Protein AF-A0A9P6CKP9-F1 (afdb_monomer)

Radius of gyration: 32.4 Å; Cα contacts (8 Å, |Δi|>4): 993; chains: 1; bounding box: 111×73×79 Å

Organism: NCBI:txid64659

Mean predicted aligned error: 17.57 Å

Structure (mmCIF, N/CA/C/O backbone):
data_AF-A0A9P6CKP9-F1
#
_entry.id   AF-A0A9P6CKP9-F1
#
loop_
_atom_site.group_PDB
_atom_site.id
_atom_site.type_symbol
_atom_site.label_atom_id
_atom_site.label_alt_id
_atom_site.label_comp_id
_atom_site.label_asym_id
_atom_site.label_entity_id
_atom_site.label_seq_id
_atom_site.pdbx_PDB_ins_code
_atom_site.Cartn_x
_atom_site.Cartn_y
_atom_site.Cartn_z
_atom_site.occupancy
_atom_site.B_iso_or_equiv
_atom_site.auth_seq_id
_atom_site.auth_comp_id
_atom_site.auth_asym_id
_atom_site.auth_atom_id
_atom_site.pdbx_PDB_model_num
ATOM 1 N N . MET A 1 1 ? 84.468 -30.746 27.978 1.00 28.19 1 MET A N 1
ATOM 2 C CA . MET A 1 1 ? 83.543 -31.446 28.897 1.00 28.19 1 MET A CA 1
ATOM 3 C C . MET A 1 1 ? 82.130 -30.961 28.604 1.00 28.19 1 MET A C 1
ATOM 5 O O . MET A 1 1 ? 81.971 -29.755 28.509 1.00 28.19 1 MET A O 1
ATOM 9 N N . GLY A 1 2 ? 81.166 -31.881 28.456 1.00 29.72 2 GLY A N 1
ATOM 10 C CA . GLY A 1 2 ? 79.711 -31.628 28.361 1.00 29.72 2 GLY A CA 1
ATOM 11 C C . GLY A 1 2 ? 79.210 -31.236 26.956 1.00 29.72 2 GLY A C 1
ATOM 12 O O . GLY A 1 2 ? 79.375 -30.084 26.591 1.00 29.72 2 GLY A O 1
ATOM 13 N N . VAL A 1 3 ? 78.803 -32.138 26.040 1.00 26.45 3 VAL A N 1
ATOM 14 C CA . VAL A 1 3 ? 77.552 -32.957 25.976 1.00 26.45 3 VAL A CA 1
ATOM 15 C C . VAL A 1 3 ? 76.310 -32.058 25.817 1.00 26.45 3 VAL A C 1
ATOM 17 O O . VAL A 1 3 ? 76.042 -31.306 26.738 1.00 26.45 3 VAL A O 1
ATOM 20 N N . PHE A 1 4 ? 75.476 -32.055 24.765 1.00 24.80 4 PHE A N 1
ATOM 21 C CA . PHE A 1 4 ? 75.351 -32.733 23.456 1.00 24.80 4 PHE A CA 1
ATOM 22 C C . PHE A 1 4 ? 74.544 -31.788 22.509 1.00 24.80 4 PHE A C 1
ATOM 24 O O . PHE A 1 4 ? 73.941 -30.829 22.994 1.00 24.80 4 PHE A O 1
ATOM 31 N N . PRO A 1 5 ? 74.531 -32.025 21.180 1.00 30.98 5 PRO A N 1
ATOM 32 C CA . PRO A 1 5 ? 74.282 -31.018 20.153 1.00 30.98 5 PRO A CA 1
ATOM 33 C C . PRO A 1 5 ? 72.920 -31.105 19.437 1.00 30.98 5 PRO A C 1
ATOM 35 O O . PRO A 1 5 ? 72.203 -32.102 19.471 1.00 30.98 5 PRO A O 1
ATOM 38 N N . VAL A 1 6 ? 72.648 -30.008 18.730 1.00 29.38 6 VAL A N 1
ATOM 39 C CA . VAL A 1 6 ? 71.575 -29.719 17.772 1.00 29.38 6 VAL A CA 1
ATOM 40 C C . VAL A 1 6 ? 71.514 -30.753 16.636 1.00 29.38 6 VAL A C 1
ATOM 42 O O . VAL A 1 6 ? 72.529 -31.054 16.008 1.00 29.38 6 VAL A O 1
ATOM 45 N N . LEU A 1 7 ? 70.312 -31.261 16.340 1.00 28.84 7 LEU A N 1
ATOM 46 C CA . LEU A 1 7 ? 70.044 -32.154 15.206 1.00 28.84 7 LEU A CA 1
ATOM 47 C C . LEU A 1 7 ? 69.907 -31.369 13.879 1.00 28.84 7 LEU A C 1
ATOM 49 O O . LEU A 1 7 ? 69.234 -30.336 13.854 1.00 28.84 7 LEU A O 1
ATOM 53 N N . PRO A 1 8 ? 70.515 -31.845 12.771 1.00 29.17 8 PRO A N 1
ATOM 54 C CA . PRO A 1 8 ? 70.553 -31.143 11.490 1.00 29.17 8 PRO A CA 1
ATOM 55 C C . PRO A 1 8 ? 69.425 -31.532 10.519 1.00 29.17 8 PRO A C 1
ATOM 57 O O . PRO A 1 8 ? 68.877 -32.632 10.547 1.00 29.17 8 PRO A O 1
ATOM 60 N N . LYS A 1 9 ? 69.151 -30.600 9.597 1.00 34.19 9 LYS A N 1
ATOM 61 C CA . LYS A 1 9 ? 68.292 -30.727 8.411 1.00 34.19 9 LYS A CA 1
ATOM 62 C C . LYS A 1 9 ? 68.654 -31.968 7.580 1.00 34.19 9 LYS A C 1
ATOM 64 O O . LYS A 1 9 ? 69.753 -32.035 7.034 1.00 34.19 9 LYS A O 1
ATOM 69 N N . THR A 1 10 ? 67.715 -32.894 7.402 1.00 30.00 10 THR A N 1
ATOM 70 C CA . THR A 1 10 ? 67.842 -34.002 6.444 1.00 30.00 10 THR A CA 1
ATOM 71 C C . THR A 1 10 ? 67.141 -33.679 5.130 1.00 30.00 10 THR A C 1
ATOM 73 O O . THR A 1 10 ? 65.917 -33.637 5.038 1.00 30.00 10 THR A O 1
ATOM 76 N N . TYR A 1 11 ? 67.972 -33.472 4.114 1.00 27.17 11 TYR A N 1
ATOM 77 C CA . TYR A 1 11 ? 67.684 -33.609 2.692 1.00 27.17 11 TYR A CA 1
ATOM 78 C C . TYR A 1 11 ? 67.579 -35.116 2.381 1.00 27.17 11 TYR A C 1
ATOM 80 O O . TYR A 1 11 ? 68.477 -35.862 2.774 1.00 27.17 11 TYR A O 1
ATOM 88 N N . ILE A 1 12 ? 66.520 -35.583 1.709 1.00 29.08 12 ILE A N 1
ATOM 89 C CA . ILE A 1 12 ? 66.413 -36.975 1.223 1.00 29.08 12 ILE A CA 1
ATOM 90 C C . ILE A 1 12 ? 66.201 -36.963 -0.303 1.00 29.08 12 ILE A C 1
ATOM 92 O O . ILE A 1 12 ? 65.427 -36.135 -0.785 1.00 29.08 12 ILE A O 1
ATOM 96 N N . PRO A 1 13 ? 66.888 -37.832 -1.077 1.00 28.28 13 PRO A N 1
ATOM 97 C CA . PRO A 1 13 ? 66.946 -37.774 -2.536 1.00 28.28 13 PRO A CA 1
ATOM 98 C C . PRO A 1 13 ? 65.739 -38.430 -3.223 1.00 28.28 13 PRO A C 1
ATOM 100 O O . PRO A 1 13 ? 65.012 -39.232 -2.644 1.00 28.28 13 PRO A O 1
ATOM 103 N N . ALA A 1 14 ? 65.595 -38.109 -4.509 1.00 29.22 14 ALA A N 1
ATOM 104 C CA . ALA A 1 14 ? 64.582 -38.599 -5.436 1.00 29.22 14 ALA A CA 1
ATOM 105 C C . ALA A 1 14 ? 64.462 -40.136 -5.507 1.00 29.22 14 ALA A C 1
ATOM 107 O O . ALA A 1 14 ? 65.441 -40.836 -5.770 1.00 29.22 14 ALA A O 1
ATOM 108 N N . ILE A 1 15 ? 63.226 -40.640 -5.407 1.00 29.64 15 ILE A N 1
ATOM 109 C CA . ILE A 1 15 ? 62.843 -41.994 -5.825 1.00 29.64 15 ILE A CA 1
ATOM 110 C C . ILE A 1 15 ? 62.087 -41.884 -7.152 1.00 29.64 15 ILE A C 1
ATOM 112 O O . ILE A 1 15 ? 61.099 -41.160 -7.275 1.00 29.64 15 ILE A O 1
ATOM 116 N N . LYS A 1 16 ? 62.611 -42.585 -8.161 1.00 29.00 16 LYS A N 1
ATOM 117 C CA . LYS A 1 16 ? 62.082 -42.668 -9.524 1.00 29.00 16 LYS A CA 1
ATOM 118 C C . LYS A 1 16 ? 60.715 -43.350 -9.556 1.00 29.00 16 LYS A C 1
ATOM 120 O O . LYS A 1 16 ? 60.458 -44.308 -8.836 1.00 29.00 16 LYS A O 1
ATOM 125 N N . SER A 1 17 ? 59.885 -42.859 -10.470 1.00 34.12 17 SER A N 1
ATOM 126 C CA . SER A 1 17 ? 58.547 -43.337 -10.794 1.00 34.12 17 SER A CA 1
ATOM 127 C C . SER A 1 17 ? 58.512 -44.830 -11.141 1.00 34.12 17 SER A C 1
ATOM 129 O O . SER A 1 17 ? 59.284 -45.291 -11.986 1.00 34.12 17 SER A O 1
ATOM 131 N N . THR A 1 18 ? 57.530 -45.564 -10.627 1.00 29.48 18 THR A N 1
ATOM 132 C CA . THR A 1 18 ? 56.943 -46.693 -11.357 1.00 29.48 18 THR A CA 1
ATOM 133 C C . THR A 1 18 ? 55.445 -46.724 -11.075 1.00 29.48 18 THR A C 1
ATOM 135 O O . THR A 1 18 ? 54.994 -46.588 -9.944 1.00 29.48 18 THR A O 1
ATOM 138 N N . VAL A 1 19 ? 54.712 -46.788 -12.177 1.00 39.72 19 VAL A N 1
ATOM 139 C CA . VAL A 1 19 ? 53.277 -46.616 -12.375 1.00 39.72 19 VAL A CA 1
ATOM 140 C C . VAL A 1 19 ? 52.440 -47.466 -11.416 1.00 39.72 19 VAL A C 1
ATOM 142 O O . VAL A 1 19 ? 52.493 -48.690 -11.462 1.00 39.72 19 VAL A O 1
ATOM 145 N N . CYS A 1 20 ? 51.590 -46.812 -10.625 1.00 30.00 20 CYS A N 1
ATOM 146 C CA . CYS A 1 20 ? 50.332 -47.395 -10.175 1.00 30.00 20 CYS A CA 1
ATOM 147 C C . CYS A 1 20 ? 49.231 -46.546 -10.806 1.00 30.00 20 CYS A C 1
ATOM 149 O O . CYS A 1 20 ? 49.156 -45.340 -10.567 1.00 30.00 20 CYS A O 1
ATOM 151 N N . SER A 1 21 ? 48.466 -47.156 -11.706 1.00 38.16 21 SER A N 1
ATOM 152 C CA . SER A 1 21 ? 47.362 -46.544 -12.434 1.00 38.16 21 SER A CA 1
ATOM 153 C C . SER A 1 21 ? 46.365 -45.934 -11.452 1.00 38.16 21 SER A C 1
ATOM 155 O O . SER A 1 21 ? 45.508 -46.633 -10.913 1.00 38.16 21 SER A O 1
ATOM 157 N N . GLN A 1 22 ? 46.474 -44.625 -11.224 1.00 36.31 22 GLN A N 1
ATOM 158 C CA . GLN A 1 22 ? 45.385 -43.850 -10.658 1.00 36.31 22 GLN A CA 1
ATOM 159 C C . GLN A 1 22 ? 44.251 -43.906 -11.677 1.00 36.31 22 GLN A C 1
ATOM 161 O O . GLN A 1 22 ? 44.283 -43.246 -12.714 1.00 36.31 22 GLN A O 1
ATOM 166 N N . THR A 1 23 ? 43.261 -44.748 -11.400 1.00 37.28 23 THR A N 1
ATOM 167 C CA . THR A 1 23 ? 41.918 -44.591 -11.941 1.00 37.28 23 THR A CA 1
ATOM 168 C C . THR A 1 23 ? 41.504 -43.147 -11.707 1.00 37.28 23 THR A C 1
ATOM 170 O O . THR A 1 23 ? 41.253 -42.741 -10.573 1.00 37.28 23 THR A O 1
ATOM 173 N N . VAL A 1 24 ? 41.478 -42.369 -12.786 1.00 39.97 24 VAL A N 1
ATOM 174 C CA . VAL A 1 24 ? 40.809 -41.075 -12.832 1.00 39.97 24 VAL A CA 1
ATOM 175 C C . VA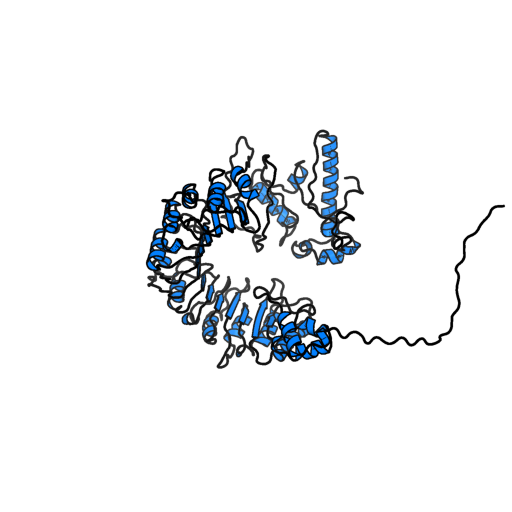L A 1 24 ? 39.347 -41.365 -12.514 1.00 39.97 24 VAL A C 1
ATOM 177 O O . VAL A 1 24 ? 38.612 -41.865 -13.363 1.00 39.97 24 VAL A O 1
ATOM 180 N N . ILE A 1 25 ? 38.935 -41.124 -11.271 1.00 42.44 25 ILE A N 1
ATOM 181 C CA . ILE A 1 25 ? 37.517 -41.051 -10.934 1.00 42.44 25 ILE A CA 1
ATOM 182 C C . ILE A 1 25 ? 36.997 -39.868 -11.761 1.00 42.44 25 ILE A C 1
ATOM 184 O O . ILE A 1 25 ? 37.503 -38.756 -11.577 1.00 42.44 25 ILE A O 1
ATOM 188 N N . PRO A 1 26 ? 36.073 -40.066 -12.721 1.00 44.75 26 PRO A N 1
ATOM 189 C CA . PRO A 1 26 ? 35.491 -38.937 -13.425 1.00 44.75 26 PRO A CA 1
ATOM 190 C C . PRO A 1 26 ? 34.852 -38.029 -12.371 1.00 44.75 26 PRO A C 1
ATOM 192 O O . PRO A 1 26 ? 34.251 -38.554 -11.428 1.00 44.75 26 PRO A O 1
ATOM 195 N N . PRO A 1 27 ? 34.984 -36.693 -12.479 1.00 48.78 27 PRO A N 1
ATOM 196 C CA . PRO A 1 27 ? 34.317 -35.798 -11.547 1.00 48.78 27 PRO A CA 1
ATOM 197 C C . PRO A 1 27 ? 32.851 -36.214 -11.512 1.00 48.78 27 PRO A C 1
ATOM 199 O O . PRO A 1 27 ? 32.232 -36.356 -12.571 1.00 48.78 27 PRO A O 1
ATOM 202 N N . ILE A 1 28 ? 32.333 -36.497 -10.314 1.00 51.25 28 ILE A N 1
ATOM 203 C CA . ILE A 1 28 ? 30.913 -36.766 -10.116 1.00 51.25 28 ILE A CA 1
ATOM 204 C C . ILE A 1 28 ? 30.214 -35.539 -10.692 1.00 51.25 28 ILE A C 1
ATOM 206 O O . ILE A 1 28 ? 30.235 -34.473 -10.079 1.00 51.25 28 ILE A O 1
ATOM 210 N N . ARG A 1 29 ? 29.675 -35.650 -11.914 1.00 55.75 29 ARG A N 1
ATOM 211 C CA . ARG A 1 29 ? 28.779 -34.633 -12.457 1.00 55.75 29 ARG A CA 1
ATOM 212 C C . ARG A 1 29 ? 27.690 -34.506 -11.410 1.00 55.75 29 ARG A C 1
ATOM 214 O O . ARG A 1 29 ? 27.054 -35.510 -11.085 1.00 55.75 29 ARG A O 1
ATOM 221 N N . GLY A 1 30 ? 27.560 -33.322 -10.816 1.00 64.69 30 GLY A N 1
ATOM 222 C CA . GLY A 1 30 ? 26.568 -33.105 -9.775 1.00 64.69 30 GLY A CA 1
ATOM 223 C C . GLY A 1 30 ? 25.208 -33.545 -10.306 1.00 64.69 30 GLY A C 1
ATOM 224 O O . GLY A 1 30 ? 24.929 -33.372 -11.491 1.00 64.69 30 GLY A O 1
ATOM 225 N N . ILE A 1 31 ? 24.361 -34.122 -9.452 1.00 73.38 31 ILE A N 1
ATOM 226 C CA . ILE A 1 31 ? 23.007 -34.582 -9.819 1.00 73.38 31 ILE A CA 1
ATOM 227 C C . ILE A 1 31 ? 22.261 -33.507 -10.636 1.00 73.38 31 ILE A C 1
ATOM 229 O O . ILE A 1 31 ? 21.557 -33.821 -11.593 1.00 73.38 31 ILE A O 1
ATOM 233 N N . ILE A 1 32 ? 22.512 -32.229 -10.338 1.00 76.81 32 ILE A N 1
ATOM 234 C CA . ILE A 1 32 ? 21.931 -31.076 -11.031 1.00 76.81 32 ILE A CA 1
ATOM 235 C C . ILE A 1 32 ? 22.311 -31.010 -12.526 1.00 76.81 32 ILE A C 1
ATOM 237 O O . ILE A 1 32 ? 21.469 -30.672 -13.355 1.00 76.81 32 ILE A O 1
ATOM 241 N N . ASP A 1 33 ? 23.526 -31.409 -12.916 1.00 74.12 33 ASP A N 1
ATOM 242 C CA . ASP A 1 33 ? 23.964 -31.431 -14.323 1.00 74.12 33 ASP A CA 1
ATOM 243 C C . ASP A 1 33 ? 23.310 -32.555 -15.142 1.00 74.12 33 ASP A C 1
ATOM 245 O O . ASP A 1 33 ? 23.400 -32.562 -16.376 1.00 74.12 33 ASP A O 1
ATOM 249 N N . THR A 1 34 ? 22.653 -33.508 -14.474 1.00 82.19 34 THR A N 1
ATOM 250 C CA . THR A 1 34 ? 21.909 -34.606 -15.111 1.00 82.19 34 THR A CA 1
ATOM 251 C C . THR A 1 34 ? 20.417 -34.321 -15.258 1.00 82.19 34 THR A C 1
ATOM 253 O O . THR A 1 34 ? 19.737 -35.051 -15.976 1.00 82.19 34 THR A O 1
ATOM 256 N N . LEU A 1 35 ? 19.910 -33.246 -14.641 1.00 86.81 35 LEU A N 1
ATOM 257 C CA . LEU A 1 35 ? 18.497 -32.888 -14.728 1.00 86.81 35 LEU A CA 1
ATOM 258 C C . LEU A 1 35 ? 18.100 -32.518 -16.171 1.00 86.81 35 LEU A C 1
ATOM 260 O O . LEU A 1 35 ? 18.894 -31.893 -16.888 1.00 86.81 35 LEU A O 1
ATOM 264 N N . PRO A 1 36 ? 16.873 -32.863 -16.604 1.00 90.06 36 PRO A N 1
ATOM 265 C CA . PRO A 1 36 ? 16.288 -32.337 -17.834 1.00 90.06 36 PRO A CA 1
ATOM 266 C C . PRO A 1 36 ? 16.243 -30.803 -17.830 1.00 90.06 36 PRO A C 1
ATOM 268 O O . PRO A 1 36 ? 16.188 -30.173 -16.770 1.00 90.06 36 PRO A O 1
ATOM 271 N N . ILE A 1 37 ? 16.283 -30.194 -19.018 1.00 90.62 37 ILE A N 1
ATOM 272 C CA . ILE A 1 37 ? 16.306 -28.729 -19.162 1.00 90.62 37 ILE A CA 1
ATOM 273 C C . ILE A 1 37 ? 15.032 -28.086 -18.607 1.00 90.62 37 ILE A C 1
ATOM 275 O O . ILE A 1 37 ? 15.098 -26.989 -18.065 1.00 90.62 37 ILE A O 1
ATOM 279 N N . GLU A 1 38 ? 13.907 -28.791 -18.679 1.00 89.44 38 GLU A N 1
ATOM 280 C CA . GLU A 1 38 ? 12.604 -28.363 -18.178 1.00 89.44 38 GLU A CA 1
ATOM 281 C C . GLU A 1 38 ? 12.635 -28.236 -16.653 1.00 89.44 38 GLU A C 1
ATOM 283 O O . GLU A 1 38 ? 12.303 -27.189 -16.111 1.00 89.44 38 GLU A O 1
ATOM 288 N N . VAL A 1 39 ? 13.132 -29.267 -15.959 1.00 90.75 39 VAL A N 1
ATOM 289 C CA . VAL A 1 39 ? 13.243 -29.271 -14.490 1.00 90.75 39 VAL A CA 1
ATOM 290 C C . VAL A 1 39 ? 14.235 -28.213 -14.020 1.00 90.75 39 VAL A C 1
ATOM 292 O O . VAL A 1 39 ? 13.968 -27.483 -13.069 1.00 90.75 39 VAL A O 1
ATOM 295 N N . LEU A 1 40 ? 15.382 -28.104 -14.696 1.00 88.88 40 LEU A N 1
ATOM 296 C CA . LEU A 1 40 ? 16.370 -27.078 -14.374 1.00 88.88 40 LEU A CA 1
ATOM 297 C C . LEU A 1 40 ? 15.825 -25.665 -14.636 1.00 88.88 40 LEU A C 1
ATOM 299 O O . LEU A 1 40 ? 16.119 -24.745 -13.877 1.00 88.88 40 LEU A O 1
ATOM 303 N N . GLY A 1 41 ? 14.999 -25.504 -15.669 1.00 89.44 41 GLY A N 1
ATOM 304 C CA . GLY A 1 41 ? 14.304 -24.261 -15.964 1.00 89.44 41 GLY A CA 1
ATOM 305 C C . GLY A 1 41 ? 13.310 -23.859 -14.874 1.00 89.44 41 GLY A C 1
ATOM 306 O O . GLY A 1 41 ? 13.334 -22.712 -14.433 1.00 89.44 41 GLY A O 1
ATOM 307 N N . GLU A 1 42 ? 12.499 -24.794 -14.377 1.00 91.62 42 GLU A N 1
ATOM 308 C CA . GLU A 1 42 ? 11.602 -24.537 -13.239 1.00 91.62 42 GLU A CA 1
ATOM 309 C C . GLU A 1 42 ? 12.388 -24.121 -11.987 1.00 91.62 42 GLU A C 1
ATOM 311 O O . GLU A 1 42 ? 12.035 -23.151 -11.312 1.00 91.62 42 GLU A O 1
ATOM 316 N N . ILE A 1 43 ? 13.521 -24.782 -11.716 1.00 91.00 43 ILE A N 1
ATOM 317 C CA . ILE A 1 43 ? 14.428 -24.380 -10.631 1.00 91.00 43 ILE A CA 1
ATOM 318 C C . ILE A 1 43 ? 14.902 -22.934 -10.836 1.00 91.00 43 ILE A C 1
ATOM 320 O O . ILE A 1 43 ? 14.849 -22.143 -9.896 1.00 91.00 43 ILE A O 1
ATOM 324 N N . PHE A 1 44 ? 15.318 -22.558 -12.051 1.00 93.12 44 PHE A N 1
ATOM 325 C CA . PHE A 1 44 ? 15.782 -21.198 -12.349 1.00 93.12 44 PHE A CA 1
ATOM 326 C C . PHE A 1 44 ? 14.704 -20.141 -12.114 1.00 93.12 44 PHE A C 1
ATOM 328 O O . PHE A 1 44 ? 15.004 -19.093 -11.544 1.00 93.12 44 PHE A O 1
ATOM 335 N N . VAL A 1 45 ? 13.456 -20.417 -12.501 1.00 89.69 45 VAL A N 1
ATOM 336 C CA . VAL A 1 45 ? 12.323 -19.516 -12.236 1.00 89.69 45 VAL A CA 1
ATOM 337 C C . VAL A 1 45 ? 12.119 -19.343 -10.730 1.00 89.69 45 VAL A C 1
ATOM 339 O O . VAL A 1 45 ? 11.932 -18.223 -10.257 1.00 89.69 45 VAL A O 1
ATOM 342 N N . HIS A 1 46 ? 12.233 -20.418 -9.947 1.00 89.06 46 HIS A N 1
ATOM 343 C CA . HIS A 1 46 ? 12.122 -20.347 -8.489 1.00 89.06 46 HIS A CA 1
ATOM 344 C C . HIS A 1 46 ? 13.289 -19.637 -7.787 1.00 89.06 46 HIS A C 1
ATOM 346 O O . HIS A 1 46 ? 13.114 -19.247 -6.627 1.00 89.06 46 HIS A O 1
ATOM 352 N N . CYS A 1 47 ? 14.432 -19.472 -8.463 1.00 88.12 47 CYS A N 1
ATOM 353 C CA . CYS A 1 47 ? 15.580 -18.693 -7.994 1.00 88.12 47 CYS A CA 1
ATOM 354 C C . CYS A 1 47 ? 15.431 -17.183 -8.226 1.00 88.12 47 CYS A C 1
ATOM 356 O O . CYS A 1 47 ? 16.239 -16.424 -7.691 1.00 88.12 47 CYS A O 1
ATOM 358 N N . LEU A 1 48 ? 14.448 -16.735 -9.018 1.00 85.94 48 LEU A N 1
ATOM 359 C CA . LEU A 1 48 ? 14.214 -15.307 -9.218 1.00 85.94 48 LEU A CA 1
ATOM 360 C C . LEU A 1 48 ? 13.803 -14.633 -7.896 1.00 85.94 48 LEU A C 1
ATOM 362 O O . LEU A 1 48 ? 13.117 -15.254 -7.072 1.00 85.94 48 LEU A O 1
ATOM 366 N N . PRO A 1 49 ? 14.191 -13.364 -7.682 1.00 77.88 49 PRO A N 1
ATOM 367 C CA . PRO A 1 49 ? 13.742 -12.606 -6.524 1.00 77.88 49 PRO A CA 1
ATOM 368 C C . PRO A 1 49 ? 12.212 -12.576 -6.429 1.00 77.88 49 PRO A C 1
ATOM 370 O O . PRO A 1 49 ? 11.527 -12.300 -7.408 1.00 77.88 49 PRO A O 1
ATOM 373 N N . ARG A 1 50 ? 11.669 -12.858 -5.238 1.00 68.19 50 ARG A N 1
ATOM 374 C CA . ARG A 1 50 ? 10.212 -12.912 -4.993 1.00 68.19 50 ARG A CA 1
ATOM 375 C C . ARG A 1 50 ? 9.636 -11.631 -4.382 1.00 68.19 50 ARG A C 1
ATOM 377 O O . ARG A 1 50 ? 8.447 -11.588 -4.082 1.00 68.19 50 ARG A O 1
ATOM 384 N N . SER A 1 51 ? 10.469 -10.620 -4.132 1.00 64.75 51 SER A N 1
ATOM 385 C CA . SER A 1 51 ? 10.021 -9.360 -3.534 1.00 64.75 51 SER A CA 1
ATOM 386 C C . SER A 1 51 ? 9.251 -8.541 -4.567 1.00 64.75 51 SER A C 1
ATOM 388 O O . SER A 1 51 ? 9.827 -8.096 -5.555 1.00 64.75 51 SER A O 1
ATOM 390 N N . ASN A 1 52 ? 7.957 -8.333 -4.318 1.00 57.22 52 ASN A N 1
ATOM 391 C CA . ASN A 1 52 ? 7.104 -7.461 -5.132 1.00 57.22 52 ASN A CA 1
ATOM 392 C C . ASN A 1 52 ? 7.148 -5.988 -4.685 1.00 57.22 52 ASN A C 1
ATOM 394 O O . ASN A 1 52 ? 6.601 -5.143 -5.384 1.00 57.22 52 ASN A O 1
ATOM 398 N N . ILE A 1 53 ? 7.726 -5.701 -3.511 1.00 53.84 53 ILE A N 1
ATOM 399 C CA . ILE A 1 53 ? 7.688 -4.375 -2.863 1.00 53.84 53 ILE A CA 1
ATOM 400 C C . ILE A 1 53 ? 8.969 -3.584 -3.154 1.00 53.84 53 ILE A C 1
ATOM 402 O O . ILE A 1 53 ? 8.916 -2.377 -3.330 1.00 53.84 53 ILE A O 1
ATOM 406 N N . ALA A 1 54 ? 10.105 -4.276 -3.233 1.00 65.56 54 ALA A N 1
ATOM 407 C CA . ALA A 1 54 ? 11.391 -3.713 -3.625 1.00 65.56 54 ALA A CA 1
ATOM 408 C C . ALA A 1 54 ? 12.232 -4.856 -4.206 1.00 65.56 54 ALA A C 1
ATOM 410 O O . ALA A 1 54 ? 12.805 -5.652 -3.446 1.00 65.56 54 ALA A O 1
ATOM 411 N N . PRO A 1 55 ? 12.206 -5.061 -5.527 1.00 70.94 55 PRO A N 1
ATOM 412 C CA . PRO A 1 55 ? 13.009 -6.103 -6.131 1.00 70.94 55 PRO A CA 1
ATOM 413 C C . PRO A 1 55 ? 14.492 -5.715 -6.106 1.00 70.94 55 PRO A C 1
ATOM 415 O O . PRO A 1 55 ? 14.827 -4.547 -6.284 1.00 70.94 55 PRO A O 1
ATOM 418 N N . PRO A 1 56 ? 15.402 -6.673 -5.871 1.00 75.62 56 PRO A N 1
ATOM 419 C CA . PRO A 1 56 ? 16.821 -6.370 -5.808 1.00 75.62 56 PRO A CA 1
ATOM 420 C C . PRO A 1 56 ? 17.340 -5.968 -7.189 1.00 75.62 56 PRO A C 1
ATOM 422 O O . PRO A 1 56 ? 16.990 -6.589 -8.196 1.00 75.62 56 PRO A O 1
ATOM 425 N N . ILE A 1 57 ? 18.222 -4.971 -7.216 1.00 79.31 57 ILE A N 1
ATOM 426 C CA . ILE A 1 57 ? 18.870 -4.508 -8.443 1.00 79.31 57 ILE A CA 1
ATOM 427 C C . ILE A 1 57 ? 19.648 -5.673 -9.089 1.00 79.31 57 ILE A C 1
ATOM 429 O O . ILE A 1 57 ? 20.340 -6.412 -8.374 1.00 79.31 57 ILE A O 1
ATOM 433 N N . PRO A 1 58 ? 19.574 -5.861 -10.423 1.00 82.06 58 PRO A N 1
ATOM 434 C CA . PRO A 1 58 ? 20.293 -6.929 -11.101 1.00 82.06 58 PRO A CA 1
ATOM 435 C C . PRO A 1 58 ? 21.812 -6.768 -10.962 1.00 82.06 58 PRO A C 1
ATOM 437 O O . PRO A 1 58 ? 22.428 -5.837 -11.474 1.00 82.06 58 PRO A O 1
ATOM 440 N N . THR A 1 59 ? 22.438 -7.731 -10.298 1.00 83.06 59 THR A N 1
ATOM 441 C CA . THR A 1 59 ? 23.889 -7.870 -10.147 1.00 83.06 59 THR A CA 1
ATOM 442 C C . THR A 1 59 ? 24.332 -9.281 -10.527 1.00 83.06 59 THR A C 1
ATOM 444 O O . THR A 1 59 ? 23.521 -10.193 -10.705 1.00 83.06 59 THR A O 1
ATOM 447 N N . LEU A 1 60 ? 25.646 -9.507 -10.602 1.00 84.75 60 LEU A N 1
ATOM 448 C CA . LEU A 1 60 ? 26.204 -10.846 -10.826 1.00 84.75 60 LEU A CA 1
ATOM 449 C C . LEU A 1 60 ? 25.868 -11.832 -9.691 1.00 84.75 60 LEU A C 1
ATOM 451 O O . LEU A 1 60 ? 25.967 -13.043 -9.886 1.00 84.75 60 LEU A O 1
ATOM 455 N N . GLN A 1 61 ? 25.468 -11.327 -8.521 1.00 85.06 61 GLN A N 1
ATOM 456 C CA . GLN A 1 61 ? 25.056 -12.119 -7.364 1.00 85.06 61 GLN A CA 1
ATOM 457 C C . GLN A 1 61 ? 23.546 -12.392 -7.312 1.00 85.06 61 GLN A C 1
ATOM 459 O O . GLN A 1 61 ? 23.106 -13.124 -6.431 1.00 85.06 61 GLN A O 1
ATOM 464 N N . THR A 1 62 ? 22.755 -11.850 -8.240 1.00 87.12 62 THR A N 1
ATOM 465 C CA . THR A 1 62 ? 21.299 -12.053 -8.288 1.00 87.12 62 THR A CA 1
ATOM 466 C C . THR A 1 62 ? 20.885 -12.812 -9.545 1.00 87.12 62 THR A C 1
ATOM 468 O O . THR A 1 62 ? 21.414 -12.576 -10.635 1.00 87.12 62 THR A O 1
ATOM 471 N N . ALA A 1 63 ? 19.917 -13.720 -9.429 1.00 87.06 63 ALA A N 1
ATOM 472 C CA . ALA A 1 63 ? 19.281 -14.326 -10.596 1.00 87.06 63 ALA A CA 1
ATOM 473 C C . ALA A 1 63 ? 18.520 -13.256 -11.420 1.00 87.06 63 ALA A C 1
ATOM 475 O O . ALA A 1 63 ? 17.966 -12.333 -10.827 1.00 87.06 63 ALA A O 1
ATOM 476 N N . PRO A 1 64 ? 18.478 -13.364 -12.763 1.00 91.44 64 PRO A N 1
ATOM 477 C CA . PRO A 1 64 ? 18.963 -14.488 -13.573 1.00 91.44 64 PRO A CA 1
ATOM 478 C C . PRO A 1 64 ? 20.463 -14.439 -13.909 1.00 91.44 64 PRO A C 1
ATOM 480 O O . PRO A 1 64 ? 21.017 -15.447 -14.356 1.00 91.44 64 PRO A O 1
ATOM 483 N N . LEU A 1 65 ? 21.144 -13.310 -13.681 1.00 91.38 65 LEU A N 1
ATOM 484 C CA . LEU A 1 65 ? 22.554 -13.130 -14.044 1.00 91.38 65 LEU A CA 1
ATOM 485 C C . LEU A 1 65 ? 23.457 -14.135 -13.327 1.00 91.38 65 LEU A C 1
ATOM 487 O O . LEU A 1 65 ? 24.242 -14.814 -13.985 1.00 91.38 65 LEU A O 1
ATOM 491 N N . GLN A 1 66 ? 23.280 -14.328 -12.020 1.00 92.06 66 GLN A N 1
ATOM 492 C CA . GLN A 1 66 ? 24.038 -15.305 -11.230 1.00 92.06 66 GLN A CA 1
ATOM 493 C C . GLN A 1 66 ? 24.022 -16.714 -11.847 1.00 92.06 66 GLN A C 1
ATOM 495 O O . GLN A 1 66 ? 25.053 -17.387 -11.897 1.00 92.06 66 GLN A O 1
ATOM 500 N N . LEU A 1 67 ? 22.878 -17.146 -12.392 1.00 91.62 67 LEU A N 1
ATOM 501 C CA . LEU A 1 67 ? 22.723 -18.460 -13.029 1.00 91.62 67 LEU A CA 1
ATOM 502 C C . LEU A 1 67 ? 23.620 -18.599 -14.268 1.00 91.62 67 LEU A C 1
ATOM 504 O O . LEU A 1 67 ? 24.144 -19.680 -14.550 1.00 91.62 67 LEU A O 1
ATOM 508 N N . CYS A 1 68 ? 23.858 -17.496 -14.980 1.00 92.38 68 CYS A N 1
ATOM 509 C CA . CYS A 1 68 ? 24.740 -17.454 -16.141 1.00 92.38 68 CYS A CA 1
ATOM 510 C C . CYS A 1 68 ? 26.230 -17.586 -15.785 1.00 92.38 68 CYS A C 1
ATOM 512 O O . CYS A 1 68 ? 27.037 -17.863 -16.676 1.00 92.38 68 CYS A O 1
ATOM 514 N N . HIS A 1 69 ? 26.596 -17.422 -14.511 1.00 90.19 69 HIS A N 1
ATOM 515 C CA . HIS A 1 69 ? 27.975 -17.517 -14.027 1.00 90.19 69 HIS A CA 1
ATOM 516 C C . HIS A 1 69 ? 28.317 -18.865 -13.373 1.00 90.19 69 HIS A C 1
ATOM 518 O O . HIS A 1 69 ? 29.479 -19.099 -13.058 1.00 90.19 69 HIS A O 1
ATOM 524 N N . VAL A 1 70 ? 27.349 -19.779 -13.227 1.00 90.38 70 VAL A N 1
ATOM 525 C CA . VAL A 1 70 ? 27.579 -21.103 -12.617 1.00 90.38 70 VAL A CA 1
ATOM 526 C C . VAL A 1 70 ? 28.319 -22.052 -13.565 1.00 90.38 70 VAL A C 1
ATOM 528 O O . VAL A 1 70 ? 29.336 -22.639 -13.206 1.00 90.38 70 VAL A O 1
ATOM 531 N N . SER A 1 71 ? 27.810 -22.236 -14.787 1.00 89.19 71 SER A N 1
ATOM 532 C CA . SER A 1 71 ? 28.433 -23.091 -15.807 1.00 89.19 71 SER A CA 1
ATOM 533 C C . SER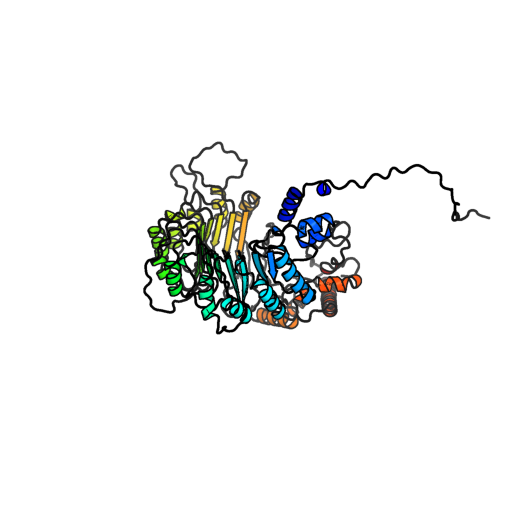 A 1 71 ? 28.015 -22.679 -17.219 1.00 89.19 71 SER A C 1
ATOM 535 O O . SER A 1 71 ? 26.964 -22.068 -17.423 1.00 89.19 71 SER A O 1
ATOM 537 N N . SER A 1 72 ? 28.783 -23.082 -18.238 1.00 90.50 72 SER A N 1
ATOM 538 C CA . SER A 1 72 ? 28.425 -22.822 -19.642 1.00 90.50 72 SER A CA 1
ATOM 539 C C . SER A 1 72 ? 27.090 -23.460 -20.048 1.00 90.50 72 SER A C 1
ATOM 541 O O . SER A 1 72 ? 26.403 -22.940 -20.928 1.00 90.50 72 SER A O 1
ATOM 543 N N . ARG A 1 73 ? 26.709 -24.583 -19.416 1.00 91.12 73 ARG A N 1
ATOM 544 C CA . ARG A 1 73 ? 25.400 -25.218 -19.624 1.00 91.12 73 ARG A CA 1
ATOM 545 C C . ARG A 1 73 ? 24.287 -24.328 -19.078 1.00 91.12 73 ARG A C 1
ATOM 547 O O . ARG A 1 73 ? 23.341 -24.053 -19.807 1.00 91.12 73 ARG A O 1
ATOM 554 N N . TRP A 1 74 ? 24.417 -23.862 -17.838 1.00 93.06 74 TRP A N 1
ATOM 555 C CA . TRP A 1 74 ? 23.406 -23.026 -17.188 1.00 93.06 74 TRP A CA 1
ATOM 556 C C . TRP A 1 74 ? 23.236 -21.695 -17.905 1.00 93.06 74 TRP A C 1
ATOM 558 O O . TRP A 1 74 ? 22.108 -21.314 -18.192 1.00 93.06 74 TRP A O 1
ATOM 568 N N . LYS A 1 75 ? 24.342 -21.059 -18.310 1.00 94.38 75 LYS A N 1
ATOM 569 C CA . LYS A 1 75 ? 24.317 -19.850 -19.139 1.00 94.38 75 LYS A CA 1
ATOM 570 C C . LYS A 1 75 ? 23.489 -20.033 -20.407 1.00 94.38 75 LYS A C 1
ATOM 572 O O . LYS A 1 75 ? 22.617 -19.221 -20.688 1.00 94.38 75 LYS A O 1
ATOM 577 N N . ARG A 1 76 ? 23.731 -21.114 -21.158 1.00 93.88 76 ARG A N 1
ATOM 578 C CA . ARG A 1 76 ? 22.991 -21.400 -22.396 1.00 93.88 76 ARG A CA 1
ATOM 579 C C . ARG A 1 76 ? 21.500 -21.593 -22.133 1.00 93.88 76 ARG A C 1
ATOM 581 O O . ARG A 1 76 ? 20.687 -21.074 -22.887 1.00 93.88 76 ARG A O 1
ATOM 588 N N . ILE A 1 77 ? 21.162 -22.326 -21.073 1.00 93.38 77 ILE A N 1
ATOM 589 C CA . ILE A 1 77 ? 19.773 -22.591 -20.689 1.00 93.38 77 ILE A CA 1
ATOM 590 C C . ILE A 1 77 ? 19.093 -21.286 -20.272 1.00 93.38 77 ILE A C 1
ATOM 592 O O . ILE A 1 77 ? 18.087 -20.921 -20.871 1.00 93.38 77 ILE A O 1
ATOM 596 N N . ALA A 1 78 ? 19.682 -20.537 -19.338 1.00 94.31 78 ALA A N 1
ATOM 597 C CA . ALA A 1 78 ? 19.130 -19.281 -18.845 1.00 94.31 78 ALA A CA 1
ATOM 598 C C . ALA A 1 78 ? 18.925 -18.259 -19.976 1.00 94.31 78 ALA A C 1
ATOM 600 O O . ALA A 1 78 ? 17.841 -17.696 -20.105 1.00 94.31 78 ALA A O 1
ATOM 601 N N . MET A 1 79 ? 19.911 -18.085 -20.864 1.00 94.56 79 MET A N 1
ATOM 602 C CA . MET A 1 79 ? 19.790 -17.206 -22.040 1.00 94.56 79 MET A CA 1
ATOM 603 C C . MET A 1 79 ? 18.733 -17.680 -23.051 1.00 94.56 79 MET A C 1
ATOM 605 O O . MET A 1 79 ? 18.203 -16.873 -23.805 1.00 94.56 79 MET A O 1
ATOM 609 N N . SER A 1 80 ? 18.401 -18.974 -23.082 1.00 94.31 80 SER A N 1
ATOM 610 C CA . SER A 1 80 ? 17.350 -19.517 -23.955 1.00 94.31 80 SER A CA 1
ATOM 611 C C . SER A 1 80 ? 15.941 -19.441 -23.362 1.00 94.31 80 SER A C 1
ATOM 613 O O . SER A 1 80 ? 14.985 -19.817 -24.036 1.00 94.31 80 SER A O 1
ATOM 615 N N . MET A 1 81 ? 15.800 -18.979 -22.116 1.00 95.25 81 MET A N 1
ATOM 616 C CA . MET A 1 81 ? 14.540 -18.957 -21.377 1.00 95.25 81 MET A CA 1
ATOM 617 C C . MET A 1 81 ? 14.025 -17.525 -21.209 1.00 95.25 81 MET A C 1
ATOM 619 O O . MET A 1 81 ? 14.408 -16.855 -20.251 1.00 95.25 81 MET A O 1
ATOM 623 N N . PRO A 1 82 ? 13.093 -17.051 -22.059 1.00 95.75 82 PRO A N 1
ATOM 624 C CA . PRO A 1 82 ? 12.676 -15.654 -22.013 1.00 95.75 82 PRO A CA 1
ATOM 625 C C . PRO A 1 82 ? 11.970 -15.266 -20.709 1.00 95.75 82 PRO A C 1
ATOM 627 O O . PRO A 1 82 ? 11.993 -14.107 -20.320 1.00 95.75 82 PRO A O 1
ATOM 630 N N . SER A 1 83 ? 11.368 -16.230 -19.999 1.00 93.38 83 SER A N 1
ATOM 631 C CA . SER A 1 83 ? 10.680 -16.003 -18.718 1.00 93.38 83 SER A CA 1
ATOM 632 C C . SER A 1 83 ? 11.600 -15.535 -17.594 1.00 93.38 83 SER A C 1
ATOM 634 O O . SER A 1 83 ? 11.106 -14.999 -16.612 1.00 93.38 83 SER A O 1
ATOM 636 N N . LEU A 1 84 ? 12.913 -15.738 -17.717 1.00 94.06 84 LEU A N 1
ATOM 637 C CA . LEU A 1 84 ? 13.880 -15.282 -16.720 1.00 94.06 84 LEU A CA 1
ATOM 638 C C . LEU A 1 84 ? 14.219 -13.793 -16.854 1.00 94.06 84 LEU A C 1
ATOM 640 O O . LEU A 1 84 ? 14.757 -13.216 -15.918 1.00 94.06 84 LEU A O 1
ATOM 644 N N . TRP A 1 85 ? 13.899 -13.179 -17.996 1.00 95.31 85 TRP A N 1
ATOM 645 C CA . TRP A 1 85 ? 14.344 -11.831 -18.371 1.00 95.31 85 TRP A CA 1
ATOM 646 C C . TRP A 1 85 ? 13.184 -10.833 -18.474 1.00 95.31 85 TRP A C 1
ATOM 648 O O . TRP A 1 85 ? 13.337 -9.761 -19.041 1.00 95.31 85 TRP A O 1
ATOM 658 N N . THR A 1 86 ? 12.001 -11.179 -17.957 1.00 94.31 86 THR A N 1
ATOM 659 C CA . THR A 1 86 ? 10.787 -10.345 -18.058 1.00 94.31 86 THR A CA 1
ATOM 660 C C . THR A 1 86 ? 10.717 -9.219 -17.032 1.00 94.31 86 THR A C 1
ATOM 662 O O . THR A 1 86 ? 9.807 -8.397 -17.098 1.00 94.31 86 THR A O 1
ATOM 665 N N . MET A 1 87 ? 11.620 -9.213 -16.053 1.00 93.19 87 MET A N 1
ATOM 666 C CA . MET A 1 87 ? 11.689 -8.196 -15.014 1.00 93.19 87 MET A CA 1
ATOM 667 C C . MET A 1 87 ? 12.794 -7.202 -15.348 1.00 93.19 87 MET A C 1
ATOM 669 O O . MET A 1 87 ? 13.972 -7.553 -15.295 1.00 93.19 87 MET A O 1
ATOM 673 N N . ILE A 1 88 ? 12.401 -5.980 -15.692 1.00 93.69 88 ILE A N 1
ATOM 674 C CA . ILE A 1 88 ? 13.320 -4.893 -16.012 1.00 93.69 88 ILE A CA 1
ATOM 675 C C . ILE A 1 88 ? 13.280 -3.906 -14.855 1.00 93.69 88 ILE A C 1
ATOM 677 O O . ILE A 1 88 ? 12.223 -3.366 -14.535 1.00 93.69 88 ILE A O 1
ATOM 681 N N . ILE A 1 89 ? 14.436 -3.711 -14.228 1.00 91.00 89 ILE A N 1
ATOM 682 C CA . ILE A 1 89 ? 14.616 -2.774 -13.124 1.00 91.00 89 ILE A CA 1
ATOM 683 C C . ILE A 1 89 ? 15.490 -1.641 -13.644 1.00 91.00 89 ILE A C 1
ATOM 685 O O . ILE A 1 89 ? 16.620 -1.893 -14.069 1.00 91.00 89 ILE A O 1
ATOM 689 N N . LEU A 1 90 ? 14.954 -0.425 -13.633 1.00 90.69 90 LEU A N 1
ATOM 690 C CA . LEU A 1 90 ? 15.710 0.787 -13.897 1.00 90.69 90 LEU A CA 1
ATOM 691 C C . LEU A 1 90 ? 16.087 1.415 -12.558 1.00 90.69 90 LEU A C 1
ATOM 693 O O . LEU A 1 90 ? 15.240 2.003 -11.899 1.00 90.69 90 LEU A O 1
ATOM 697 N N . ALA A 1 91 ? 17.340 1.247 -12.159 1.00 87.00 91 ALA A N 1
ATOM 698 C CA . ALA A 1 91 ? 17.918 1.852 -10.970 1.00 87.00 91 ALA A CA 1
ATOM 699 C C . ALA A 1 91 ? 19.335 2.316 -11.328 1.00 87.00 91 ALA A C 1
ATOM 701 O O . ALA A 1 91 ? 20.148 1.468 -11.724 1.00 87.00 91 ALA A O 1
ATOM 702 N N . PRO A 1 92 ? 19.633 3.625 -11.279 1.00 80.19 92 PRO A N 1
ATOM 703 C CA . PRO A 1 92 ? 20.978 4.124 -11.522 1.00 80.19 92 PRO A CA 1
ATOM 704 C C . PRO A 1 92 ? 21.992 3.450 -10.589 1.00 80.19 92 PRO A C 1
ATOM 706 O O . PRO A 1 92 ? 21.733 3.162 -9.427 1.00 80.19 92 PRO A O 1
ATOM 709 N N . MET A 1 93 ? 23.153 3.101 -11.145 1.00 80.56 93 MET A N 1
ATOM 710 C CA . MET A 1 93 ? 24.183 2.337 -10.443 1.00 80.56 93 MET A CA 1
ATOM 711 C C . MET A 1 93 ? 25.498 3.112 -10.515 1.00 80.56 93 MET A C 1
ATOM 713 O O . MET A 1 93 ? 26.206 2.986 -11.516 1.00 80.56 93 MET A O 1
ATOM 717 N N . PRO A 1 94 ? 25.877 3.877 -9.473 1.00 72.94 94 PRO A N 1
ATOM 718 C CA . PRO A 1 94 ? 26.977 4.847 -9.557 1.00 72.94 94 PRO A CA 1
ATOM 719 C C . PRO A 1 94 ? 28.340 4.206 -9.863 1.00 72.94 94 PRO A C 1
ATOM 721 O O . PRO A 1 94 ? 29.228 4.839 -10.426 1.00 72.94 94 PRO A O 1
ATOM 724 N N . ASN A 1 95 ? 28.507 2.921 -9.535 1.00 83.12 95 ASN A N 1
ATOM 725 C CA . ASN A 1 95 ? 29.741 2.168 -9.774 1.00 83.12 95 ASN A CA 1
ATOM 726 C C . ASN A 1 95 ? 29.749 1.388 -11.102 1.00 83.12 95 ASN A C 1
ATOM 728 O O . ASN A 1 95 ? 30.695 0.641 -11.369 1.00 83.12 95 ASN A O 1
ATOM 732 N N . VAL A 1 96 ? 28.702 1.505 -11.923 1.00 83.94 96 VAL A N 1
ATOM 733 C CA . VAL A 1 96 ? 28.581 0.803 -13.205 1.00 83.94 96 VAL A CA 1
ATOM 734 C C . VAL A 1 96 ? 28.643 1.831 -14.334 1.00 83.94 96 VAL A C 1
ATOM 736 O O . VAL A 1 96 ? 27.859 2.773 -14.334 1.00 83.94 96 VAL A O 1
ATOM 739 N N . PRO A 1 97 ? 29.532 1.663 -15.331 1.00 90.12 97 PRO A N 1
ATOM 740 C CA . PRO A 1 97 ? 29.560 2.558 -16.482 1.00 90.12 97 PRO A CA 1
ATOM 741 C C . PRO A 1 97 ? 28.201 2.604 -17.191 1.00 90.12 97 PRO A C 1
ATOM 743 O O . PRO A 1 97 ? 27.639 1.549 -17.497 1.00 90.12 97 PRO A O 1
ATOM 746 N N . GLU A 1 98 ? 27.724 3.804 -17.529 1.00 89.94 98 GLU A N 1
ATOM 747 C CA . GLU A 1 98 ? 26.427 4.037 -18.190 1.00 89.94 98 GLU A CA 1
ATOM 748 C C . GLU A 1 98 ? 26.204 3.096 -19.384 1.00 89.94 98 GLU A C 1
ATOM 750 O O . GLU A 1 98 ? 25.194 2.400 -19.466 1.00 89.94 98 GLU A O 1
ATOM 755 N N . ALA A 1 99 ? 27.191 2.988 -20.280 1.00 91.94 99 ALA A N 1
ATOM 756 C CA . ALA A 1 99 ? 27.097 2.130 -21.460 1.00 91.94 99 ALA A CA 1
ATOM 757 C C . ALA A 1 99 ? 26.870 0.647 -21.110 1.00 91.94 99 ALA A C 1
ATOM 759 O O . ALA A 1 99 ? 26.142 -0.052 -21.817 1.00 91.94 99 ALA A O 1
ATOM 760 N N . ALA A 1 100 ? 27.474 0.154 -20.023 1.00 90.25 100 ALA A N 1
ATOM 761 C CA . ALA A 1 100 ? 27.297 -1.223 -19.570 1.00 90.25 100 ALA A CA 1
ATOM 762 C C . ALA A 1 100 ? 25.904 -1.438 -18.961 1.00 90.25 100 ALA A C 1
ATOM 764 O O . ALA A 1 100 ? 25.279 -2.468 -19.216 1.00 90.25 100 ALA A O 1
ATOM 765 N N . TYR A 1 101 ? 25.409 -0.454 -18.209 1.00 89.50 101 TYR A N 1
ATOM 766 C CA . TYR A 1 101 ? 24.065 -0.458 -17.638 1.00 89.50 101 TYR A CA 1
ATOM 767 C C . TYR A 1 101 ? 22.978 -0.454 -18.727 1.00 89.50 101 TYR A C 1
ATOM 769 O O . TYR A 1 101 ? 22.146 -1.362 -18.772 1.00 89.50 101 TYR A O 1
ATOM 777 N N . LEU A 1 102 ? 23.047 0.475 -19.685 1.00 92.62 102 LEU A N 1
ATOM 778 C CA . LEU A 1 102 ? 22.104 0.535 -20.810 1.00 92.62 102 LEU A CA 1
ATOM 779 C C . LEU A 1 102 ? 22.164 -0.731 -21.683 1.00 92.62 102 LEU A C 1
ATOM 781 O O . LEU A 1 102 ? 21.131 -1.245 -22.113 1.00 92.62 102 LEU A O 1
ATOM 785 N N . SER A 1 103 ? 23.362 -1.295 -21.883 1.00 93.88 103 SER A N 1
ATOM 786 C CA . SER A 1 103 ? 23.526 -2.575 -22.590 1.00 93.88 103 SER A CA 1
ATOM 787 C C . SER A 1 103 ? 22.866 -3.742 -21.852 1.00 93.88 103 SER A C 1
ATOM 789 O O . SER A 1 103 ? 22.350 -4.660 -22.490 1.00 93.88 103 SER A O 1
ATOM 791 N N . MET A 1 104 ? 22.874 -3.730 -20.516 1.00 92.12 104 MET A N 1
ATOM 792 C CA . MET A 1 104 ? 22.188 -4.740 -19.712 1.00 92.12 104 MET A CA 1
ATOM 793 C C . MET A 1 104 ? 20.671 -4.649 -19.899 1.00 92.12 104 MET A C 1
ATOM 795 O O . MET A 1 104 ? 20.037 -5.675 -20.141 1.00 92.12 104 MET A O 1
ATOM 799 N N . ILE A 1 105 ? 20.099 -3.443 -19.856 1.00 94.31 105 ILE A N 1
ATOM 800 C CA . ILE A 1 105 ? 18.660 -3.225 -20.082 1.00 94.31 105 ILE A CA 1
ATOM 801 C C . ILE A 1 105 ? 18.255 -3.729 -21.470 1.00 94.31 105 ILE A C 1
ATOM 803 O O . ILE A 1 105 ? 17.334 -4.539 -21.586 1.00 94.31 105 ILE A O 1
ATOM 807 N N . ALA A 1 106 ? 18.990 -3.325 -22.511 1.00 96.25 106 ALA A N 1
ATOM 808 C CA . ALA A 1 106 ? 18.744 -3.778 -23.879 1.00 96.25 106 ALA A CA 1
ATOM 809 C C . ALA A 1 106 ? 18.815 -5.312 -23.999 1.00 96.25 106 ALA A C 1
ATOM 811 O O . ALA A 1 106 ? 17.942 -5.935 -24.601 1.00 96.25 106 ALA A O 1
ATOM 812 N N . MET A 1 107 ? 19.802 -5.943 -23.351 1.00 95.75 107 MET A N 1
ATOM 813 C CA . MET A 1 107 ? 19.914 -7.403 -23.308 1.00 95.75 107 MET A CA 1
ATOM 814 C C . MET A 1 107 ? 18.687 -8.058 -22.659 1.00 95.75 107 MET A C 1
ATOM 816 O O . MET A 1 107 ? 18.204 -9.072 -23.163 1.00 95.75 107 MET A O 1
ATOM 820 N N . PHE A 1 108 ? 18.176 -7.514 -21.552 1.00 96.25 108 PHE A N 1
ATOM 821 C CA . PHE A 1 108 ? 16.994 -8.063 -20.878 1.00 96.25 108 PHE A CA 1
ATOM 822 C C . PHE A 1 108 ? 15.757 -7.968 -21.776 1.00 96.25 108 PHE A C 1
ATOM 824 O O . PHE A 1 108 ? 15.052 -8.967 -21.939 1.00 96.25 108 PHE A O 1
ATOM 831 N N . ILE A 1 109 ? 15.550 -6.820 -22.432 1.00 97.00 109 ILE A N 1
ATOM 832 C CA . ILE A 1 109 ? 14.480 -6.630 -23.423 1.00 97.00 109 ILE A CA 1
ATOM 833 C C . ILE A 1 109 ? 14.593 -7.693 -24.526 1.00 97.00 109 ILE A C 1
ATOM 835 O O . ILE A 1 109 ? 13.646 -8.453 -24.757 1.00 97.00 109 ILE A O 1
ATOM 839 N N . ASP A 1 110 ? 15.770 -7.835 -25.135 1.00 97.50 110 ASP A N 1
ATOM 840 C CA . ASP A 1 110 ? 16.006 -8.781 -26.229 1.00 97.50 110 ASP A CA 1
ATOM 841 C C . ASP A 1 110 ? 15.788 -10.242 -25.824 1.00 97.50 110 ASP A C 1
ATOM 843 O O . ASP A 1 110 ? 15.275 -11.052 -26.612 1.00 97.50 110 ASP A O 1
ATOM 847 N N . LEU A 1 111 ? 16.201 -10.610 -24.610 1.00 97.00 111 LEU A N 1
ATOM 848 C CA . LEU A 1 111 ? 16.071 -11.969 -24.091 1.00 97.00 111 LEU A CA 1
ATOM 849 C C . LEU A 1 111 ? 14.643 -12.285 -23.646 1.00 97.00 111 LEU A C 1
ATOM 851 O O . LEU A 1 111 ? 14.232 -13.438 -23.773 1.00 97.00 111 LEU A O 1
ATOM 855 N N . SER A 1 112 ? 13.869 -11.290 -23.206 1.00 97.25 112 SER A N 1
ATOM 856 C CA . SER A 1 112 ? 12.468 -11.454 -22.794 1.00 97.25 112 SER A CA 1
ATOM 857 C C . SER A 1 112 ? 11.532 -11.839 -23.950 1.00 97.25 112 SER A C 1
ATOM 859 O O . SER A 1 112 ? 10.491 -12.473 -23.730 1.00 97.25 112 SER A O 1
ATOM 861 N N . LYS A 1 113 ? 11.929 -11.537 -25.198 1.00 95.88 113 LYS A N 1
ATOM 862 C CA . LYS A 1 113 ? 11.116 -11.755 -26.408 1.00 95.88 113 LYS A CA 1
ATOM 863 C C . LYS A 1 113 ? 9.717 -11.158 -26.214 1.00 95.88 113 LYS A C 1
ATOM 865 O O . LYS A 1 113 ? 9.543 -10.169 -25.522 1.00 95.88 113 LYS A O 1
ATOM 870 N N . SER A 1 114 ? 8.686 -11.765 -26.791 1.00 95.38 114 SER A N 1
ATOM 871 C CA . SER A 1 114 ? 7.305 -11.282 -26.720 1.00 95.38 114 SER A CA 1
ATOM 872 C C . SER A 1 114 ? 6.605 -11.514 -25.373 1.00 95.38 114 SER A C 1
ATOM 874 O O . SER A 1 114 ? 5.372 -11.521 -25.333 1.00 95.38 114 SER A O 1
ATOM 876 N N . ARG A 1 115 ? 7.333 -11.810 -24.289 1.00 96.62 115 ARG A N 1
ATOM 877 C CA . ARG A 1 115 ? 6.702 -12.086 -22.993 1.00 96.62 115 ARG A CA 1
ATOM 878 C C . ARG A 1 115 ? 6.235 -10.793 -22.321 1.00 96.62 115 ARG A C 1
ATOM 880 O O . ARG A 1 115 ? 6.862 -9.758 -22.523 1.00 96.62 115 ARG A O 1
ATOM 887 N N . PRO A 1 116 ? 5.166 -10.846 -21.506 1.00 97.12 116 PRO A N 1
ATOM 888 C CA . PRO A 1 116 ? 4.740 -9.685 -20.743 1.00 97.12 116 PRO A CA 1
ATOM 889 C C . PRO A 1 116 ? 5.840 -9.210 -19.790 1.00 97.12 116 PRO A C 1
ATOM 891 O O . PRO A 1 116 ? 6.465 -10.035 -19.120 1.00 97.12 116 PRO A O 1
ATOM 894 N N . LEU A 1 117 ? 6.055 -7.900 -19.736 1.00 96.88 117 LEU A N 1
ATOM 895 C CA . LEU A 1 117 ? 7.112 -7.272 -18.949 1.00 96.88 117 LEU A CA 1
ATOM 896 C C . LEU A 1 117 ? 6.587 -6.746 -17.614 1.00 96.88 117 LEU A C 1
ATOM 898 O O . LEU A 1 117 ? 5.467 -6.235 -17.521 1.00 96.88 117 LEU A O 1
ATOM 902 N N . ARG A 1 118 ? 7.436 -6.847 -16.592 1.00 95.19 118 ARG A N 1
ATOM 903 C CA . ARG A 1 118 ? 7.325 -6.097 -15.342 1.00 95.19 118 ARG A CA 1
ATOM 904 C C . ARG A 1 118 ? 8.406 -5.026 -15.353 1.00 95.19 118 ARG A C 1
ATOM 906 O O . ARG A 1 118 ? 9.586 -5.370 -15.414 1.00 95.19 118 ARG A O 1
ATOM 913 N N . ILE A 1 119 ? 7.988 -3.772 -15.270 1.00 95.38 119 ILE A N 1
ATOM 914 C CA . ILE A 1 119 ? 8.871 -2.614 -15.182 1.00 95.38 119 ILE A CA 1
ATOM 915 C C . ILE A 1 119 ? 8.860 -2.103 -13.744 1.00 95.38 119 ILE A C 1
ATOM 917 O O . ILE A 1 119 ? 7.789 -1.902 -13.169 1.00 95.38 119 ILE A O 1
ATOM 921 N N . ASP A 1 120 ? 10.040 -1.915 -13.172 1.00 92.69 120 ASP A N 1
ATOM 922 C CA . ASP A 1 120 ? 10.224 -1.286 -11.866 1.00 92.69 120 ASP A CA 1
ATOM 923 C C . ASP A 1 120 ? 11.290 -0.201 -12.003 1.00 92.69 120 ASP A C 1
ATOM 925 O O . ASP A 1 120 ? 12.384 -0.471 -12.497 1.00 92.69 120 ASP A O 1
ATOM 929 N N . ILE A 1 121 ? 10.958 1.026 -11.632 1.00 90.06 121 ILE A N 1
ATOM 930 C CA . ILE A 1 121 ? 11.851 2.177 -11.713 1.00 90.06 121 ILE A CA 1
ATOM 931 C C . ILE A 1 121 ? 12.086 2.648 -10.287 1.00 90.06 121 ILE A C 1
ATOM 933 O O . ILE A 1 121 ? 11.137 2.940 -9.564 1.00 90.06 121 ILE A O 1
ATOM 937 N N . SER A 1 122 ? 13.349 2.673 -9.884 1.00 82.94 122 SER A N 1
ATOM 938 C CA . SER A 1 122 ? 13.792 3.063 -8.554 1.00 82.94 122 SER A CA 1
ATOM 939 C C . SER A 1 122 ? 14.864 4.137 -8.687 1.00 82.94 122 SER A C 1
ATOM 941 O O . SER A 1 122 ? 15.671 4.101 -9.614 1.00 82.94 122 SER A O 1
ATOM 943 N N . MET A 1 123 ? 14.829 5.106 -7.782 1.00 80.69 123 MET A N 1
ATOM 944 C CA . MET A 1 123 ? 15.737 6.239 -7.759 1.00 80.69 123 MET A CA 1
ATOM 945 C C . MET A 1 123 ? 15.990 6.620 -6.300 1.00 80.69 123 MET A C 1
ATOM 947 O O . MET A 1 123 ? 15.047 6.735 -5.513 1.00 80.69 123 MET A O 1
ATOM 951 N N . GLU A 1 124 ? 17.256 6.778 -5.943 1.00 77.25 124 GLU A N 1
ATOM 952 C CA . GLU A 1 124 ? 17.726 7.349 -4.681 1.00 77.25 124 GLU A CA 1
ATOM 953 C C . GLU A 1 124 ? 17.991 8.864 -4.835 1.00 77.25 124 GLU A C 1
ATOM 955 O O . GLU A 1 124 ? 18.077 9.380 -5.946 1.00 77.25 124 GLU A O 1
ATOM 960 N N . GLU A 1 125 ? 18.111 9.608 -3.725 1.00 68.38 125 GLU A N 1
ATOM 961 C CA . GLU A 1 125 ? 18.259 11.083 -3.747 1.00 68.38 125 GLU A CA 1
ATOM 962 C C . GLU A 1 125 ? 19.478 11.569 -4.571 1.00 68.38 125 GLU A C 1
ATOM 964 O O . GLU A 1 125 ? 19.427 12.656 -5.141 1.00 68.38 125 GLU A O 1
ATOM 969 N N . ASP A 1 126 ? 20.547 10.767 -4.655 1.00 71.06 126 ASP A N 1
ATOM 970 C CA . ASP A 1 126 ? 21.806 11.103 -5.343 1.00 71.06 126 ASP A CA 1
ATOM 971 C C . ASP A 1 126 ? 21.923 10.492 -6.759 1.00 71.06 126 ASP A C 1
ATOM 973 O O . ASP A 1 126 ? 22.984 10.572 -7.388 1.00 71.06 126 ASP A O 1
ATOM 977 N N . ASP A 1 127 ? 20.866 9.848 -7.259 1.00 79.38 127 ASP A N 1
ATOM 978 C CA . ASP A 1 127 ? 20.898 9.144 -8.539 1.00 79.38 127 ASP A CA 1
ATOM 979 C C . ASP A 1 127 ? 20.862 10.084 -9.756 1.00 79.38 127 ASP A C 1
ATOM 981 O O . ASP A 1 127 ? 20.250 11.153 -9.756 1.00 79.38 127 ASP A O 1
ATOM 985 N N . ASP A 1 128 ? 21.499 9.650 -10.847 1.00 83.19 128 ASP A N 1
ATOM 986 C CA . ASP A 1 128 ? 21.551 10.396 -12.105 1.00 83.19 128 ASP A CA 1
ATOM 987 C C . ASP A 1 128 ? 20.259 10.209 -12.924 1.00 83.19 128 ASP A C 1
ATOM 989 O O . ASP A 1 128 ? 20.033 9.167 -13.557 1.00 83.19 128 ASP A O 1
ATOM 993 N N . LEU A 1 129 ? 19.418 11.248 -12.929 1.00 85.88 129 LEU A N 1
ATOM 994 C CA . LEU A 1 129 ? 18.160 11.296 -13.678 1.00 85.88 129 LEU A CA 1
ATOM 995 C C . LEU A 1 129 ? 18.366 11.121 -15.194 1.00 85.88 129 LEU A C 1
ATOM 997 O O . LEU A 1 129 ? 17.525 10.515 -15.860 1.00 85.88 129 LEU A O 1
ATOM 1001 N N . GLU A 1 130 ? 19.493 11.568 -15.759 1.00 89.38 130 GLU A N 1
ATOM 1002 C CA . GLU A 1 130 ? 19.755 11.439 -17.198 1.00 89.38 130 GLU A CA 1
ATOM 1003 C C . GLU A 1 130 ? 19.887 9.960 -17.600 1.00 89.38 130 GLU A C 1
ATOM 1005 O O . GLU A 1 130 ? 19.358 9.523 -18.630 1.00 89.38 130 GLU A O 1
ATOM 1010 N N . ILE A 1 131 ? 20.546 9.156 -16.759 1.00 88.56 131 ILE A N 1
ATOM 1011 C CA . ILE A 1 131 ? 20.667 7.705 -16.960 1.00 88.56 131 ILE A CA 1
ATOM 1012 C C . ILE A 1 131 ? 19.292 7.036 -16.871 1.00 88.56 131 ILE A C 1
ATOM 1014 O O . ILE A 1 131 ? 18.993 6.132 -17.663 1.00 88.56 131 ILE A O 1
ATOM 1018 N N . LEU A 1 132 ? 18.444 7.489 -15.944 1.00 89.31 132 LEU A N 1
ATOM 1019 C CA . LEU A 1 132 ? 17.078 6.994 -15.790 1.00 89.31 132 LEU A CA 1
ATOM 1020 C C . LEU A 1 132 ? 16.243 7.259 -17.048 1.00 89.31 132 LEU A C 1
ATOM 1022 O O . LEU A 1 132 ? 15.643 6.326 -17.582 1.00 89.31 132 LEU A O 1
ATOM 1026 N N . ILE A 1 133 ? 16.271 8.490 -17.569 1.00 92.38 133 ILE A N 1
ATOM 1027 C CA . ILE A 1 133 ? 15.545 8.904 -18.782 1.00 92.38 133 ILE A CA 1
ATOM 1028 C C . ILE A 1 133 ? 16.013 8.101 -20.004 1.00 92.38 133 ILE A C 1
ATOM 1030 O O . ILE A 1 133 ? 15.192 7.614 -20.793 1.00 92.38 133 ILE A O 1
ATOM 1034 N N . LYS A 1 134 ? 17.328 7.894 -20.159 1.00 93.75 134 LYS A N 1
ATOM 1035 C CA . LYS A 1 134 ? 17.885 7.048 -21.231 1.00 93.75 134 LYS A CA 1
ATOM 1036 C C . LYS A 1 134 ? 17.417 5.599 -21.105 1.00 93.75 134 LYS A C 1
ATOM 1038 O O . LYS A 1 134 ? 17.009 5.000 -22.100 1.00 93.75 134 LYS A O 1
ATOM 1043 N N . GLY A 1 135 ? 17.437 5.042 -19.894 1.00 93.75 135 GLY A N 1
ATOM 1044 C CA . GLY A 1 135 ? 16.916 3.703 -19.613 1.00 93.75 135 GLY A CA 1
ATOM 1045 C C . GLY A 1 135 ? 15.420 3.585 -19.916 1.00 93.75 135 GLY A C 1
ATOM 1046 O O . GLY A 1 135 ? 14.999 2.632 -20.572 1.00 93.75 135 GLY A O 1
ATOM 1047 N N . PHE A 1 136 ? 14.631 4.585 -19.515 1.00 95.12 136 PHE A N 1
ATOM 1048 C CA . PHE A 1 136 ? 13.197 4.664 -19.790 1.00 95.12 136 PHE A CA 1
ATOM 1049 C C . PHE A 1 136 ? 12.913 4.690 -21.297 1.00 95.12 136 PHE A C 1
ATOM 1051 O O . PHE A 1 136 ? 12.075 3.939 -21.798 1.00 95.12 136 PHE A O 1
ATOM 1058 N N . SER A 1 137 ? 13.694 5.469 -22.046 1.00 95.44 137 SER A N 1
ATOM 1059 C CA . SER A 1 137 ? 13.600 5.561 -23.507 1.00 95.44 137 SER A CA 1
ATOM 1060 C C . SER A 1 137 ? 13.869 4.227 -24.220 1.00 95.44 137 SER A C 1
ATOM 1062 O O . SER A 1 137 ? 13.354 4.009 -25.315 1.00 95.44 137 SER A O 1
ATOM 1064 N N . LEU A 1 138 ? 14.639 3.312 -23.613 1.00 96.00 138 LEU A N 1
ATOM 1065 C CA . LEU A 1 138 ? 14.865 1.966 -24.157 1.00 96.00 138 LEU A CA 1
ATOM 1066 C C . LEU A 1 138 ? 13.675 1.028 -23.934 1.00 96.00 138 LEU A C 1
ATOM 1068 O O . LEU A 1 138 ? 13.419 0.166 -24.773 1.00 96.00 138 LEU A O 1
ATOM 1072 N N . ILE A 1 139 ? 12.960 1.166 -22.815 1.00 96.00 139 ILE A N 1
ATOM 1073 C CA . ILE A 1 139 ? 11.854 0.264 -22.456 1.00 96.00 139 ILE A CA 1
ATOM 1074 C C . ILE A 1 139 ? 10.500 0.736 -22.990 1.00 96.00 139 ILE A C 1
ATOM 1076 O O . ILE A 1 139 ? 9.612 -0.091 -23.202 1.00 96.00 139 ILE A O 1
ATOM 1080 N N . LEU A 1 140 ? 10.325 2.042 -23.206 1.00 96.06 140 LEU A N 1
ATOM 1081 C CA . LEU A 1 140 ? 9.066 2.640 -23.649 1.00 96.06 140 LEU A CA 1
ATOM 1082 C C . LEU A 1 140 ? 8.546 2.084 -24.990 1.00 96.06 140 LEU A C 1
ATOM 1084 O O . LEU A 1 140 ? 7.341 1.862 -25.097 1.00 96.06 140 LEU A O 1
ATOM 1088 N N . PRO A 1 141 ? 9.387 1.765 -25.996 1.00 95.81 141 PRO A N 1
ATOM 1089 C CA . PRO A 1 141 ? 8.922 1.106 -27.220 1.00 95.81 141 PRO A CA 1
ATOM 1090 C C . PRO A 1 141 ? 8.226 -0.245 -26.984 1.00 95.81 141 PRO A C 1
ATOM 1092 O O . PRO A 1 141 ? 7.463 -0.707 -27.829 1.00 95.81 141 PRO A O 1
ATOM 1095 N N . GLU A 1 142 ? 8.454 -0.876 -25.830 1.00 96.06 142 GLU A N 1
ATOM 1096 C CA . GLU A 1 142 ? 7.859 -2.157 -25.447 1.00 96.06 142 GLU A CA 1
ATOM 1097 C C . GLU A 1 142 ? 6.559 -1.998 -24.631 1.00 96.06 142 GLU A C 1
ATOM 1099 O O . GLU A 1 142 ? 6.062 -2.983 -24.077 1.00 96.06 142 GLU A O 1
ATOM 1104 N N . ILE A 1 143 ? 5.983 -0.790 -24.552 1.00 96.00 143 ILE A N 1
ATOM 1105 C CA . ILE A 1 143 ? 4.823 -0.469 -23.698 1.00 96.00 143 ILE A CA 1
ATOM 1106 C C . ILE A 1 143 ? 3.616 -1.397 -23.907 1.00 96.00 143 ILE A C 1
ATOM 1108 O O . ILE A 1 143 ? 2.906 -1.731 -22.959 1.00 96.00 143 ILE A O 1
ATOM 1112 N N . ASP A 1 144 ? 3.422 -1.912 -25.123 1.00 96.12 144 ASP A N 1
ATOM 1113 C CA . ASP A 1 144 ? 2.330 -2.838 -25.446 1.00 96.12 144 ASP A CA 1
ATOM 1114 C C . ASP A 1 144 ? 2.401 -4.164 -24.689 1.00 96.12 144 ASP A C 1
ATOM 1116 O O . ASP A 1 144 ? 1.374 -4.796 -24.427 1.00 96.12 144 ASP A O 1
ATOM 1120 N N . ARG A 1 145 ? 3.605 -4.616 -24.334 1.00 96.50 145 ARG A N 1
ATOM 1121 C CA . ARG A 1 145 ? 3.787 -5.857 -23.574 1.00 96.50 145 ARG A CA 1
ATOM 1122 C C . ARG A 1 145 ? 3.975 -5.621 -22.084 1.00 96.50 145 ARG A C 1
ATOM 1124 O O . ARG A 1 145 ? 4.140 -6.600 -21.359 1.00 96.50 145 ARG A O 1
ATOM 1131 N N . TRP A 1 146 ? 3.950 -4.381 -21.604 1.00 97.31 146 TRP A N 1
ATOM 1132 C CA . TRP A 1 146 ? 3.992 -4.129 -20.167 1.00 97.31 146 TRP A CA 1
ATOM 1133 C C . TRP A 1 146 ? 2.742 -4.711 -19.523 1.00 97.31 146 TRP A C 1
ATOM 1135 O O . TRP A 1 146 ? 1.640 -4.529 -20.026 1.00 97.31 146 TRP A O 1
ATOM 1145 N N . LYS A 1 147 ? 2.921 -5.442 -18.427 1.00 97.00 147 LYS A N 1
ATOM 1146 C CA . LYS A 1 147 ? 1.835 -5.989 -17.609 1.00 97.00 147 LYS A CA 1
ATOM 1147 C C . LYS A 1 147 ? 1.744 -5.269 -16.268 1.00 97.00 147 LYS A C 1
ATOM 1149 O O . LYS A 1 147 ? 0.651 -5.012 -15.780 1.00 97.00 147 LYS A O 1
ATOM 1154 N N . TYR A 1 148 ? 2.895 -4.921 -15.707 1.00 96.62 148 TYR A N 1
ATOM 1155 C CA . TYR A 1 148 ? 3.038 -4.167 -14.469 1.00 96.62 148 TYR A CA 1
ATOM 1156 C C . TYR A 1 148 ? 4.069 -3.067 -14.695 1.00 96.62 148 TYR A C 1
ATOM 1158 O O . TYR A 1 148 ? 5.130 -3.355 -15.260 1.00 96.62 148 TYR A O 1
ATOM 1166 N N . ALA A 1 149 ? 3.791 -1.860 -14.213 1.00 95.94 149 ALA A N 1
ATOM 1167 C CA . ALA A 1 149 ? 4.759 -0.775 -14.185 1.00 95.94 149 ALA A CA 1
ATOM 1168 C C . ALA A 1 149 ? 4.705 -0.026 -12.848 1.00 95.94 149 ALA A C 1
ATOM 1170 O O . ALA A 1 149 ? 3.641 0.436 -12.440 1.00 95.94 149 ALA A O 1
ATOM 1171 N N . ASN A 1 150 ? 5.859 0.091 -12.194 1.00 94.00 150 ASN A N 1
ATOM 1172 C CA . ASN A 1 150 ? 6.102 1.018 -11.094 1.00 94.00 150 ASN A CA 1
ATOM 1173 C C . ASN A 1 150 ? 7.084 2.078 -11.581 1.00 94.00 150 ASN A C 1
ATOM 1175 O O . ASN A 1 150 ? 8.206 1.734 -11.947 1.00 94.00 150 ASN A O 1
ATOM 1179 N N . ILE A 1 151 ? 6.625 3.321 -11.675 1.00 92.19 151 ILE A N 1
ATOM 1180 C CA . ILE A 1 151 ? 7.325 4.406 -12.358 1.00 92.19 151 ILE A CA 1
ATOM 1181 C C . ILE A 1 151 ? 7.531 5.540 -11.366 1.00 92.19 151 ILE A C 1
ATOM 1183 O O . ILE A 1 151 ? 6.564 6.093 -10.843 1.00 92.19 151 ILE A O 1
ATOM 1187 N N . ILE A 1 152 ? 8.794 5.900 -11.167 1.00 88.56 152 ILE A N 1
ATOM 1188 C CA . ILE A 1 152 ? 9.159 7.197 -10.615 1.00 88.56 152 ILE A CA 1
ATOM 1189 C C . ILE A 1 152 ? 9.099 8.200 -11.762 1.00 88.56 152 ILE A C 1
ATOM 1191 O O . ILE A 1 152 ? 9.718 8.002 -12.809 1.00 88.56 152 ILE A O 1
ATOM 1195 N N . MET A 1 153 ? 8.293 9.230 -11.577 1.00 86.06 153 MET A N 1
ATOM 1196 C CA . MET A 1 153 ? 7.933 10.217 -12.575 1.00 86.06 153 MET A CA 1
ATOM 1197 C C . MET A 1 153 ? 8.779 11.479 -12.388 1.00 86.06 153 MET A C 1
ATOM 1199 O O . MET A 1 153 ? 8.861 12.019 -11.283 1.00 86.06 153 MET A O 1
ATOM 1203 N N . SER A 1 154 ? 9.344 11.944 -13.501 1.00 85.44 154 SER A N 1
ATOM 1204 C CA . SER A 1 154 ? 9.856 13.302 -13.708 1.00 85.44 154 SER A CA 1
ATOM 1205 C C . SER A 1 154 ? 9.072 13.991 -14.832 1.00 85.44 154 SER A C 1
ATOM 1207 O O . SER A 1 154 ? 8.245 13.340 -15.489 1.00 85.44 154 SER A O 1
ATOM 1209 N N . GLU A 1 155 ? 9.360 15.268 -15.098 1.00 81.81 155 GLU A N 1
ATOM 1210 C CA . GLU A 1 155 ? 8.869 15.989 -16.285 1.00 81.81 155 GLU A CA 1
ATOM 1211 C C . GLU A 1 155 ? 9.058 15.187 -17.575 1.00 81.81 155 GLU A C 1
ATOM 1213 O O . GLU A 1 155 ? 8.096 14.836 -18.261 1.00 81.81 155 GLU A O 1
ATOM 1218 N N . GLU A 1 156 ? 10.295 14.794 -17.853 1.00 87.06 156 GLU A N 1
ATOM 1219 C CA . GLU A 1 156 ? 10.682 14.163 -19.110 1.00 87.06 156 GLU A CA 1
ATOM 1220 C C . GLU A 1 156 ? 10.058 12.772 -19.261 1.00 87.06 156 GLU A C 1
ATOM 1222 O O . GLU A 1 156 ? 9.637 12.376 -20.349 1.00 87.06 156 GLU A O 1
ATOM 1227 N N . ILE A 1 157 ? 9.958 12.011 -18.166 1.00 89.62 157 ILE A N 1
ATOM 1228 C CA . ILE A 1 157 ? 9.298 10.698 -18.176 1.00 89.62 157 ILE A CA 1
ATOM 1229 C C . ILE A 1 157 ? 7.795 10.859 -18.447 1.00 89.62 157 ILE A C 1
ATOM 1231 O O . ILE A 1 157 ? 7.218 10.052 -19.187 1.00 89.62 157 ILE A O 1
ATOM 1235 N N . CYS A 1 158 ? 7.165 11.899 -17.891 1.00 88.62 158 CYS A N 1
ATOM 1236 C CA . CYS A 1 158 ? 5.764 12.222 -18.145 1.00 88.62 158 CYS A CA 1
ATOM 1237 C C . CYS A 1 158 ? 5.526 12.539 -19.626 1.00 88.62 158 CYS A C 1
ATOM 1239 O O . CYS A 1 158 ? 4.681 11.895 -20.256 1.00 88.62 158 CYS A O 1
ATOM 1241 N N . GLU A 1 159 ? 6.312 13.453 -20.198 1.00 88.75 159 GLU A N 1
ATOM 1242 C CA . GLU A 1 159 ? 6.232 13.837 -21.613 1.00 88.75 159 GLU A CA 1
ATOM 1243 C C . GLU A 1 159 ? 6.384 12.622 -22.540 1.00 88.75 159 GLU A C 1
ATOM 1245 O O . GLU A 1 159 ? 5.566 12.390 -23.441 1.00 88.75 159 GLU A O 1
ATOM 1250 N N . LEU A 1 160 ? 7.396 11.787 -22.276 1.00 92.00 160 LEU A N 1
ATOM 1251 C CA . LEU A 1 160 ? 7.649 10.563 -23.032 1.00 92.00 160 LEU A CA 1
ATOM 1252 C C . LEU A 1 160 ? 6.454 9.602 -22.970 1.00 92.00 160 LEU A C 1
ATOM 1254 O O . LEU A 1 160 ? 6.035 9.062 -23.999 1.00 92.00 160 LEU A O 1
ATOM 1258 N N . LEU A 1 161 ? 5.877 9.396 -21.784 1.00 91.50 161 LEU A N 1
ATOM 1259 C CA . LEU A 1 161 ? 4.738 8.498 -21.598 1.00 91.50 161 LEU A CA 1
ATOM 1260 C C . LEU A 1 161 ? 3.461 9.029 -22.271 1.00 91.50 161 LEU A C 1
ATOM 1262 O O . LEU A 1 161 ? 2.737 8.260 -22.917 1.00 91.50 161 LEU A O 1
ATOM 1266 N N . VAL A 1 162 ? 3.192 10.333 -22.168 1.00 91.19 162 VAL A N 1
ATOM 1267 C CA . VAL A 1 162 ? 2.050 10.993 -22.824 1.00 91.19 162 VAL A CA 1
ATOM 1268 C C . VAL A 1 162 ? 2.152 10.852 -24.345 1.00 91.19 162 VAL A C 1
ATOM 1270 O O . VAL A 1 162 ? 1.184 10.433 -25.002 1.00 91.19 162 VAL A O 1
ATOM 1273 N N . GLY A 1 163 ? 3.341 11.111 -24.896 1.00 90.31 163 GLY A N 1
ATOM 1274 C CA . GLY A 1 163 ? 3.645 11.007 -26.324 1.00 90.31 163 GLY A CA 1
ATOM 1275 C C . GLY A 1 163 ? 3.730 9.575 -26.865 1.00 90.31 163 GLY A C 1
ATOM 1276 O O . GLY A 1 163 ? 3.746 9.383 -28.084 1.00 90.31 163 GLY A O 1
ATOM 1277 N N . ALA A 1 164 ? 3.750 8.557 -25.999 1.00 90.44 164 ALA A N 1
ATOM 1278 C CA . ALA A 1 164 ? 3.969 7.179 -26.415 1.00 90.44 164 ALA A CA 1
ATOM 1279 C C . ALA A 1 164 ? 2.839 6.652 -27.331 1.00 90.44 164 ALA A C 1
ATOM 1281 O O . ALA A 1 164 ? 1.651 6.697 -26.955 1.00 90.44 164 ALA A O 1
ATOM 1282 N N . PRO A 1 165 ? 3.181 6.103 -28.517 1.00 86.94 165 PRO A N 1
ATOM 1283 C CA . PRO A 1 165 ? 2.233 5.378 -29.344 1.00 86.94 165 PRO A CA 1
ATOM 1284 C C . PRO A 1 165 ? 1.975 4.006 -28.716 1.00 86.94 165 PRO A C 1
ATOM 1286 O O . PRO A 1 165 ? 2.871 3.172 -28.620 1.00 86.94 165 PRO A O 1
ATOM 1289 N N . VAL A 1 166 ? 0.733 3.770 -28.298 1.00 85.69 166 VAL A N 1
ATOM 1290 C CA . VAL A 1 166 ? 0.295 2.477 -27.764 1.00 85.69 166 VAL A CA 1
ATOM 1291 C C . VAL A 1 166 ? -0.417 1.717 -28.878 1.00 85.69 166 VAL A C 1
ATOM 1293 O O . VAL A 1 166 ? -1.286 2.263 -29.566 1.00 85.69 166 VAL A O 1
ATOM 1296 N N . GLY A 1 167 ? -0.024 0.469 -29.090 1.00 83.31 167 GLY A N 1
ATOM 1297 C CA . GLY A 1 167 ? -0.627 -0.425 -30.061 1.00 83.31 167 GLY A CA 1
ATOM 1298 C C . GLY A 1 167 ? -2.034 -0.884 -29.661 1.00 83.31 167 GLY A C 1
ATOM 1299 O O . GLY A 1 167 ? -2.602 -0.481 -28.648 1.00 83.31 167 GLY A O 1
ATOM 1300 N N . PRO A 1 168 ? -2.658 -1.761 -30.465 1.00 81.69 168 PRO A N 1
ATOM 1301 C CA . PRO A 1 168 ? -4.082 -2.074 -30.335 1.00 81.69 168 PRO A CA 1
ATOM 1302 C C . PRO A 1 168 ? -4.426 -3.023 -29.175 1.00 81.69 168 PRO A C 1
ATOM 1304 O O . PRO A 1 168 ? -5.606 -3.256 -28.908 1.00 81.69 168 PRO A O 1
ATOM 1307 N N . LYS A 1 169 ? -3.431 -3.662 -28.544 1.00 86.56 169 LYS A N 1
ATOM 1308 C CA . LYS A 1 169 ? -3.638 -4.711 -27.528 1.00 86.56 169 LYS A CA 1
ATOM 1309 C C . LYS A 1 169 ? -2.627 -4.622 -26.376 1.00 86.56 169 LYS A C 1
ATOM 1311 O O . LYS A 1 169 ? -1.930 -5.610 -26.132 1.00 86.56 169 LYS A O 1
ATOM 1316 N N . PRO A 1 170 ? -2.545 -3.490 -25.665 1.00 93.94 170 PRO A N 1
ATOM 1317 C CA . PRO A 1 170 ? -1.615 -3.370 -24.561 1.00 93.94 170 PRO A CA 1
ATOM 1318 C C . PRO A 1 170 ? -2.035 -4.271 -23.393 1.00 93.94 170 PRO A C 1
ATOM 1320 O O . PRO A 1 170 ? -3.225 -4.547 -23.180 1.00 93.94 170 PRO A O 1
ATOM 1323 N N . LEU A 1 171 ? -1.043 -4.767 -22.656 1.00 97.56 171 LEU A N 1
ATOM 1324 C CA . LEU A 1 171 ? -1.226 -5.759 -21.595 1.00 97.56 171 LEU A CA 1
ATOM 1325 C C . LEU A 1 171 ? -1.254 -5.168 -20.179 1.00 97.56 171 LEU A C 1
ATOM 1327 O O . LEU A 1 171 ? -1.393 -5.943 -19.236 1.00 97.56 171 LEU A O 1
ATOM 1331 N N . LEU A 1 172 ? -1.129 -3.843 -20.029 1.00 97.88 172 LEU A N 1
ATOM 1332 C CA . LEU A 1 172 ? -0.918 -3.210 -18.727 1.00 97.88 172 LEU A CA 1
ATOM 1333 C C . LEU A 1 172 ? -2.127 -3.432 -17.817 1.00 97.88 172 LEU A C 1
ATOM 1335 O O . LEU A 1 172 ? -3.253 -3.066 -18.153 1.00 97.88 172 LEU A O 1
ATOM 1339 N N . GLU A 1 173 ? -1.870 -4.056 -16.675 1.00 97.81 173 GLU A N 1
ATOM 1340 C CA . GLU A 1 173 ? -2.853 -4.467 -15.675 1.00 97.81 173 GLU A CA 1
ATOM 1341 C C . GLU A 1 173 ? -2.717 -3.638 -14.389 1.00 97.81 173 GLU A C 1
ATOM 1343 O O . GLU A 1 173 ? -3.729 -3.287 -13.775 1.00 97.81 173 GLU A O 1
ATOM 1348 N N . GLU A 1 174 ? -1.482 -3.277 -14.031 1.00 97.75 174 GLU A N 1
ATOM 1349 C CA . GLU A 1 174 ? -1.129 -2.562 -12.804 1.00 97.75 174 GLU A CA 1
ATOM 1350 C C . GLU A 1 174 ? -0.180 -1.391 -13.106 1.00 97.75 174 GLU A C 1
ATOM 1352 O O . GLU A 1 174 ? 0.869 -1.595 -13.726 1.00 97.75 174 GLU A O 1
ATOM 1357 N N . LEU A 1 175 ? -0.540 -0.180 -12.665 1.00 96.38 175 LEU A N 1
ATOM 1358 C CA . LEU A 1 175 ? 0.262 1.036 -12.844 1.00 96.38 175 LEU A CA 1
ATOM 1359 C C . LEU A 1 175 ? 0.417 1.796 -11.529 1.00 96.38 175 LEU A C 1
ATOM 1361 O O . LEU A 1 175 ? -0.573 2.151 -10.885 1.00 96.38 175 LEU A O 1
ATOM 1365 N N . PHE A 1 176 ? 1.661 1.976 -11.104 1.00 94.38 176 PHE A N 1
ATOM 1366 C CA . PHE A 1 176 ? 2.033 2.627 -9.857 1.00 94.38 176 PHE A CA 1
ATOM 1367 C C . PHE A 1 176 ? 2.906 3.831 -10.225 1.00 94.38 176 PHE A C 1
ATOM 1369 O O . PHE A 1 176 ? 3.879 3.665 -10.960 1.00 94.38 176 PHE A O 1
ATOM 1376 N N . LEU A 1 177 ? 2.528 5.023 -9.767 1.00 91.62 177 LEU A N 1
ATOM 1377 C CA . LEU A 1 177 ? 3.182 6.287 -10.100 1.00 91.62 177 LEU A CA 1
ATOM 1378 C C . LEU A 1 177 ? 3.603 7.000 -8.821 1.00 91.62 177 LEU A C 1
ATOM 1380 O O . LEU A 1 177 ? 2.746 7.306 -7.987 1.00 91.62 177 LEU A O 1
ATOM 1384 N N . ASP A 1 178 ? 4.898 7.257 -8.701 1.00 86.56 178 ASP A N 1
ATOM 1385 C CA . ASP A 1 178 ? 5.517 8.040 -7.632 1.00 86.56 178 ASP A CA 1
ATOM 1386 C C . ASP A 1 178 ? 6.207 9.261 -8.235 1.00 86.56 178 ASP A C 1
ATOM 1388 O O . ASP A 1 178 ? 6.739 9.162 -9.337 1.00 86.56 178 ASP A O 1
ATOM 1392 N N . MET A 1 179 ? 6.171 10.410 -7.569 1.00 77.94 179 MET A N 1
ATOM 1393 C CA . MET A 1 179 ? 6.732 11.654 -8.107 1.00 77.94 179 MET A CA 1
ATOM 1394 C C . MET A 1 179 ? 8.028 12.006 -7.385 1.00 77.94 179 MET A C 1
ATOM 1396 O O . MET A 1 179 ? 8.136 11.846 -6.169 1.00 77.94 179 MET A O 1
ATOM 1400 N N . LEU A 1 180 ? 9.011 12.540 -8.112 1.00 73.00 180 LEU A N 1
ATOM 1401 C CA . LEU A 1 180 ? 10.196 13.090 -7.462 1.00 73.00 180 LEU A CA 1
ATOM 1402 C C . LEU A 1 180 ? 9.829 14.367 -6.676 1.00 73.00 180 LEU A C 1
ATOM 1404 O O . LEU A 1 180 ? 9.182 15.260 -7.225 1.00 73.00 180 LEU A O 1
ATOM 1408 N N . PRO A 1 181 ? 10.278 14.512 -5.413 1.00 59.69 181 PRO A N 1
ATOM 1409 C CA . PRO A 1 181 ? 9.838 15.576 -4.497 1.00 59.69 181 PRO A CA 1
ATOM 1410 C C . PRO A 1 181 ? 10.258 17.005 -4.898 1.00 59.69 181 PRO A C 1
ATOM 1412 O O . PRO A 1 181 ? 9.944 17.961 -4.187 1.00 59.69 181 PRO A O 1
ATOM 1415 N N . TYR A 1 182 ? 10.989 17.170 -6.005 1.00 57.22 182 TYR A N 1
ATOM 1416 C CA . TYR A 1 182 ? 11.538 18.448 -6.462 1.00 57.22 182 TYR A CA 1
ATOM 1417 C C . TYR A 1 182 ? 10.834 19.042 -7.692 1.00 57.22 182 TYR A C 1
ATOM 1419 O O . TYR A 1 182 ? 11.112 20.199 -8.019 1.00 57.22 182 TYR A O 1
ATOM 1427 N N . ASP A 1 183 ? 9.903 18.325 -8.327 1.00 55.81 183 ASP A N 1
ATOM 1428 C CA . ASP A 1 183 ? 9.253 18.808 -9.550 1.00 55.81 183 ASP A CA 1
ATOM 1429 C C . ASP A 1 183 ? 8.113 19.790 -9.237 1.00 55.81 183 ASP A C 1
ATOM 1431 O O . ASP A 1 183 ? 7.008 19.437 -8.819 1.00 55.81 183 ASP A O 1
ATOM 1435 N N . GLN A 1 184 ? 8.392 21.080 -9.435 1.00 53.78 184 GLN A N 1
ATOM 1436 C CA . GLN A 1 184 ? 7.397 22.145 -9.346 1.00 53.78 184 GLN A CA 1
ATOM 1437 C C . GLN A 1 184 ? 6.534 22.148 -10.615 1.00 53.78 184 GLN A C 1
ATOM 1439 O O . GLN A 1 184 ? 6.963 22.677 -11.627 1.00 53.78 184 GLN A O 1
ATOM 1444 N N . ARG A 1 185 ? 5.311 21.600 -10.524 1.00 54.62 185 ARG A N 1
ATOM 1445 C CA . ARG A 1 185 ? 4.202 21.681 -11.509 1.00 54.62 185 ARG A CA 1
ATOM 1446 C C . ARG A 1 185 ? 4.629 21.562 -12.984 1.00 54.62 185 ARG A C 1
ATOM 1448 O O . ARG A 1 185 ? 4.871 22.568 -13.640 1.00 54.62 185 ARG A O 1
ATOM 1455 N N . LEU A 1 186 ? 4.569 20.342 -13.511 1.00 60.16 186 LEU A N 1
ATOM 1456 C CA . LEU A 1 186 ? 4.764 20.058 -14.938 1.00 60.16 186 LEU A CA 1
ATOM 1457 C C . LEU A 1 186 ? 3.606 20.609 -15.779 1.00 60.16 186 LEU A C 1
ATOM 1459 O O . LEU A 1 186 ? 2.442 20.383 -15.433 1.00 60.16 186 LEU A O 1
ATOM 1463 N N . GLU A 1 187 ? 3.905 21.261 -16.903 1.00 61.19 187 GLU A N 1
ATOM 1464 C CA . GLU A 1 187 ? 2.886 21.805 -17.817 1.00 61.19 187 GLU A CA 1
ATOM 1465 C C . GLU A 1 187 ? 2.089 20.693 -18.538 1.00 61.19 187 GLU A C 1
ATOM 1467 O O . GLU A 1 187 ? 0.880 20.826 -18.724 1.00 61.19 187 GLU A O 1
ATOM 1472 N N . ASP A 1 188 ? 2.722 19.556 -18.860 1.00 62.72 188 ASP A N 1
ATOM 1473 C CA . ASP A 1 188 ? 2.102 18.441 -19.604 1.00 62.72 188 ASP A CA 1
ATOM 1474 C C . ASP A 1 188 ? 1.389 17.393 -18.731 1.00 62.72 188 ASP A C 1
ATOM 1476 O O . ASP A 1 188 ? 0.716 16.484 -19.236 1.00 62.72 188 ASP A O 1
ATOM 1480 N N . ALA A 1 189 ? 1.482 17.504 -17.404 1.00 68.88 189 ALA A N 1
ATOM 1481 C CA . ALA A 1 189 ? 0.848 16.543 -16.502 1.00 68.88 189 ALA A CA 1
ATOM 1482 C C . ALA A 1 189 ? -0.681 16.524 -16.605 1.00 68.88 189 ALA A C 1
ATOM 1484 O O . ALA A 1 189 ? -1.294 15.494 -16.322 1.00 68.88 189 ALA A O 1
ATOM 1485 N N . ASP A 1 190 ? -1.296 17.592 -17.111 1.00 80.62 190 ASP A N 1
ATOM 1486 C CA . ASP A 1 190 ? -2.731 17.642 -17.404 1.00 80.62 190 ASP A CA 1
ATOM 1487 C C . ASP A 1 190 ? -3.174 16.582 -18.433 1.00 80.62 190 ASP A C 1
ATOM 1489 O O . ASP A 1 190 ? -4.335 16.160 -18.446 1.00 80.62 190 ASP A O 1
ATOM 1493 N N . HIS A 1 191 ? -2.259 16.102 -19.281 1.00 85.06 191 HIS A N 1
ATOM 1494 C CA . HIS A 1 191 ? -2.531 15.096 -20.312 1.00 85.06 191 HIS A CA 1
ATOM 1495 C C . HIS A 1 191 ? -2.241 13.653 -19.872 1.00 85.06 191 HIS A C 1
ATOM 1497 O O . HIS A 1 191 ? -2.731 12.699 -20.494 1.00 85.06 191 HIS A O 1
ATOM 1503 N N . LEU A 1 192 ? -1.492 13.467 -18.783 1.00 88.00 192 LEU A N 1
ATOM 1504 C CA . LEU A 1 192 ? -1.139 12.154 -18.242 1.00 88.00 192 LEU A CA 1
ATOM 1505 C C . LEU A 1 192 ? -2.367 11.266 -17.933 1.00 88.00 192 LEU A C 1
ATOM 1507 O O . LEU A 1 192 ? -2.388 10.118 -18.383 1.00 88.00 192 LEU A O 1
ATOM 1511 N N . PRO A 1 193 ? -3.435 11.760 -17.279 1.00 88.56 193 PRO A N 1
ATOM 1512 C CA . PRO A 1 193 ? -4.627 10.966 -16.966 1.00 88.56 193 PRO A CA 1
ATOM 1513 C C . PRO A 1 193 ? -5.282 10.303 -18.182 1.00 88.56 193 PRO A C 1
ATOM 1515 O O . PRO A 1 193 ? -5.647 9.124 -18.150 1.00 88.56 193 PRO A O 1
ATOM 1518 N N . ALA A 1 194 ? -5.392 11.045 -19.288 1.00 87.44 194 ALA A N 1
ATOM 1519 C CA . ALA A 1 194 ? -5.995 10.556 -20.525 1.00 87.44 194 ALA A CA 1
ATOM 1520 C C . ALA A 1 194 ? -5.167 9.426 -21.157 1.00 87.44 194 ALA A C 1
ATOM 1522 O O . ALA A 1 194 ? -5.718 8.550 -21.832 1.00 87.44 194 ALA A O 1
ATOM 1523 N N . THR A 1 195 ? -3.857 9.389 -20.893 1.00 88.94 195 THR A N 1
ATOM 1524 C CA . THR A 1 195 ? -2.969 8.309 -21.342 1.00 88.94 195 THR A CA 1
ATOM 1525 C C . THR A 1 195 ? -3.362 6.967 -20.730 1.00 88.94 195 THR A C 1
ATOM 1527 O O . THR A 1 195 ? -3.234 5.939 -21.395 1.00 88.94 195 THR A O 1
ATOM 1530 N N . PHE A 1 196 ? -3.944 6.940 -19.527 1.00 91.38 196 PHE A N 1
ATOM 1531 C CA . PHE A 1 196 ? -4.367 5.684 -18.899 1.00 91.38 196 PHE A CA 1
ATOM 1532 C C . PHE A 1 196 ? -5.533 5.013 -19.630 1.00 91.38 196 PHE A C 1
ATOM 1534 O O . PHE A 1 196 ? -5.643 3.787 -19.624 1.00 91.38 196 PHE A O 1
ATOM 1541 N N . SER A 1 197 ? -6.355 5.790 -20.343 1.00 89.75 197 SER A N 1
ATOM 1542 C CA . SER A 1 197 ? -7.421 5.253 -21.198 1.00 89.75 197 SER A CA 1
ATOM 1543 C C . SER A 1 197 ? -6.883 4.439 -22.385 1.00 89.75 197 SER A C 1
ATOM 1545 O O . SER A 1 197 ? -7.621 3.634 -22.955 1.00 89.75 197 SER A O 1
ATOM 1547 N N . LYS A 1 198 ? -5.590 4.576 -22.730 1.00 91.00 198 LYS A N 1
ATOM 1548 C CA . LYS A 1 198 ? -4.918 3.711 -23.714 1.00 91.00 198 LYS A CA 1
ATOM 1549 C C . LYS A 1 198 ? -4.773 2.262 -23.209 1.00 91.00 198 LYS A C 1
ATOM 1551 O O . LYS A 1 198 ? -4.555 1.370 -24.023 1.00 91.00 198 LYS A O 1
ATOM 1556 N N . PHE A 1 199 ? -4.932 1.997 -21.905 1.00 95.19 199 PHE A N 1
ATOM 1557 C CA . PHE A 1 199 ? -4.744 0.680 -21.279 1.00 95.19 199 PHE A CA 1
ATOM 1558 C C . PHE A 1 199 ? -6.078 0.052 -20.816 1.00 95.19 199 PHE A C 1
ATOM 1560 O O . PHE A 1 199 ? -6.431 0.123 -19.639 1.00 95.19 199 PHE A O 1
ATOM 1567 N N . PRO A 1 200 ? -6.830 -0.644 -21.691 1.00 94.12 200 PRO A N 1
ATOM 1568 C CA . PRO A 1 200 ? -8.144 -1.216 -21.362 1.00 94.12 200 PRO A CA 1
ATOM 1569 C C . PRO A 1 200 ? -8.116 -2.382 -20.355 1.00 94.12 200 PRO A C 1
ATOM 1571 O O . PRO A 1 200 ? -9.167 -2.875 -19.952 1.00 94.12 200 PRO A O 1
ATOM 1574 N N . ARG A 1 201 ? -6.929 -2.887 -19.990 1.00 96.56 201 ARG A N 1
ATOM 1575 C CA . ARG A 1 201 ? -6.751 -3.954 -18.987 1.00 96.56 201 ARG A CA 1
ATOM 1576 C C . ARG A 1 201 ? -6.331 -3.431 -17.617 1.00 96.56 201 ARG A C 1
ATOM 1578 O O . ARG A 1 201 ? -6.280 -4.219 -16.669 1.00 96.56 201 ARG A O 1
ATOM 1585 N N . LEU A 1 202 ? -6.060 -2.130 -17.516 1.00 97.06 202 LEU A N 1
ATOM 1586 C CA . LEU A 1 202 ? -5.619 -1.502 -16.284 1.00 97.06 202 LEU A CA 1
ATOM 1587 C C . LEU A 1 202 ? -6.738 -1.602 -15.251 1.00 97.06 202 LEU A C 1
ATOM 1589 O O . LEU A 1 202 ? -7.839 -1.094 -15.469 1.00 97.06 202 LEU A O 1
ATOM 1593 N N . HIS A 1 203 ? -6.455 -2.272 -14.141 1.00 97.44 203 HIS A N 1
ATOM 1594 C CA . HIS A 1 203 ? -7.422 -2.489 -13.069 1.00 97.44 203 HIS A CA 1
ATOM 1595 C C . HIS A 1 203 ? -6.860 -2.200 -11.673 1.00 97.44 203 HIS A C 1
ATOM 1597 O O . HIS A 1 203 ? -7.644 -2.114 -10.726 1.00 97.44 203 HIS A O 1
ATOM 1603 N N . VAL A 1 204 ? -5.546 -1.998 -11.547 1.00 98.06 204 VAL A N 1
ATOM 1604 C CA . VAL A 1 204 ? -4.896 -1.485 -10.335 1.00 98.06 204 VAL A CA 1
ATOM 1605 C C . VAL A 1 204 ? -4.191 -0.179 -10.669 1.00 98.06 204 VAL A C 1
ATOM 1607 O O . VAL A 1 204 ? -3.325 -0.157 -11.545 1.00 98.06 204 VAL A O 1
ATOM 1610 N N . LEU A 1 205 ? -4.543 0.891 -9.959 1.00 96.94 205 LEU A N 1
ATOM 1611 C CA . LEU A 1 205 ? -3.896 2.194 -10.091 1.00 96.94 205 LEU A CA 1
ATOM 1612 C C . LEU A 1 205 ? -3.445 2.687 -8.717 1.00 96.94 205 LEU A C 1
ATOM 1614 O O . LEU A 1 205 ? -4.265 2.812 -7.802 1.00 96.94 205 LEU A O 1
ATOM 1618 N N . LYS A 1 206 ? -2.150 2.979 -8.585 1.00 94.75 206 LYS A N 1
ATOM 1619 C CA . LYS A 1 206 ? -1.584 3.586 -7.379 1.00 94.75 206 LYS A CA 1
ATOM 1620 C C . LYS A 1 206 ? -0.924 4.912 -7.710 1.00 94.75 206 LYS A C 1
ATOM 1622 O O . LYS A 1 206 ? 0.002 4.949 -8.510 1.00 94.75 206 LYS A O 1
ATOM 1627 N N . LEU A 1 207 ? -1.406 5.970 -7.081 1.00 92.44 207 LEU A N 1
ATOM 1628 C CA . LEU A 1 207 ? -0.889 7.326 -7.166 1.00 92.44 207 LEU A CA 1
ATOM 1629 C C . LEU A 1 207 ? -0.320 7.664 -5.786 1.00 92.44 207 LEU A C 1
ATOM 1631 O O . LEU A 1 207 ? -1.067 7.758 -4.806 1.00 92.44 207 LEU A O 1
ATOM 1635 N N . TYR A 1 208 ? 1.001 7.737 -5.690 1.00 86.88 208 TYR A N 1
ATOM 1636 C CA . TYR A 1 208 ? 1.720 8.024 -4.450 1.00 86.88 208 TYR A CA 1
ATOM 1637 C C . TYR A 1 208 ? 1.672 9.531 -4.117 1.00 86.88 208 TYR A C 1
ATOM 1639 O O . TYR A 1 208 ? 1.011 10.291 -4.838 1.00 86.88 208 TYR A O 1
ATOM 1647 N N . PRO A 1 209 ? 2.227 9.965 -2.965 1.00 76.38 209 PRO A N 1
ATOM 1648 C CA . PRO A 1 209 ? 2.290 11.382 -2.619 1.00 76.38 209 PRO A CA 1
ATOM 1649 C C . PRO A 1 209 ? 2.877 12.243 -3.744 1.00 76.38 209 PRO A C 1
ATOM 1651 O O . PRO A 1 209 ? 3.541 11.746 -4.646 1.00 76.38 209 PRO A O 1
ATOM 1654 N N . ASP A 1 210 ? 2.574 13.537 -3.701 1.00 73.06 210 ASP A N 1
ATOM 1655 C CA . ASP A 1 210 ? 3.056 14.539 -4.660 1.00 73.06 210 ASP A CA 1
ATOM 1656 C C . ASP A 1 210 ? 2.553 14.383 -6.108 1.00 73.06 210 ASP A C 1
ATOM 1658 O O . ASP A 1 210 ? 2.882 15.204 -6.955 1.00 73.06 210 ASP A O 1
ATOM 1662 N N . PHE A 1 211 ? 1.669 13.423 -6.411 1.00 74.50 211 PHE A N 1
ATOM 1663 C CA . PHE A 1 211 ? 0.943 13.402 -7.688 1.00 74.50 211 PHE A CA 1
ATOM 1664 C C . PHE A 1 211 ? 0.104 14.682 -7.863 1.00 74.50 211 PHE A C 1
ATOM 1666 O O . PHE A 1 211 ? -0.809 14.936 -7.074 1.00 74.50 211 PHE A O 1
ATOM 1673 N N . PHE A 1 212 ? 0.400 15.471 -8.901 1.00 70.25 212 PHE A N 1
ATOM 1674 C CA . PHE A 1 212 ? -0.206 16.792 -9.156 1.00 70.25 212 PHE A CA 1
ATOM 1675 C C . PHE A 1 212 ? -1.019 16.884 -10.454 1.00 70.25 212 PHE A C 1
ATOM 1677 O O . PHE A 1 212 ? -1.520 17.961 -10.775 1.00 70.25 212 PHE A O 1
ATOM 1684 N N . ALA A 1 213 ? -1.150 15.793 -11.214 1.00 74.12 213 ALA A N 1
ATOM 1685 C CA . ALA A 1 213 ? -2.008 15.777 -12.395 1.00 74.12 213 ALA A CA 1
ATOM 1686 C C . ALA A 1 213 ? -3.498 15.744 -11.995 1.00 74.12 213 ALA A C 1
ATOM 1688 O O . ALA A 1 213 ? -3.846 15.184 -10.949 1.00 74.12 213 ALA A O 1
ATOM 1689 N N . PRO A 1 214 ? -4.402 16.294 -12.824 1.00 82.69 214 PRO A N 1
ATOM 1690 C CA . PRO A 1 214 ? -5.836 16.241 -12.572 1.00 82.69 214 PRO A CA 1
ATOM 1691 C C . PRO A 1 214 ? -6.351 14.796 -12.583 1.00 82.69 214 PRO A C 1
ATOM 1693 O O . PRO A 1 214 ? -5.821 13.925 -13.261 1.00 82.69 214 PRO A O 1
ATOM 1696 N N . PHE A 1 215 ? -7.447 14.518 -11.884 1.00 86.50 215 PHE A N 1
ATOM 1697 C CA . PHE A 1 215 ? -8.046 13.174 -11.874 1.00 86.50 215 PHE A CA 1
ATOM 1698 C C . PHE A 1 215 ? -8.977 12.903 -13.074 1.00 86.50 215 PHE A C 1
ATOM 1700 O O . PHE A 1 215 ? -9.461 11.782 -13.277 1.00 86.50 215 PHE A O 1
ATOM 1707 N N . ASN A 1 216 ? -9.222 13.925 -13.898 1.00 85.81 216 ASN A N 1
ATOM 1708 C CA . ASN A 1 216 ? -10.097 13.862 -15.064 1.00 85.81 216 ASN A CA 1
ATOM 1709 C C . ASN A 1 216 ? -9.461 13.074 -16.214 1.00 85.81 216 ASN A C 1
ATOM 1711 O O . ASN A 1 216 ? -8.327 13.324 -16.592 1.00 85.81 216 ASN A O 1
ATOM 1715 N N . GLY A 1 217 ? -10.215 12.154 -16.823 1.00 87.00 217 GLY A N 1
ATOM 1716 C CA . GLY A 1 217 ? -9.749 11.337 -17.956 1.00 87.00 217 GLY A CA 1
ATOM 1717 C C . GLY A 1 217 ? -9.165 9.972 -17.572 1.00 87.00 217 GLY A C 1
ATOM 1718 O O . GLY A 1 217 ? -8.939 9.139 -18.453 1.00 87.00 217 GLY A O 1
ATOM 1719 N N . ILE A 1 218 ? -8.997 9.704 -16.273 1.00 93.00 218 ILE A N 1
ATOM 1720 C CA . ILE A 1 218 ? -8.658 8.369 -15.766 1.00 93.00 218 ILE A CA 1
ATOM 1721 C C . ILE A 1 218 ? -9.861 7.424 -15.970 1.00 93.00 218 ILE A C 1
ATOM 1723 O O . ILE A 1 218 ? -10.996 7.791 -15.650 1.00 93.00 218 ILE A O 1
ATOM 1727 N N . PRO A 1 219 ? -9.662 6.188 -16.472 1.00 93.69 219 PRO A N 1
ATOM 1728 C CA . PRO A 1 219 ? -10.746 5.238 -16.718 1.00 93.69 219 PRO A CA 1
ATOM 1729 C C . PRO A 1 219 ? -11.213 4.546 -15.421 1.00 93.69 219 PRO A C 1
ATOM 1731 O O . PRO A 1 219 ? -11.105 3.332 -15.265 1.00 93.69 219 PRO A O 1
ATOM 1734 N N . TRP A 1 220 ? -11.783 5.299 -14.479 1.00 95.19 220 TRP A N 1
ATOM 1735 C CA . TRP A 1 220 ? -12.188 4.811 -13.148 1.00 95.19 220 TRP A CA 1
ATOM 1736 C C . TRP A 1 220 ? -13.110 3.579 -13.170 1.00 95.19 220 TRP A C 1
ATOM 1738 O O . TRP A 1 220 ? -13.026 2.703 -12.312 1.00 95.19 220 TRP A O 1
ATOM 1748 N N . SER A 1 221 ? -13.974 3.465 -14.183 1.00 94.69 221 SER A N 1
ATOM 1749 C CA . SER A 1 221 ? -14.989 2.403 -14.267 1.00 94.69 221 SER A CA 1
ATOM 1750 C C . SER A 1 221 ? -14.450 0.974 -14.432 1.00 94.69 221 SER A C 1
ATOM 1752 O O . SER A 1 221 ? -15.149 0.020 -14.068 1.00 94.69 221 SER A O 1
ATOM 1754 N N . GLN A 1 222 ? -13.229 0.809 -14.956 1.00 95.12 222 GLN A N 1
ATOM 1755 C CA . GLN A 1 222 ? -12.575 -0.501 -15.094 1.00 95.12 222 GLN A CA 1
ATOM 1756 C C . GLN A 1 222 ? -11.708 -0.877 -13.884 1.00 95.12 222 GLN A C 1
ATOM 1758 O O . GLN A 1 222 ? -11.335 -2.046 -13.764 1.00 95.12 222 GLN A O 1
ATOM 1763 N N . LEU A 1 223 ? -11.421 0.072 -12.986 1.00 97.69 223 LEU A N 1
ATOM 1764 C CA . LEU A 1 223 ? -10.536 -0.145 -11.845 1.00 97.69 223 LEU A CA 1
ATOM 1765 C C . LEU A 1 223 ? -11.199 -0.995 -10.751 1.00 97.69 223 LEU A C 1
ATOM 1767 O O . LEU A 1 223 ? -12.396 -0.897 -10.467 1.00 97.69 223 LEU A O 1
ATOM 1771 N N . ILE A 1 224 ? -10.380 -1.858 -10.154 1.00 98.25 224 ILE A N 1
ATOM 1772 C CA . ILE A 1 224 ? -10.728 -2.813 -9.095 1.00 98.25 224 ILE A CA 1
ATOM 1773 C C . ILE A 1 224 ? -10.006 -2.441 -7.794 1.00 98.25 224 ILE A C 1
ATOM 1775 O O . ILE A 1 224 ? -10.546 -2.664 -6.709 1.00 98.25 224 ILE A O 1
ATOM 1779 N N . ASP A 1 225 ? -8.812 -1.860 -7.901 1.00 98.31 225 ASP A N 1
ATOM 1780 C CA . ASP A 1 225 ? -7.999 -1.423 -6.773 1.00 98.31 225 ASP A CA 1
ATOM 1781 C C . ASP A 1 225 ? -7.436 -0.025 -7.034 1.00 98.31 225 ASP A C 1
ATOM 1783 O O . ASP A 1 225 ? -6.773 0.209 -8.049 1.00 98.31 225 ASP A O 1
ATOM 1787 N N . ILE A 1 226 ? -7.742 0.897 -6.127 1.00 97.38 226 ILE A N 1
ATOM 1788 C CA . ILE A 1 226 ? -7.315 2.292 -6.191 1.00 97.38 226 ILE A CA 1
ATOM 1789 C C . ILE A 1 226 ? -6.556 2.624 -4.912 1.00 97.38 226 ILE A C 1
ATOM 1791 O O . ILE A 1 226 ? -7.059 2.419 -3.805 1.00 97.38 226 ILE A O 1
ATOM 1795 N N . TYR A 1 227 ? -5.372 3.204 -5.073 1.00 95.38 227 TYR A N 1
ATOM 1796 C CA . TYR A 1 227 ? -4.589 3.790 -3.993 1.00 95.38 227 TYR A CA 1
ATOM 1797 C C . TYR A 1 227 ? -4.215 5.217 -4.385 1.00 95.38 227 TYR A C 1
ATOM 1799 O O . TYR A 1 227 ? -3.519 5.407 -5.375 1.00 95.38 227 TYR A O 1
ATOM 1807 N N . ILE A 1 228 ? -4.674 6.217 -3.638 1.00 92.50 228 ILE A N 1
ATOM 1808 C CA . ILE A 1 228 ? -4.372 7.634 -3.879 1.00 92.50 228 ILE A CA 1
ATOM 1809 C C . ILE A 1 228 ? -3.827 8.207 -2.577 1.00 92.50 228 ILE A C 1
ATOM 1811 O O . ILE A 1 228 ? -4.565 8.300 -1.602 1.00 92.50 228 ILE A O 1
ATOM 1815 N N . CYS A 1 229 ? -2.545 8.563 -2.535 1.00 87.56 229 CYS A N 1
ATOM 1816 C CA . CYS A 1 229 ? -1.894 9.181 -1.371 1.00 87.56 229 CYS A CA 1
ATOM 1817 C C . CYS A 1 229 ? -1.468 10.635 -1.588 1.00 87.56 229 CYS A C 1
ATOM 1819 O O . CYS A 1 229 ? -0.789 11.197 -0.734 1.00 87.56 229 CYS A O 1
ATOM 1821 N N . THR A 1 230 ? -1.906 11.243 -2.684 1.00 83.44 230 THR A N 1
ATOM 1822 C CA . THR A 1 230 ? -1.901 12.697 -2.860 1.00 83.44 230 THR A CA 1
ATOM 1823 C C . THR A 1 230 ? -3.163 13.319 -2.244 1.00 83.44 230 THR A C 1
ATOM 1825 O O . THR A 1 230 ? -4.154 12.618 -2.010 1.00 83.44 230 THR A O 1
ATOM 1828 N N . GLY A 1 231 ? -3.113 14.620 -1.957 1.00 83.44 231 GLY A N 1
ATOM 1829 C CA . GLY A 1 231 ? -4.242 15.374 -1.418 1.00 83.44 231 GLY A CA 1
ATOM 1830 C C . GLY A 1 231 ? -5.360 15.491 -2.449 1.00 83.44 231 GLY A C 1
ATOM 1831 O O . GLY A 1 231 ? -5.185 16.145 -3.474 1.00 83.44 231 GLY A O 1
ATOM 1832 N N . ILE A 1 232 ? -6.508 14.870 -2.173 1.00 85.88 232 ILE A N 1
ATOM 1833 C CA . ILE A 1 232 ? -7.676 14.897 -3.061 1.00 85.88 232 ILE A CA 1
ATOM 1834 C C . ILE A 1 232 ? -8.880 15.579 -2.390 1.00 85.88 232 ILE A C 1
ATOM 1836 O O . ILE A 1 232 ? -9.266 15.179 -1.282 1.00 85.88 232 ILE A O 1
ATOM 1840 N N . PRO A 1 233 ? -9.491 16.598 -3.025 1.00 87.69 233 PRO A N 1
ATOM 1841 C CA . PRO A 1 233 ? -10.719 17.208 -2.528 1.00 87.69 233 PRO A CA 1
ATOM 1842 C C . PRO A 1 233 ? -11.861 16.199 -2.420 1.00 87.69 233 PRO A C 1
ATOM 1844 O O . PRO A 1 233 ? -12.057 15.347 -3.289 1.00 87.69 233 PRO A O 1
ATOM 1847 N N . ILE A 1 234 ? -12.642 16.280 -1.344 1.00 84.44 234 ILE A N 1
ATOM 1848 C CA . ILE A 1 234 ? -13.695 15.293 -1.071 1.00 84.44 234 ILE A CA 1
ATOM 1849 C C . ILE A 1 234 ? -14.809 15.270 -2.131 1.00 84.44 234 ILE A C 1
ATOM 1851 O O . ILE A 1 234 ? -15.402 14.216 -2.358 1.00 84.44 234 ILE A O 1
ATOM 1855 N N . ASP A 1 235 ? -15.080 16.399 -2.790 1.00 84.81 235 ASP A N 1
ATOM 1856 C CA . ASP A 1 235 ? -15.994 16.511 -3.931 1.00 84.81 235 ASP A CA 1
ATOM 1857 C C . ASP A 1 235 ? -15.509 15.688 -5.132 1.00 84.81 235 ASP A C 1
ATOM 1859 O O . ASP A 1 235 ? -16.277 14.889 -5.673 1.00 84.81 235 ASP A O 1
ATOM 1863 N N . GLU A 1 236 ? -14.217 15.749 -5.458 1.00 88.12 236 GLU A N 1
ATOM 1864 C CA . GLU A 1 236 ? -13.623 14.909 -6.507 1.00 88.12 236 GLU A CA 1
ATOM 1865 C C . GLU A 1 236 ? -13.648 13.417 -6.147 1.00 88.12 236 GLU A C 1
ATOM 1867 O O . GLU A 1 236 ? -13.911 12.568 -7.002 1.00 88.12 236 GLU A O 1
ATOM 1872 N N . VAL A 1 237 ? -13.461 13.065 -4.868 1.00 89.19 237 VAL A N 1
ATOM 1873 C CA . VAL A 1 237 ? -13.590 11.667 -4.419 1.00 89.19 237 VAL A CA 1
ATOM 1874 C C . VAL A 1 237 ? -14.982 11.112 -4.749 1.00 89.19 237 VAL A C 1
ATOM 1876 O O . VAL A 1 237 ? -15.095 9.962 -5.183 1.00 89.19 237 VAL A O 1
ATOM 1879 N N . PHE A 1 238 ? -16.056 11.893 -4.584 1.00 86.94 238 PHE A N 1
ATOM 1880 C CA . PHE A 1 238 ? -17.401 11.443 -4.966 1.00 86.94 238 PHE A CA 1
ATOM 1881 C C . PHE A 1 238 ? -17.541 11.220 -6.471 1.00 86.94 238 PHE A C 1
ATOM 1883 O O . PHE A 1 238 ? -18.174 10.242 -6.890 1.00 86.94 238 PHE A O 1
ATOM 1890 N N . GLU A 1 239 ? -16.958 12.102 -7.280 1.00 88.38 239 GLU A N 1
ATOM 1891 C CA . GLU A 1 239 ? -16.923 11.979 -8.740 1.00 88.38 239 GLU A CA 1
ATOM 1892 C C . GLU A 1 239 ? -16.212 10.708 -9.182 1.00 88.38 239 GLU A C 1
ATOM 1894 O O . GLU A 1 239 ? -16.749 9.939 -9.988 1.00 88.38 239 GLU A O 1
ATOM 1899 N N . ILE A 1 240 ? -15.059 10.425 -8.586 1.00 91.94 240 ILE A N 1
ATOM 1900 C CA . ILE A 1 240 ? -14.273 9.222 -8.855 1.00 91.94 240 ILE A CA 1
ATOM 1901 C C . ILE A 1 240 ? -15.038 7.967 -8.431 1.00 91.94 240 ILE A C 1
ATOM 1903 O O . ILE A 1 240 ? -15.254 7.055 -9.237 1.00 91.94 240 ILE A O 1
ATOM 1907 N N . LEU A 1 241 ? -15.494 7.904 -7.177 1.00 92.12 241 LEU A N 1
ATOM 1908 C CA . LEU A 1 241 ? -16.174 6.715 -6.659 1.00 92.12 241 LEU A CA 1
ATOM 1909 C C . LEU A 1 241 ? -17.520 6.472 -7.353 1.00 92.12 241 LEU A C 1
ATOM 1911 O O . LEU A 1 241 ? -17.887 5.320 -7.575 1.00 92.12 241 LEU A O 1
ATOM 1915 N N . GLY A 1 242 ? -18.222 7.524 -7.782 1.00 91.44 242 GLY A N 1
ATOM 1916 C CA . GLY A 1 242 ? -19.445 7.408 -8.583 1.00 91.44 242 GLY A CA 1
ATOM 1917 C C . GLY A 1 242 ? -19.241 6.683 -9.922 1.00 91.44 242 GLY A C 1
ATOM 1918 O O . GLY A 1 242 ? -20.167 6.053 -10.440 1.00 91.44 242 GLY A O 1
ATOM 1919 N N . GLN A 1 243 ? -18.024 6.711 -10.468 1.00 92.94 243 GLN A N 1
ATOM 1920 C CA . GLN A 1 243 ? -17.664 6.020 -11.710 1.00 92.94 243 GLN A CA 1
ATOM 1921 C C . GLN A 1 243 ? -17.218 4.564 -11.475 1.00 92.94 243 GLN A C 1
ATOM 1923 O O . GLN A 1 243 ? -17.267 3.736 -12.389 1.00 92.94 243 GLN A O 1
ATOM 1928 N N . CYS A 1 244 ? -16.825 4.226 -10.249 1.00 94.88 244 CYS A N 1
ATOM 1929 C CA . CYS A 1 244 ? -16.170 2.976 -9.875 1.00 94.88 244 CYS A CA 1
ATOM 1930 C C . CYS A 1 244 ? -17.156 1.820 -9.609 1.00 94.88 244 CYS A C 1
ATOM 1932 O O . CYS A 1 244 ? -17.505 1.516 -8.471 1.00 94.88 244 CYS A O 1
ATOM 1934 N N . ARG A 1 245 ? -17.591 1.099 -10.651 1.00 89.62 245 ARG A N 1
ATOM 1935 C CA . ARG A 1 245 ? -18.574 -0.004 -10.494 1.00 89.62 245 ARG A CA 1
ATOM 1936 C C . ARG A 1 245 ? -17.979 -1.356 -10.092 1.00 89.62 245 ARG A C 1
ATOM 1938 O O . ARG A 1 245 ? -18.706 -2.216 -9.595 1.00 89.62 245 ARG A O 1
ATOM 1945 N N . ARG A 1 246 ? -16.685 -1.564 -10.344 1.00 96.19 246 ARG A N 1
ATOM 1946 C CA . ARG A 1 246 ? -15.968 -2.834 -10.110 1.00 96.19 246 ARG A CA 1
ATOM 1947 C C . ARG A 1 246 ? -14.994 -2.772 -8.936 1.00 96.19 246 ARG A C 1
ATOM 1949 O O . ARG A 1 246 ? -14.288 -3.745 -8.693 1.00 96.19 246 ARG A O 1
ATOM 1956 N N . LEU A 1 247 ? -14.965 -1.644 -8.233 1.00 98.12 247 LEU A N 1
ATOM 1957 C CA . LEU A 1 247 ? -14.011 -1.372 -7.171 1.00 98.12 247 LEU A CA 1
ATOM 1958 C C . LEU A 1 247 ? -14.208 -2.335 -6.003 1.00 98.12 247 LEU A C 1
ATOM 1960 O O . LEU A 1 247 ? -15.319 -2.490 -5.494 1.00 98.12 247 LEU A O 1
ATOM 1964 N N . VAL A 1 248 ? -13.111 -2.972 -5.601 1.00 98.50 248 VAL A N 1
ATOM 1965 C CA . VAL A 1 248 ? -13.029 -3.934 -4.497 1.00 98.50 248 VAL A CA 1
ATOM 1966 C C . VAL A 1 248 ? -12.185 -3.369 -3.359 1.00 98.50 248 VAL A C 1
ATOM 1968 O O . VAL A 1 248 ? -12.542 -3.561 -2.196 1.00 98.50 248 VAL A O 1
ATOM 1971 N N . ARG A 1 249 ? -11.101 -2.649 -3.669 1.00 98.44 249 ARG A N 1
ATOM 1972 C CA . ARG A 1 249 ? -10.227 -2.012 -2.674 1.00 98.44 249 ARG A CA 1
ATOM 1973 C C . ARG A 1 249 ? -10.025 -0.537 -2.993 1.00 98.44 249 ARG A C 1
ATOM 1975 O O . ARG A 1 249 ? -9.809 -0.181 -4.147 1.00 98.44 249 ARG A O 1
ATOM 1982 N N . CYS A 1 250 ? -10.111 0.304 -1.970 1.00 97.31 250 CYS A N 1
ATOM 1983 C CA . CYS A 1 250 ? -9.903 1.740 -2.090 1.00 97.31 250 CYS A CA 1
ATOM 1984 C C . CYS A 1 250 ? -9.109 2.256 -0.891 1.00 97.31 250 CYS A C 1
ATOM 1986 O O . CYS A 1 250 ? -9.543 2.098 0.254 1.00 97.31 250 CYS A O 1
ATOM 1988 N N . VAL A 1 251 ? -7.968 2.887 -1.157 1.00 95.56 251 VAL A N 1
ATOM 1989 C CA . VAL A 1 251 ? -7.148 3.570 -0.158 1.00 95.56 251 VAL A CA 1
ATOM 1990 C C . VAL A 1 251 ? -6.997 5.033 -0.555 1.00 95.56 251 VAL A C 1
ATOM 1992 O O . VAL A 1 251 ? -6.459 5.339 -1.614 1.00 95.56 251 VAL A O 1
ATOM 1995 N N . LEU A 1 252 ? -7.445 5.928 0.320 1.00 91.69 252 LEU A N 1
ATOM 1996 C CA . LEU A 1 252 ? -7.332 7.377 0.180 1.00 91.69 252 LEU A CA 1
ATOM 1997 C C . LEU A 1 252 ? -6.478 7.905 1.338 1.00 91.69 252 LEU A C 1
ATOM 1999 O O . LEU A 1 252 ? -6.907 7.905 2.493 1.00 91.69 252 LEU A O 1
ATOM 2003 N N . GLY A 1 253 ? -5.235 8.273 1.048 1.00 88.69 253 GLY A N 1
ATOM 2004 C CA . GLY A 1 253 ? -4.206 8.630 2.022 1.00 88.69 253 GLY A CA 1
ATOM 2005 C C . GLY A 1 253 ? -4.222 10.085 2.485 1.00 88.69 253 GLY A C 1
ATOM 2006 O O . GLY A 1 253 ? -3.662 10.362 3.541 1.00 88.69 253 GLY A O 1
ATOM 2007 N N . SER A 1 254 ? -4.865 10.989 1.749 1.00 85.62 254 SER A N 1
ATOM 2008 C CA . SER A 1 254 ? -5.077 12.383 2.153 1.00 85.62 254 SER A CA 1
ATOM 2009 C C . SER A 1 254 ? -6.338 12.915 1.469 1.00 85.62 254 SER A C 1
ATOM 2011 O O . SER A 1 254 ? -6.339 13.216 0.280 1.00 85.62 254 SER A O 1
ATOM 2013 N N . VAL A 1 255 ? -7.451 12.961 2.205 1.00 84.19 255 VAL A N 1
ATOM 2014 C CA . VAL A 1 255 ? -8.699 13.587 1.737 1.00 84.19 255 VAL A CA 1
ATOM 2015 C C . VAL A 1 255 ? -8.816 14.966 2.364 1.00 84.19 255 VAL A C 1
ATOM 2017 O O . VAL A 1 255 ? -8.943 15.074 3.590 1.00 84.19 255 VAL A O 1
ATOM 2020 N N . ILE A 1 256 ? -8.786 15.995 1.523 1.00 84.56 256 ILE A N 1
ATOM 2021 C CA . ILE A 1 256 ? -8.747 17.402 1.930 1.00 84.56 256 ILE A CA 1
ATOM 2022 C C . ILE A 1 256 ? -10.122 18.071 1.797 1.00 84.56 256 ILE A C 1
ATOM 2024 O O . ILE A 1 256 ? -11.123 17.440 1.440 1.00 84.56 256 ILE A O 1
ATOM 2028 N N . GLU A 1 257 ? -10.180 19.351 2.159 1.00 83.12 257 GLU A N 1
ATOM 2029 C CA . GLU A 1 257 ? -11.397 20.158 2.095 1.00 83.12 257 GLU A CA 1
ATOM 2030 C C . GLU A 1 257 ? -11.967 20.253 0.664 1.00 83.12 257 GLU A C 1
ATOM 2032 O O . GLU A 1 257 ? -11.212 20.188 -0.308 1.00 83.12 257 GLU A O 1
ATOM 2037 N N . PRO A 1 258 ? -13.302 20.359 0.513 1.00 82.69 258 PRO A N 1
ATOM 2038 C CA . PRO A 1 258 ? -13.931 20.460 -0.799 1.00 82.69 258 PRO A CA 1
ATOM 2039 C C . PRO A 1 258 ? -13.532 21.750 -1.517 1.00 82.69 258 PRO A C 1
ATOM 2041 O O . PRO A 1 258 ? -13.427 22.809 -0.895 1.00 82.69 258 PRO A O 1
ATOM 2044 N N . THR A 1 259 ? -13.392 21.680 -2.840 1.00 83.38 259 THR A N 1
ATOM 2045 C CA . THR A 1 259 ? -13.132 22.874 -3.669 1.00 83.38 259 THR A CA 1
ATOM 2046 C C . THR A 1 259 ? -14.412 23.578 -4.117 1.00 83.38 259 THR A C 1
ATOM 2048 O O . THR A 1 259 ? -14.386 24.754 -4.487 1.00 83.38 259 THR A O 1
ATOM 2051 N N . SER A 1 260 ? -15.545 22.876 -4.066 1.00 78.31 260 SER A N 1
ATOM 2052 C CA . SER A 1 260 ? -16.848 23.363 -4.503 1.00 78.31 260 SER A CA 1
ATOM 2053 C C . SER A 1 260 ? -17.965 23.038 -3.504 1.00 78.31 260 SER A C 1
ATOM 2055 O O . SER A 1 260 ? -17.906 22.063 -2.759 1.00 78.31 260 SER A O 1
ATOM 2057 N N . ASP A 1 261 ? -19.048 23.821 -3.535 1.00 68.19 261 ASP A N 1
ATOM 2058 C CA . ASP A 1 261 ? -20.277 23.568 -2.759 1.00 68.19 261 ASP A CA 1
ATOM 2059 C C . ASP A 1 261 ? -21.176 22.484 -3.399 1.00 68.19 261 ASP A C 1
ATOM 2061 O O . ASP A 1 261 ? -22.403 22.474 -3.219 1.00 68.19 261 ASP A O 1
ATOM 2065 N N . THR A 1 262 ? -20.611 21.596 -4.222 1.00 60.41 262 THR A N 1
ATOM 2066 C CA . THR A 1 262 ? -21.391 20.587 -4.945 1.00 60.41 262 THR A CA 1
ATOM 2067 C C . THR A 1 262 ? -22.128 19.672 -3.968 1.00 60.41 262 THR A C 1
ATOM 2069 O O . THR A 1 262 ? -21.597 19.196 -2.964 1.00 60.41 262 THR A O 1
ATOM 2072 N N . LYS A 1 263 ? -23.422 19.448 -4.235 1.00 63.00 263 LYS A N 1
ATOM 2073 C CA . LYS A 1 263 ? -24.231 18.565 -3.393 1.00 63.00 263 LYS A CA 1
ATOM 2074 C C . LYS A 1 263 ? -23.785 17.123 -3.625 1.00 63.00 263 LYS A C 1
ATOM 2076 O O . LYS A 1 263 ? -23.887 16.663 -4.764 1.00 63.00 263 LYS A O 1
ATOM 2081 N N . PRO A 1 264 ? -23.376 16.394 -2.576 1.00 66.50 264 PRO A N 1
ATOM 2082 C CA . PRO A 1 264 ? -23.025 14.995 -2.723 1.00 66.50 264 PRO A CA 1
ATOM 2083 C C . PRO A 1 264 ? -24.262 14.202 -3.159 1.00 66.50 264 PRO A C 1
ATOM 2085 O O . PRO A 1 264 ? -25.366 14.404 -2.645 1.00 66.50 264 PRO A O 1
ATOM 2088 N N . TYR A 1 265 ? -24.083 13.330 -4.146 1.00 74.19 265 TYR A N 1
ATOM 2089 C CA . TYR A 1 265 ? -25.093 12.378 -4.601 1.00 74.19 265 TYR A CA 1
ATOM 2090 C C . TYR A 1 265 ? -24.825 11.001 -3.992 1.00 74.19 265 TYR A C 1
ATOM 2092 O O . TYR A 1 265 ? -23.706 10.693 -3.582 1.00 74.19 265 TYR A O 1
ATOM 2100 N N . ASP A 1 266 ? -25.858 10.162 -3.928 1.00 87.69 266 ASP A N 1
ATOM 2101 C CA . ASP A 1 266 ? -25.732 8.822 -3.360 1.00 87.69 266 ASP A CA 1
ATOM 2102 C C . ASP A 1 266 ? -24.824 7.943 -4.230 1.00 87.69 266 ASP A C 1
ATOM 2104 O O . ASP A 1 266 ? -25.086 7.719 -5.415 1.00 87.69 266 ASP A O 1
ATOM 2108 N N . VAL A 1 267 ? -23.761 7.416 -3.622 1.00 92.31 267 VAL A N 1
ATOM 2109 C CA . VAL A 1 267 ? -22.792 6.526 -4.265 1.00 92.31 267 VAL A CA 1
ATOM 2110 C C . VAL A 1 267 ? -22.964 5.125 -3.695 1.00 92.31 267 VAL A C 1
ATOM 2112 O O . VAL A 1 267 ? -22.828 4.899 -2.492 1.00 92.31 267 VAL A O 1
ATOM 2115 N N . VAL A 1 268 ? -23.241 4.158 -4.569 1.00 94.88 268 VAL A N 1
ATOM 2116 C CA . VAL A 1 268 ? -23.336 2.743 -4.200 1.00 94.88 268 VAL A CA 1
ATOM 2117 C C . VAL A 1 268 ? -22.151 1.997 -4.794 1.00 94.88 268 VAL A C 1
ATOM 2119 O O . VAL A 1 268 ? -22.005 1.937 -6.013 1.00 94.88 268 VAL A O 1
ATOM 2122 N N . LEU A 1 269 ? -21.336 1.390 -3.931 1.00 96.31 269 LEU A N 1
ATOM 2123 C CA . LEU A 1 269 ? -20.183 0.579 -4.316 1.00 96.31 269 LEU A CA 1
ATOM 2124 C C . LEU A 1 269 ? -20.471 -0.891 -3.977 1.00 96.31 269 LEU A C 1
ATOM 2126 O O . LEU A 1 269 ? -20.146 -1.355 -2.881 1.00 96.31 269 LEU A O 1
ATOM 2130 N N . PRO A 1 270 ? -21.121 -1.642 -4.885 1.00 96.00 270 PRO A N 1
ATOM 2131 C CA . PRO A 1 270 ? -21.694 -2.948 -4.563 1.00 96.00 270 PRO A CA 1
ATOM 2132 C C . PRO A 1 270 ? -20.648 -4.027 -4.271 1.00 96.00 270 PRO A C 1
ATOM 2134 O O . PRO A 1 270 ? -20.968 -4.990 -3.583 1.00 96.00 270 PRO A O 1
ATOM 2137 N N . SER A 1 271 ? -19.424 -3.871 -4.787 1.00 97.38 271 SER A N 1
ATOM 2138 C CA . SER A 1 271 ? -18.344 -4.863 -4.672 1.00 97.38 271 SER A CA 1
ATOM 2139 C C . SER A 1 271 ? -17.202 -4.420 -3.754 1.00 97.38 271 SER A C 1
ATOM 2141 O O . SER A 1 271 ? -16.235 -5.165 -3.605 1.00 97.38 271 SER A O 1
ATOM 2143 N N . LEU A 1 272 ? -17.290 -3.227 -3.149 1.00 98.25 272 LEU A N 1
ATOM 2144 C CA . LEU A 1 272 ? -16.201 -2.694 -2.336 1.00 98.25 272 LEU A CA 1
ATOM 2145 C C . LEU A 1 272 ? -16.074 -3.505 -1.049 1.00 98.25 272 LEU A C 1
ATOM 2147 O O . LEU A 1 272 ? -16.959 -3.454 -0.197 1.00 98.25 272 LEU A O 1
ATOM 2151 N N . ALA A 1 273 ? -14.959 -4.218 -0.923 1.00 98.44 273 ALA A N 1
ATOM 2152 C CA . ALA A 1 273 ? -14.634 -5.072 0.210 1.00 98.44 273 ALA A CA 1
ATOM 2153 C C . ALA A 1 273 ? -13.720 -4.372 1.224 1.00 98.44 273 ALA A C 1
ATOM 2155 O O . ALA A 1 273 ? -13.835 -4.643 2.417 1.00 98.44 273 ALA A O 1
ATOM 2156 N N . SER A 1 274 ? -12.850 -3.459 0.785 1.00 98.56 274 SER A N 1
ATOM 2157 C CA . SER A 1 274 ? -11.937 -2.720 1.664 1.00 98.56 274 SER A CA 1
ATOM 2158 C C . SER A 1 274 ? -11.953 -1.225 1.364 1.00 98.56 274 SER A C 1
ATOM 2160 O O . SER A 1 274 ? -11.770 -0.815 0.214 1.00 98.56 274 SER A O 1
ATOM 2162 N N . LEU A 1 275 ? -12.171 -0.420 2.406 1.00 96.25 275 LEU A N 1
ATOM 2163 C CA . LEU A 1 275 ? -12.108 1.038 2.360 1.00 96.25 275 LEU A CA 1
ATOM 2164 C C . LEU A 1 275 ? -11.181 1.559 3.458 1.00 96.25 275 LEU A C 1
ATOM 2166 O O . LEU A 1 275 ? -11.459 1.392 4.648 1.00 96.25 275 LEU A O 1
ATOM 2170 N N . GLN A 1 276 ? -10.122 2.255 3.059 1.00 94.12 276 GLN A N 1
ATOM 2171 C CA . GLN A 1 276 ? -9.232 2.971 3.961 1.00 94.12 276 GLN A CA 1
ATOM 2172 C C . GLN A 1 276 ? -9.192 4.452 3.597 1.00 94.12 276 GLN A C 1
ATOM 2174 O O . GLN A 1 276 ? -8.932 4.807 2.452 1.00 94.12 276 GLN A O 1
ATOM 2179 N N . MET A 1 277 ? -9.412 5.317 4.583 1.00 88.00 277 MET A N 1
ATOM 2180 C CA . MET A 1 277 ? -9.378 6.765 4.406 1.00 88.00 277 MET A CA 1
ATOM 2181 C C . MET A 1 277 ? -8.597 7.429 5.534 1.00 88.00 277 MET A C 1
ATOM 2183 O O . MET A 1 277 ? -8.870 7.188 6.714 1.00 88.00 277 MET A O 1
ATOM 2187 N N . ARG A 1 278 ? -7.652 8.294 5.171 1.00 86.06 278 ARG A N 1
ATOM 2188 C CA . ARG A 1 278 ? -7.039 9.275 6.063 1.00 86.06 278 ARG A CA 1
ATOM 2189 C C . ARG A 1 278 ? -7.558 10.656 5.672 1.00 86.06 278 ARG A C 1
ATOM 2191 O O . ARG A 1 278 ? -7.440 11.089 4.532 1.00 86.06 278 ARG A O 1
ATOM 2198 N N . LEU A 1 279 ? -8.184 11.300 6.641 1.00 77.81 279 LEU A N 1
ATOM 2199 C CA . LEU A 1 279 ? -8.969 12.510 6.482 1.00 77.81 279 LEU A CA 1
ATOM 2200 C C . LEU A 1 279 ? -8.190 13.706 7.030 1.00 77.81 279 LEU A C 1
ATOM 2202 O O . LEU A 1 279 ? -7.545 13.617 8.077 1.00 77.81 279 LEU A O 1
ATOM 2206 N N . GLU A 1 280 ? -8.294 14.834 6.350 1.00 78.56 280 GLU A N 1
ATOM 2207 C CA . GLU A 1 280 ? -7.873 16.146 6.855 1.00 78.56 280 GLU A CA 1
ATOM 2208 C C . GLU A 1 280 ? -9.087 17.058 7.100 1.00 78.56 280 GLU A C 1
ATOM 2210 O O . GLU A 1 280 ? -8.958 18.144 7.661 1.00 78.56 280 GLU A O 1
ATOM 2215 N N . TRP A 1 281 ? -10.284 16.580 6.737 1.00 72.75 281 TRP A N 1
ATOM 2216 C CA . TRP A 1 281 ? -11.554 17.295 6.818 1.00 72.75 281 TRP A CA 1
ATOM 2217 C C . TRP A 1 281 ? -12.704 16.423 7.366 1.00 72.75 281 TRP A C 1
ATOM 2219 O O . TRP A 1 281 ? -12.576 15.206 7.521 1.00 72.75 281 TRP A O 1
ATOM 2229 N N . ASP A 1 282 ? -13.856 17.040 7.662 1.00 74.38 282 ASP A N 1
ATOM 2230 C CA . ASP A 1 282 ? -15.067 16.345 8.124 1.00 74.38 282 ASP A CA 1
ATOM 2231 C C . ASP A 1 282 ? -15.664 15.448 7.022 1.00 74.38 282 ASP A C 1
ATOM 2233 O O . ASP A 1 282 ? -16.173 15.916 6.005 1.00 74.38 282 ASP A O 1
ATOM 2237 N N . VAL A 1 283 ? -15.659 14.135 7.266 1.00 71.62 283 VAL A N 1
ATOM 2238 C CA . VAL A 1 283 ? -16.175 13.098 6.355 1.00 71.62 283 VAL A CA 1
ATOM 2239 C C . VAL A 1 283 ? -17.693 12.906 6.450 1.00 71.62 283 VAL A C 1
ATOM 2241 O O . VAL A 1 283 ? -18.254 12.008 5.820 1.00 71.62 283 VAL A O 1
ATOM 2244 N N . THR A 1 284 ? -18.388 13.709 7.261 1.00 78.25 284 THR A N 1
ATOM 2245 C CA . THR A 1 284 ? -19.833 13.578 7.491 1.00 78.25 284 THR A CA 1
ATOM 2246 C C . THR A 1 284 ? -20.626 13.560 6.184 1.00 78.25 284 THR A C 1
ATOM 2248 O O . THR A 1 284 ? -21.453 12.668 5.990 1.00 78.25 284 THR A O 1
ATOM 2251 N N . CYS A 1 285 ? -20.363 14.493 5.265 1.00 76.56 285 CYS A N 1
ATOM 2252 C CA . CYS A 1 285 ? -21.027 14.518 3.959 1.00 76.56 285 CYS A CA 1
ATOM 2253 C C . CYS A 1 285 ? -20.741 13.233 3.162 1.00 76.56 285 CYS A C 1
ATOM 2255 O O . CYS A 1 285 ? -21.663 12.611 2.638 1.00 76.56 285 CYS A O 1
ATOM 2257 N N . PHE A 1 286 ? -19.494 12.769 3.174 1.00 79.06 286 PHE A N 1
ATOM 2258 C CA . PHE A 1 286 ? -19.040 11.570 2.477 1.00 79.06 286 PHE A CA 1
ATOM 2259 C C . PHE A 1 286 ? -19.679 10.281 2.968 1.00 79.06 286 PHE A C 1
ATOM 2261 O O . PHE A 1 286 ? -20.367 9.590 2.210 1.00 79.06 286 PHE A O 1
ATOM 2268 N N . LEU A 1 287 ? -19.568 9.992 4.261 1.00 85.31 287 LEU A N 1
ATOM 2269 C CA . LEU A 1 287 ? -20.214 8.815 4.832 1.00 85.31 287 LEU A CA 1
ATOM 2270 C C . LEU A 1 287 ? -21.747 8.909 4.774 1.00 85.31 287 LEU A C 1
ATOM 2272 O O . LEU A 1 287 ? -22.415 7.878 4.839 1.00 85.31 287 LEU A O 1
ATOM 2276 N N . SER A 1 288 ? -22.343 10.101 4.639 1.00 87.00 288 SER A N 1
ATOM 2277 C CA . SER A 1 288 ? -23.801 10.235 4.540 1.00 87.00 288 SER A CA 1
ATOM 2278 C C . SER A 1 288 ? -24.378 9.733 3.214 1.00 87.00 288 SER A C 1
ATOM 2280 O O . SER A 1 288 ? -25.509 9.245 3.232 1.00 87.00 288 SER A O 1
ATOM 2282 N N . CYS A 1 289 ? -23.591 9.738 2.135 1.00 87.75 289 CYS A N 1
ATOM 2283 C CA . CYS A 1 289 ? -24.029 9.390 0.777 1.00 87.75 289 CYS A CA 1
ATOM 2284 C C . CYS A 1 289 ? -23.492 8.036 0.280 1.00 87.75 289 CYS A C 1
ATOM 2286 O O . CYS A 1 289 ? -23.934 7.532 -0.748 1.00 87.75 289 CYS A O 1
ATOM 2288 N N . LEU A 1 290 ? -22.559 7.413 1.004 1.00 91.44 290 LEU A N 1
ATOM 2289 C CA . LEU A 1 290 ? -21.917 6.172 0.568 1.00 91.44 290 LEU A CA 1
ATOM 2290 C C . LEU A 1 290 ? -22.677 4.910 1.010 1.00 91.44 290 LEU A C 1
ATOM 2292 O O . LEU A 1 290 ? -23.077 4.792 2.166 1.00 91.44 290 LEU A O 1
ATOM 2296 N N . THR A 1 291 ? -22.843 3.921 0.139 1.00 95.69 291 THR A N 1
ATOM 2297 C CA . THR A 1 291 ? -23.434 2.615 0.487 1.00 95.69 291 THR A CA 1
ATOM 2298 C C . THR A 1 291 ? -22.547 1.484 -0.017 1.00 95.69 291 THR A C 1
ATOM 2300 O O . THR A 1 291 ? -22.388 1.323 -1.227 1.00 95.69 291 THR A O 1
ATOM 2303 N N . CYS A 1 292 ? -21.995 0.683 0.898 1.00 97.12 292 CYS A N 1
ATOM 2304 C CA . CYS A 1 292 ? -21.016 -0.366 0.581 1.00 97.12 292 CYS A CA 1
ATOM 2305 C C . CYS A 1 292 ? -21.458 -1.728 1.150 1.00 97.12 292 CYS A C 1
ATOM 2307 O O . CYS A 1 292 ? -20.992 -2.126 2.219 1.00 97.12 292 CYS A O 1
ATOM 2309 N N . PRO A 1 293 ? -22.368 -2.458 0.482 1.00 97.31 293 PRO A N 1
ATOM 2310 C CA . PRO A 1 293 ? -22.960 -3.672 1.045 1.00 97.31 293 PRO A CA 1
ATOM 2311 C C . PRO A 1 293 ? -21.993 -4.854 1.184 1.00 97.31 293 PRO A C 1
ATOM 2313 O O . PRO A 1 293 ? -22.178 -5.686 2.069 1.00 97.31 293 PRO A O 1
ATOM 2316 N N . ALA A 1 294 ? -20.950 -4.918 0.354 1.00 98.06 294 ALA A N 1
ATOM 2317 C CA . ALA A 1 294 ? -19.932 -5.969 0.397 1.00 98.06 294 ALA A CA 1
ATOM 2318 C C . ALA A 1 294 ? -18.735 -5.646 1.313 1.00 98.06 294 ALA A C 1
ATOM 2320 O O . ALA A 1 294 ? -17.750 -6.377 1.289 1.00 98.06 294 ALA A O 1
ATOM 2321 N N . LEU A 1 295 ? -18.797 -4.565 2.102 1.00 98.44 295 LEU A N 1
ATOM 2322 C CA . LEU A 1 295 ? -17.650 -4.089 2.875 1.00 98.44 295 LEU A CA 1
ATOM 2323 C C . LEU A 1 295 ? -17.272 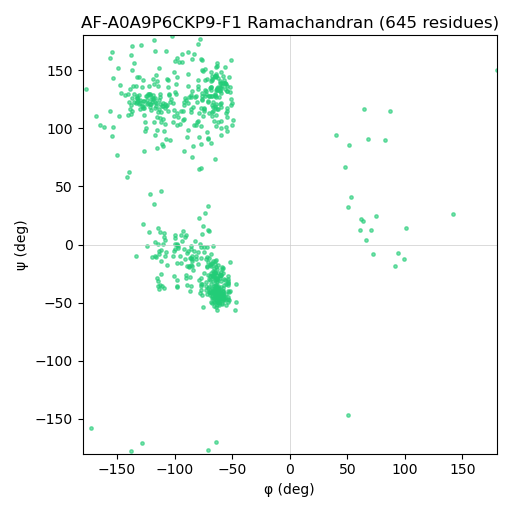-5.062 3.999 1.00 98.44 295 LEU A C 1
ATOM 2325 O O . LEU A 1 295 ? -18.108 -5.412 4.834 1.00 98.44 295 LEU A O 1
ATOM 2329 N N . VAL A 1 296 ? -15.997 -5.443 4.028 1.00 98.38 296 VAL A N 1
ATOM 2330 C CA . VAL A 1 296 ? -15.387 -6.367 4.997 1.00 98.38 296 VAL A CA 1
ATOM 2331 C C . VAL A 1 296 ? -14.354 -5.648 5.866 1.00 98.38 296 VAL A C 1
ATOM 2333 O O . VAL A 1 296 ? -14.251 -5.927 7.058 1.00 98.38 296 VAL A O 1
ATOM 2336 N N . GLN A 1 297 ? -13.623 -4.690 5.298 1.00 98.44 297 GLN A N 1
ATOM 2337 C CA . GLN A 1 297 ? -12.605 -3.911 5.994 1.00 98.44 297 GLN A CA 1
ATOM 2338 C C . GLN A 1 297 ? -12.925 -2.420 5.900 1.00 98.44 297 GLN A C 1
ATOM 2340 O O . GLN A 1 297 ? -13.154 -1.886 4.812 1.00 98.44 297 GLN A O 1
ATOM 2345 N N . LEU A 1 298 ? -12.909 -1.741 7.046 1.00 95.81 298 LEU A N 1
ATOM 2346 C CA . LEU A 1 298 ? -13.083 -0.295 7.131 1.00 95.81 298 LEU A CA 1
ATOM 2347 C C . LEU A 1 298 ? -12.024 0.315 8.047 1.00 95.81 298 LEU A C 1
ATOM 2349 O O . LEU A 1 298 ? -11.961 -0.006 9.233 1.00 95.81 298 LEU A O 1
ATOM 2353 N N . SER A 1 299 ? -11.233 1.240 7.512 1.00 93.00 299 SER A N 1
ATOM 2354 C CA . SER A 1 299 ? -10.234 1.994 8.266 1.00 93.00 299 SER A CA 1
ATOM 2355 C C . SER A 1 299 ? -10.431 3.491 8.067 1.00 93.00 299 SER A C 1
ATOM 2357 O O . SER A 1 299 ? -10.254 3.999 6.964 1.00 93.00 299 SER A O 1
ATOM 2359 N N . LEU A 1 300 ? -10.736 4.210 9.143 1.00 87.44 300 LEU A N 1
ATOM 2360 C CA . LEU A 1 300 ? -10.921 5.662 9.137 1.00 87.44 300 LEU A CA 1
ATOM 2361 C C . LEU A 1 300 ? -9.893 6.307 10.067 1.00 87.44 300 LEU A C 1
ATOM 2363 O O . LEU A 1 300 ? -9.817 5.941 11.237 1.00 87.44 300 LEU A O 1
ATOM 2367 N N . GLY A 1 301 ? -9.112 7.265 9.575 1.00 82.31 301 GLY A N 1
ATOM 2368 C CA . GLY A 1 301 ? -8.153 8.030 10.377 1.00 82.31 301 GLY A CA 1
ATOM 2369 C C . GLY A 1 301 ? -8.159 9.515 10.046 1.00 82.31 301 GLY A C 1
ATOM 2370 O O . GLY A 1 301 ? -8.674 9.898 9.003 1.00 82.31 301 GLY A O 1
ATOM 2371 N N . CYS A 1 302 ? -7.598 10.345 10.927 1.00 74.19 302 CYS A N 1
ATOM 2372 C CA . CYS A 1 302 ? -7.510 11.793 10.726 1.00 74.19 302 CYS A CA 1
ATOM 2373 C C . CYS A 1 302 ? -6.118 12.334 11.104 1.00 74.19 302 CYS A C 1
ATOM 2375 O O . CYS A 1 302 ? -5.572 11.921 12.129 1.00 74.19 302 CYS A O 1
ATOM 2377 N N . SER A 1 303 ? -5.540 13.219 10.282 1.00 63.88 303 SER A N 1
ATOM 2378 C CA . SER A 1 303 ? -4.185 13.782 10.482 1.00 63.88 303 SER A CA 1
ATOM 2379 C C . SER A 1 303 ? -4.177 15.057 11.331 1.00 63.88 303 SER A C 1
ATOM 2381 O O . SER A 1 303 ? -3.256 15.290 12.115 1.00 63.88 303 SER A O 1
ATOM 2383 N N . HIS A 1 304 ? -5.218 15.879 11.201 1.00 59.09 304 HIS A N 1
ATOM 2384 C CA . HIS A 1 304 ? -5.353 17.164 11.878 1.00 59.09 304 HIS A CA 1
ATOM 2385 C C . HIS A 1 304 ? -6.725 17.203 12.529 1.00 59.09 304 HIS A C 1
ATOM 2387 O O . HIS A 1 304 ? -7.721 17.015 11.853 1.00 59.09 304 HIS A O 1
ATOM 2393 N N . ALA A 1 305 ? -6.796 17.395 13.846 1.00 50.12 305 ALA A N 1
ATOM 2394 C CA . ALA A 1 305 ? -8.074 17.465 14.541 1.00 50.12 305 ALA A CA 1
ATOM 2395 C C . ALA A 1 305 ? -8.870 18.689 14.049 1.00 50.12 305 ALA A C 1
ATOM 2397 O O . ALA A 1 305 ? -8.547 19.826 14.397 1.00 50.12 305 ALA A O 1
ATOM 2398 N N . PRO A 1 306 ? -9.970 18.454 13.327 1.00 50.78 306 PRO A N 1
ATOM 2399 C CA . PRO A 1 306 ? -11.245 18.792 13.926 1.00 50.78 306 PRO A CA 1
ATOM 2400 C C . PRO A 1 306 ? -12.059 17.518 14.186 1.00 50.78 306 PRO A C 1
ATOM 2402 O O . PRO A 1 306 ? -11.882 16.505 13.506 1.00 50.78 306 PRO A O 1
ATOM 2405 N N . PRO A 1 307 ? -12.938 17.533 15.201 1.00 52.72 307 PRO A N 1
ATOM 2406 C CA . PRO A 1 307 ? -13.784 16.388 15.496 1.00 52.72 307 PRO A CA 1
ATOM 2407 C C . PRO A 1 307 ? -14.642 16.087 14.269 1.00 52.72 307 PRO A C 1
ATOM 2409 O O . PRO A 1 307 ? -15.256 17.001 13.711 1.00 52.72 307 PRO A O 1
ATOM 2412 N N . ILE A 1 308 ? -14.751 14.812 13.886 1.00 54.75 308 ILE A N 1
ATOM 2413 C CA . ILE A 1 308 ? -15.924 14.378 13.125 1.00 54.75 308 ILE A CA 1
ATOM 2414 C C . ILE A 1 308 ? -17.123 14.791 13.969 1.00 54.75 308 ILE A C 1
ATOM 2416 O O . ILE A 1 308 ? -17.356 14.247 15.047 1.00 54.75 308 ILE A O 1
ATOM 2420 N N . ARG A 1 309 ? -17.868 15.793 13.502 1.00 54.06 309 ARG A N 1
ATOM 2421 C CA . ARG A 1 309 ? -18.965 16.390 14.275 1.00 54.06 309 ARG A CA 1
ATOM 2422 C C . ARG A 1 309 ? -20.177 15.467 14.390 1.00 54.06 309 ARG A C 1
ATOM 2424 O O . ARG A 1 309 ? -21.164 15.840 15.018 1.00 54.06 309 ARG A O 1
ATOM 2431 N N . ALA A 1 310 ? -20.144 14.287 13.774 1.00 56.62 310 ALA A N 1
ATOM 2432 C CA . ALA A 1 310 ? -21.302 13.413 13.721 1.00 56.62 310 ALA A CA 1
ATOM 2433 C C . ALA A 1 310 ? -20.935 11.915 13.651 1.00 56.62 310 ALA A C 1
ATOM 2435 O O . ALA A 1 310 ? -21.112 11.275 12.618 1.00 56.62 310 ALA A O 1
ATOM 2436 N N . PRO A 1 311 ? -20.532 11.285 14.763 1.00 61.59 311 PRO A N 1
ATOM 2437 C CA . PRO A 1 311 ? -20.376 9.823 14.858 1.00 61.59 311 PRO A CA 1
ATOM 2438 C C . PRO A 1 311 ? -21.675 9.052 14.567 1.00 61.59 311 PRO A C 1
ATOM 2440 O O . PRO A 1 311 ? -21.650 7.903 14.126 1.00 61.59 311 PRO A O 1
ATOM 2443 N N . ASN A 1 312 ? -22.835 9.707 14.691 1.00 74.88 312 ASN A N 1
ATOM 2444 C CA . ASN A 1 312 ? -24.105 9.181 14.182 1.00 74.88 312 ASN A CA 1
ATOM 2445 C C . ASN A 1 312 ? -24.086 8.901 12.669 1.00 74.88 312 ASN A C 1
ATOM 2447 O O . ASN A 1 312 ? -24.864 8.073 12.197 1.00 74.88 312 ASN A O 1
ATOM 2451 N N . VAL A 1 313 ? -23.225 9.562 11.896 1.00 81.25 313 VAL A N 1
ATOM 2452 C CA . VAL A 1 313 ? -23.099 9.332 10.453 1.00 81.25 313 VAL A CA 1
ATOM 2453 C C . VAL A 1 313 ? -22.494 7.966 10.182 1.00 81.25 313 VAL A C 1
ATOM 2455 O O . VAL A 1 313 ? -23.002 7.269 9.310 1.00 81.25 313 VAL A O 1
ATOM 2458 N N . LEU A 1 314 ? -21.498 7.529 10.959 1.00 86.69 314 LEU A N 1
ATOM 2459 C CA . LEU A 1 314 ? -20.956 6.183 10.793 1.00 86.69 314 LEU A CA 1
ATOM 2460 C C . LEU A 1 314 ? -22.022 5.124 11.097 1.00 86.69 314 LEU A C 1
ATOM 2462 O O . LEU A 1 314 ? -22.192 4.190 10.318 1.00 86.69 314 LEU A O 1
ATOM 2466 N N . LYS A 1 315 ? -22.810 5.295 12.169 1.00 88.75 315 LYS A N 1
ATOM 2467 C CA . LYS A 1 315 ? -23.939 4.389 12.462 1.00 88.75 315 LYS A CA 1
ATOM 2468 C C . LYS A 1 315 ? -24.927 4.333 11.293 1.00 88.75 315 LYS A C 1
ATOM 2470 O O . LYS A 1 315 ? -25.356 3.246 10.905 1.00 88.75 315 LYS A O 1
ATOM 2475 N N . LYS A 1 316 ? -25.274 5.488 10.708 1.00 90.75 316 LYS A N 1
ATOM 2476 C CA . LYS A 1 316 ? -26.156 5.578 9.530 1.00 90.75 316 LYS A CA 1
ATOM 2477 C C . LYS A 1 316 ? -25.544 4.890 8.309 1.00 90.75 316 LYS A C 1
ATOM 2479 O O . LYS A 1 316 ? -26.245 4.130 7.649 1.00 90.75 316 LYS A O 1
ATOM 2484 N N . PHE A 1 317 ? -24.256 5.104 8.050 1.00 92.62 317 PHE A N 1
ATOM 2485 C CA . PHE A 1 317 ? -23.504 4.449 6.982 1.00 92.62 317 PHE A CA 1
ATOM 2486 C C . PHE A 1 317 ? -23.514 2.924 7.132 1.00 92.62 317 PHE A C 1
ATOM 2488 O O . PHE A 1 317 ? -23.880 2.220 6.191 1.00 92.62 317 PHE A O 1
ATOM 2495 N N . LEU A 1 318 ? -23.174 2.412 8.319 1.00 93.81 318 LEU A N 1
ATOM 2496 C CA . LEU A 1 318 ? -23.153 0.977 8.610 1.00 93.81 318 LEU A CA 1
ATOM 2497 C C . LEU A 1 318 ? -24.553 0.364 8.509 1.00 93.81 318 LEU A C 1
ATOM 2499 O O . LEU A 1 318 ? -24.713 -0.714 7.943 1.00 93.81 318 LEU A O 1
ATOM 2503 N N . SER A 1 319 ? -25.577 1.071 8.998 1.00 94.62 319 SER A N 1
ATOM 2504 C CA . SER A 1 319 ? -26.976 0.636 8.885 1.00 94.62 319 SER A CA 1
ATOM 2505 C C . SER A 1 319 ? -27.416 0.548 7.424 1.00 94.62 319 SER A C 1
ATOM 2507 O O . SER A 1 319 ? -27.947 -0.474 6.997 1.00 94.62 319 SER A O 1
ATOM 2509 N N . ARG A 1 320 ? -27.158 1.604 6.641 1.00 95.31 320 ARG A N 1
ATOM 2510 C CA . ARG A 1 320 ? -27.519 1.672 5.220 1.00 95.31 320 ARG A CA 1
ATOM 2511 C C . ARG A 1 320 ? -26.768 0.635 4.390 1.00 95.31 320 ARG A C 1
ATOM 2513 O O . ARG A 1 320 ? -27.360 0.029 3.508 1.00 95.31 320 ARG A O 1
ATOM 2520 N N . SER A 1 321 ? -25.490 0.419 4.687 1.00 96.56 321 SER A N 1
ATOM 2521 C CA . SER A 1 321 ? -24.665 -0.567 3.990 1.00 96.56 321 SER A CA 1
ATOM 2522 C C . SER A 1 321 ? -25.045 -1.995 4.368 1.00 96.56 321 SER A C 1
ATOM 2524 O O . SER A 1 321 ? -24.956 -2.875 3.524 1.00 96.56 321 SER A O 1
ATOM 2526 N N . SER A 1 322 ? -25.501 -2.241 5.605 1.00 95.81 322 SER A N 1
ATOM 2527 C CA . SER A 1 322 ? -25.846 -3.590 6.092 1.00 95.81 322 SER A CA 1
ATOM 2528 C C . SER A 1 322 ? -24.731 -4.622 5.843 1.00 95.81 322 SER A C 1
ATOM 2530 O O . SER A 1 322 ? -24.988 -5.802 5.604 1.00 95.81 322 SER A O 1
ATOM 2532 N N . CYS A 1 323 ? -23.482 -4.156 5.880 1.00 97.06 323 CYS A N 1
ATOM 2533 C CA . CYS A 1 323 ? -22.292 -4.948 5.617 1.00 97.06 323 CYS A CA 1
ATOM 2534 C C . CYS A 1 323 ? -21.887 -5.794 6.836 1.00 97.06 323 CYS A C 1
ATOM 2536 O O . CYS A 1 323 ? -22.458 -5.666 7.925 1.00 97.06 323 CYS A O 1
ATOM 2538 N N . LYS A 1 324 ? -20.897 -6.672 6.653 1.00 96.69 324 LYS A N 1
ATOM 2539 C CA . LYS A 1 324 ? -20.336 -7.524 7.710 1.00 96.69 324 LYS A CA 1
ATOM 2540 C C . LYS A 1 324 ? -18.833 -7.297 7.775 1.00 96.69 324 LYS A C 1
ATOM 2542 O O . LYS A 1 324 ? -18.098 -7.839 6.956 1.00 96.69 324 LYS A O 1
ATOM 2547 N N . LEU A 1 325 ? -18.401 -6.491 8.738 1.00 98.19 325 LEU A N 1
ATOM 2548 C CA . LEU A 1 325 ? -16.992 -6.168 8.903 1.00 98.19 325 LEU A CA 1
ATOM 2549 C C . LEU A 1 325 ? -16.259 -7.304 9.616 1.00 98.19 325 LEU A C 1
ATOM 2551 O O . LEU A 1 325 ? -16.719 -7.793 10.649 1.00 98.19 325 LEU A O 1
ATOM 2555 N N . GLU A 1 326 ? -15.104 -7.672 9.073 1.00 98.25 326 GLU A N 1
ATOM 2556 C CA . GLU A 1 326 ? -14.099 -8.516 9.719 1.00 98.25 326 GLU A CA 1
ATOM 2557 C C . GLU A 1 326 ? -12.947 -7.672 10.283 1.00 98.25 326 GLU A C 1
ATOM 2559 O O . GLU A 1 326 ? -12.351 -8.048 11.289 1.00 98.25 326 GLU A O 1
ATOM 2564 N N . GLU A 1 327 ? -12.672 -6.502 9.705 1.00 98.12 327 GLU A N 1
ATOM 2565 C CA . GLU A 1 327 ? -11.613 -5.602 10.164 1.00 98.12 327 GLU A CA 1
ATOM 2566 C C . GLU A 1 327 ? -12.138 -4.176 10.320 1.00 98.12 327 GLU A C 1
ATOM 2568 O O . GLU A 1 327 ? -12.739 -3.604 9.401 1.00 98.12 327 GLU A O 1
ATOM 2573 N N . PHE A 1 328 ? -11.901 -3.581 11.488 1.00 95.81 328 PHE A N 1
ATOM 2574 C CA . PHE A 1 328 ? -12.357 -2.233 11.784 1.00 95.81 328 PHE A CA 1
ATOM 2575 C C . PHE A 1 328 ? -11.287 -1.413 12.500 1.00 95.81 328 PHE A C 1
ATOM 2577 O O . PHE A 1 328 ? -10.916 -1.705 13.640 1.00 95.81 328 PHE A O 1
ATOM 2584 N N . HIS A 1 329 ? -10.809 -0.361 11.831 1.00 92.06 329 HIS A N 1
ATOM 2585 C CA . HIS A 1 329 ? -9.835 0.575 12.380 1.00 92.06 329 HIS A CA 1
ATOM 2586 C C . HIS A 1 329 ? -10.462 1.960 12.556 1.00 92.06 329 HIS A C 1
ATOM 2588 O O . HIS A 1 329 ? -10.811 2.641 11.590 1.00 92.06 329 HIS A O 1
ATOM 2594 N N . TRP A 1 330 ? -10.546 2.400 13.805 1.00 87.50 330 TRP A N 1
ATOM 2595 C CA . TRP A 1 330 ? -10.984 3.724 14.210 1.00 87.50 330 TRP A CA 1
ATOM 2596 C C . TRP A 1 330 ? -9.782 4.525 14.706 1.00 87.50 330 TRP A C 1
ATOM 2598 O O . TRP A 1 330 ? -9.304 4.332 15.821 1.00 87.50 330 TRP A O 1
ATOM 2608 N N . LYS A 1 331 ? -9.291 5.452 13.892 1.00 81.56 331 LYS A N 1
ATOM 2609 C CA . LYS A 1 331 ? -8.164 6.345 14.209 1.00 81.56 331 LYS A CA 1
ATOM 2610 C C . LYS A 1 331 ? -8.597 7.814 14.196 1.00 81.56 331 LYS A C 1
ATOM 2612 O O . LYS A 1 331 ? -7.858 8.689 13.751 1.00 81.56 331 LYS A O 1
ATOM 2617 N N . LEU A 1 332 ? -9.836 8.066 14.618 1.00 73.94 332 LEU A N 1
ATOM 2618 C CA . LEU A 1 332 ? -10.460 9.386 14.659 1.00 73.94 332 LEU A CA 1
ATOM 2619 C C . LEU A 1 332 ? -10.459 9.894 16.104 1.00 73.94 332 LEU A C 1
ATOM 2621 O O . LEU A 1 332 ? -10.972 9.208 16.990 1.00 73.94 332 LEU A O 1
ATOM 2625 N N . GLY A 1 333 ? -9.903 11.084 16.330 1.00 71.69 333 GLY A N 1
ATOM 2626 C CA . GLY A 1 333 ? -9.916 11.756 17.633 1.00 71.69 333 GLY A CA 1
ATOM 2627 C C . GLY A 1 333 ? -11.150 12.640 17.844 1.00 71.69 333 GLY A C 1
ATOM 2628 O O . GLY A 1 333 ? -11.859 12.974 16.892 1.00 71.69 333 GLY A O 1
ATOM 2629 N N . GLY A 1 334 ? -11.387 13.052 19.094 1.00 71.56 334 GLY A N 1
ATOM 2630 C CA . GLY A 1 334 ? -12.421 14.040 19.435 1.00 71.56 334 GLY A CA 1
ATOM 2631 C C . GLY A 1 334 ? -13.860 13.514 19.394 1.00 71.56 334 GLY A C 1
ATOM 2632 O O . GLY A 1 334 ? -14.783 14.298 19.187 1.00 71.56 334 GLY A O 1
ATOM 2633 N N . VAL A 1 335 ? -14.049 12.203 19.569 1.00 75.62 335 VAL A N 1
ATOM 2634 C CA . VAL A 1 335 ? -15.357 11.531 19.615 1.00 75.62 335 VAL A CA 1
ATOM 2635 C C . VAL A 1 335 ? -15.571 10.962 21.013 1.00 75.62 335 VAL A C 1
ATOM 2637 O O . VAL A 1 335 ? -14.654 10.369 21.578 1.00 75.62 335 VAL A O 1
ATOM 2640 N N . ALA A 1 336 ? -16.772 11.120 21.575 1.00 82.38 336 ALA A N 1
ATOM 2641 C CA . ALA A 1 336 ? -17.050 10.635 22.922 1.00 82.38 336 ALA A CA 1
ATOM 2642 C C . ALA A 1 336 ? -17.040 9.095 22.980 1.00 82.38 336 ALA A C 1
ATOM 2644 O O . ALA A 1 336 ? -17.557 8.426 22.083 1.00 82.38 336 ALA A O 1
ATOM 2645 N N . GLU A 1 337 ? -16.529 8.518 24.074 1.00 87.06 337 GLU A N 1
ATOM 2646 C CA . GLU A 1 337 ? -16.470 7.057 24.261 1.00 87.06 337 GLU A CA 1
ATOM 2647 C C . GLU A 1 337 ? -17.841 6.384 24.080 1.00 87.06 337 GLU A C 1
ATOM 2649 O O . GLU A 1 337 ? -17.941 5.327 23.457 1.00 87.06 337 GLU A O 1
ATOM 2654 N N . SER A 1 338 ? -18.916 7.003 24.579 1.00 87.50 338 SER A N 1
ATOM 2655 C CA . SER A 1 338 ? -20.280 6.477 24.440 1.00 87.50 338 SER A CA 1
ATOM 2656 C C . SER A 1 338 ? -20.679 6.265 22.979 1.00 87.50 338 SER A C 1
ATOM 2658 O O . SER A 1 338 ? -21.365 5.298 22.655 1.00 87.50 338 SER A O 1
ATOM 2660 N N . GLU A 1 339 ? -20.218 7.131 22.081 1.00 83.31 339 GLU A N 1
ATOM 2661 C CA . GLU A 1 339 ? -20.530 7.060 20.658 1.00 83.31 339 GLU A CA 1
ATOM 2662 C C . GLU A 1 339 ? -19.711 5.976 19.952 1.00 83.31 339 GLU A C 1
ATOM 2664 O O . GLU A 1 339 ? -20.242 5.289 19.073 1.00 83.31 339 GLU A O 1
ATOM 2669 N N . ILE A 1 340 ? -18.458 5.776 20.374 1.00 86.12 340 ILE A N 1
ATOM 2670 C CA . ILE A 1 340 ? -17.614 4.657 19.932 1.00 86.12 340 ILE A CA 1
ATOM 2671 C C . ILE A 1 340 ? -18.261 3.335 20.361 1.00 86.12 340 ILE A C 1
ATOM 2673 O O . ILE A 1 340 ? -18.484 2.459 19.524 1.00 86.12 340 ILE A O 1
ATOM 2677 N N . ILE A 1 341 ? -18.653 3.220 21.634 1.00 90.12 341 ILE A N 1
ATOM 2678 C CA . ILE A 1 341 ? -19.337 2.043 22.189 1.00 90.12 341 ILE A CA 1
ATOM 2679 C C . ILE A 1 341 ? -20.635 1.742 21.429 1.00 90.12 341 ILE A C 1
ATOM 2681 O O . ILE A 1 341 ? -20.900 0.586 21.091 1.00 90.12 341 ILE A O 1
ATOM 2685 N N . ASP A 1 342 ? -21.446 2.758 21.131 1.00 89.38 342 ASP A N 1
ATOM 2686 C CA . ASP A 1 342 ? -22.663 2.581 20.337 1.00 89.38 342 ASP A CA 1
ATOM 2687 C C . ASP A 1 342 ? -22.364 2.042 18.932 1.00 89.38 342 ASP A C 1
ATOM 2689 O O . ASP A 1 342 ? -23.096 1.186 18.434 1.00 89.38 342 ASP A O 1
ATOM 2693 N N . CYS A 1 343 ? -21.292 2.514 18.289 1.00 88.19 343 CYS A N 1
ATOM 2694 C CA . CYS A 1 343 ? -20.866 1.992 16.990 1.00 88.19 343 CYS A CA 1
ATOM 2695 C C . CYS A 1 343 ? -20.399 0.535 17.097 1.00 88.19 343 CYS A C 1
ATOM 2697 O O . CYS A 1 343 ? -20.786 -0.288 16.269 1.00 88.19 343 CYS A O 1
ATOM 2699 N N . MET A 1 344 ? -19.636 0.188 18.138 1.00 90.88 344 MET A N 1
ATOM 2700 C CA . MET A 1 344 ? -19.180 -1.186 18.391 1.00 90.88 344 MET A CA 1
ATOM 2701 C C . MET A 1 344 ? -20.348 -2.167 18.593 1.00 90.88 344 MET A C 1
ATOM 2703 O O . MET A 1 344 ? -20.218 -3.351 18.286 1.00 90.88 344 MET A O 1
ATOM 2707 N N . LYS A 1 345 ? -21.508 -1.690 19.064 1.00 92.44 345 LYS A N 1
ATOM 2708 C CA . LYS A 1 345 ? -22.738 -2.489 19.228 1.00 92.44 345 LYS A CA 1
ATOM 2709 C C . LYS A 1 345 ? -23.529 -2.711 17.939 1.00 92.44 345 LYS A C 1
ATOM 2711 O O . LYS A 1 345 ? -24.500 -3.467 17.950 1.00 92.44 345 LYS A O 1
ATOM 2716 N N . MET A 1 346 ? -23.147 -2.082 16.831 1.00 93.62 346 MET A N 1
ATOM 2717 C CA . MET A 1 346 ? -23.847 -2.259 15.560 1.00 93.62 346 MET A CA 1
ATOM 2718 C C . MET A 1 346 ? -23.742 -3.712 15.058 1.00 93.62 346 MET A C 1
ATOM 2720 O O . MET A 1 346 ? -22.679 -4.327 15.197 1.00 93.62 346 MET A O 1
ATOM 2724 N N . PRO A 1 347 ? -24.788 -4.257 14.399 1.00 94.56 347 PRO A N 1
ATOM 2725 C CA . PRO A 1 347 ? -24.758 -5.607 13.827 1.00 94.56 347 PRO A CA 1
ATOM 2726 C C . PRO A 1 347 ? -23.590 -5.840 12.860 1.00 94.56 347 PRO A C 1
ATOM 2728 O O . PRO A 1 347 ? -23.015 -6.927 12.833 1.00 94.56 347 PRO A O 1
ATOM 2731 N N . ALA A 1 348 ? -23.207 -4.798 12.114 1.00 95.19 348 ALA A N 1
ATOM 2732 C CA . ALA A 1 348 ? -22.108 -4.840 11.154 1.00 95.19 348 ALA A CA 1
ATOM 2733 C C . ALA A 1 348 ? -20.749 -5.180 11.792 1.00 95.19 348 ALA A C 1
ATOM 2735 O O . ALA A 1 348 ? -19.897 -5.738 11.109 1.00 95.19 348 ALA A O 1
ATOM 2736 N N . LEU A 1 349 ? -20.550 -4.880 13.084 1.00 95.12 349 LEU A N 1
ATOM 2737 C CA . LEU A 1 349 ? -19.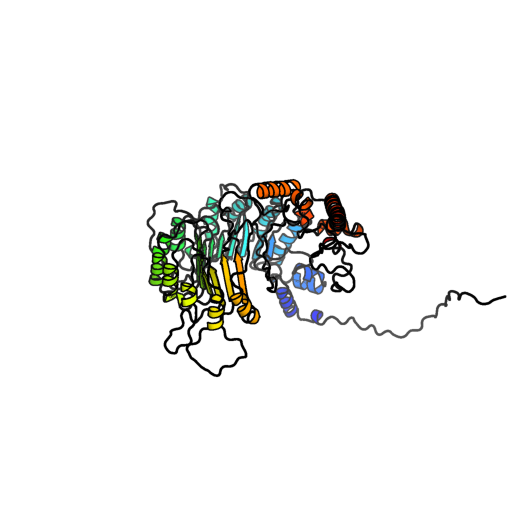281 -5.086 13.790 1.00 95.12 349 LEU A CA 1
ATOM 2738 C C . LEU A 1 349 ? -19.234 -6.394 14.600 1.00 95.12 349 LEU A C 1
ATOM 2740 O O . LEU A 1 349 ? -18.200 -6.728 15.170 1.00 95.12 349 LEU A O 1
ATOM 2744 N N . GLN A 1 350 ? -20.320 -7.173 14.650 1.00 93.00 350 GLN A N 1
ATOM 2745 C CA . GLN A 1 350 ? -20.362 -8.388 15.481 1.00 93.00 350 GLN A CA 1
ATOM 2746 C C . GLN A 1 350 ? -19.550 -9.568 14.912 1.00 93.00 350 GLN A C 1
ATOM 2748 O O . GLN A 1 350 ? -19.410 -10.584 15.586 1.00 93.00 350 GLN A O 1
ATOM 2753 N N . HIS A 1 351 ? -19.010 -9.440 13.695 1.00 94.88 351 HIS A N 1
ATOM 2754 C CA . HIS A 1 351 ? -18.154 -10.440 13.040 1.00 94.88 351 HIS A CA 1
ATOM 2755 C C . HIS A 1 351 ? -16.686 -9.995 12.941 1.00 94.88 351 HIS A C 1
ATOM 2757 O O . HIS A 1 351 ? -15.892 -10.653 12.271 1.00 94.88 351 HIS A O 1
ATOM 2763 N N . VAL A 1 352 ? -16.328 -8.893 13.610 1.00 97.31 352 VAL A N 1
ATOM 2764 C CA . VAL A 1 352 ? -14.973 -8.341 13.583 1.00 97.31 352 VAL A CA 1
ATOM 2765 C C . VAL A 1 352 ? -13.991 -9.317 14.227 1.00 97.31 352 VAL A C 1
ATOM 2767 O O . VAL A 1 352 ? -14.209 -9.785 15.345 1.00 97.31 352 VAL A O 1
ATOM 2770 N N . LYS A 1 353 ? -12.904 -9.577 13.501 1.00 98.00 353 LYS A N 1
ATOM 2771 C CA . LYS A 1 353 ? -11.717 -10.327 13.916 1.00 98.00 353 LYS A CA 1
ATOM 2772 C C . LYS A 1 353 ? -10.594 -9.395 14.353 1.00 98.00 353 LYS A C 1
ATOM 2774 O O . LYS A 1 353 ? -9.927 -9.701 15.334 1.00 98.00 353 LYS A O 1
ATOM 2779 N N . THR A 1 354 ? -10.443 -8.246 13.692 1.00 97.81 354 THR A N 1
ATOM 2780 C CA . THR A 1 354 ? -9.423 -7.241 14.027 1.00 97.81 354 THR A CA 1
ATOM 2781 C C . THR A 1 354 ? -10.068 -5.909 14.376 1.00 97.81 354 THR A C 1
ATOM 2783 O O . THR A 1 354 ? -10.698 -5.265 13.532 1.00 97.81 354 THR A O 1
ATOM 2786 N N . LEU A 1 355 ? -9.890 -5.479 15.625 1.00 96.44 355 LEU A N 1
ATOM 2787 C CA . LEU A 1 355 ? -10.376 -4.200 16.133 1.00 96.44 355 LEU A CA 1
ATOM 2788 C C . LEU A 1 355 ? -9.201 -3.311 16.541 1.00 96.44 355 LEU A C 1
ATOM 2790 O O . LEU A 1 355 ? -8.459 -3.632 17.469 1.00 96.44 355 LEU A O 1
ATOM 2794 N N . ILE A 1 356 ? -9.077 -2.155 15.893 1.00 92.38 356 ILE A N 1
ATOM 2795 C CA . ILE A 1 356 ? -8.073 -1.141 16.226 1.00 92.38 356 ILE A CA 1
ATOM 2796 C C . ILE A 1 356 ? -8.792 0.159 16.564 1.00 92.38 356 ILE A C 1
ATOM 2798 O O . ILE A 1 356 ? -9.456 0.728 15.703 1.00 92.38 356 ILE A O 1
ATOM 2802 N N . ILE A 1 357 ? -8.646 0.663 17.788 1.00 88.12 357 ILE A N 1
ATOM 2803 C CA . ILE A 1 357 ? -9.189 1.962 18.199 1.00 88.12 357 ILE A CA 1
ATOM 2804 C C . ILE A 1 357 ? -8.059 2.811 18.775 1.00 88.12 357 ILE A C 1
ATOM 2806 O O . ILE A 1 357 ? -7.605 2.606 19.899 1.00 88.12 357 ILE A O 1
ATOM 2810 N N . HIS A 1 358 ? -7.610 3.791 17.994 1.00 79.12 358 HIS A N 1
ATOM 2811 C CA . HIS A 1 358 ? -6.658 4.804 18.435 1.00 79.12 358 HIS A CA 1
ATOM 2812 C C . HIS A 1 358 ? -7.442 6.010 18.958 1.00 79.12 358 HIS A C 1
ATOM 2814 O O . HIS A 1 358 ? -7.641 6.997 18.251 1.00 79.12 358 HIS A O 1
ATOM 2820 N N . SER A 1 359 ? -7.913 5.907 20.196 1.00 74.50 359 SER A N 1
ATOM 2821 C CA . SER A 1 359 ? -8.477 7.021 20.955 1.00 74.50 359 SER A CA 1
ATOM 2822 C C . SER A 1 359 ? -7.976 6.916 22.384 1.00 74.50 359 SER A C 1
ATOM 2824 O O . SER A 1 359 ? -7.989 5.831 22.950 1.00 74.50 359 SER A O 1
ATOM 2826 N N . LEU A 1 360 ? -7.516 8.024 22.957 1.00 70.75 360 LEU A N 1
ATOM 2827 C CA . LEU A 1 360 ? -7.119 8.073 24.363 1.00 70.75 360 LEU A CA 1
ATOM 2828 C C . LEU A 1 360 ? -8.314 8.327 25.298 1.00 70.75 360 LEU A C 1
ATOM 2830 O O . LEU A 1 360 ? -8.201 8.115 26.504 1.00 70.75 360 LEU A O 1
ATOM 2834 N N . ASP A 1 361 ? -9.473 8.674 24.729 1.00 74.00 361 ASP A N 1
ATOM 2835 C CA . ASP A 1 361 ? -10.721 8.944 25.449 1.00 74.00 361 ASP A CA 1
ATOM 2836 C C . ASP A 1 361 ? -11.440 7.662 25.916 1.00 74.00 361 ASP A C 1
ATOM 2838 O O . ASP A 1 361 ? -12.496 7.733 26.549 1.00 74.00 361 ASP A O 1
ATOM 2842 N N . LEU A 1 362 ? -10.908 6.474 25.598 1.00 84.38 362 LEU A N 1
ATOM 2843 C CA . LEU A 1 362 ? -11.472 5.209 26.066 1.00 84.38 362 LEU A CA 1
ATOM 2844 C C . LEU A 1 362 ? -11.309 5.065 27.584 1.00 84.38 362 LEU A C 1
ATOM 2846 O O . LEU A 1 362 ? -10.303 5.461 28.175 1.00 84.38 362 LEU A O 1
ATOM 2850 N N . SER A 1 363 ? -12.293 4.437 28.225 1.00 88.50 363 SER A N 1
ATOM 2851 C CA . SER A 1 363 ? -12.325 4.233 29.669 1.00 88.50 363 SER A CA 1
ATOM 2852 C C . SER A 1 363 ? -12.568 2.767 30.038 1.00 88.50 363 SER A C 1
ATOM 2854 O O . SER A 1 363 ? -12.584 1.850 29.212 1.00 88.50 363 SER A O 1
ATOM 2856 N N . ILE A 1 364 ? -12.793 2.545 31.335 1.00 90.75 364 ILE A N 1
ATOM 2857 C CA . ILE A 1 364 ? -13.199 1.261 31.912 1.00 90.75 364 ILE A CA 1
ATOM 2858 C C . ILE A 1 364 ? -14.448 0.701 31.216 1.00 90.75 364 ILE A C 1
ATOM 2860 O O . ILE A 1 364 ? -14.613 -0.516 31.158 1.00 90.75 364 ILE A O 1
ATOM 2864 N N . SER A 1 365 ? -15.333 1.560 30.700 1.00 91.88 365 SER A N 1
ATOM 2865 C CA . SER A 1 365 ? -16.573 1.137 30.040 1.00 91.88 365 SER A CA 1
ATOM 2866 C C . SER A 1 365 ? -16.296 0.284 28.803 1.00 91.88 365 SER A C 1
ATOM 2868 O O . SER A 1 365 ? -16.919 -0.767 28.639 1.00 91.88 365 SER A O 1
ATOM 2870 N N . THR A 1 366 ? -15.324 0.687 27.979 1.00 92.06 366 THR A N 1
ATOM 2871 C CA . THR A 1 366 ? -14.900 -0.081 26.800 1.00 92.06 366 THR A CA 1
ATOM 2872 C C . THR A 1 366 ? -14.292 -1.427 27.189 1.00 92.06 366 THR A C 1
ATOM 2874 O O . THR A 1 366 ? -14.666 -2.450 26.619 1.00 92.06 366 THR A O 1
ATOM 2877 N N . ILE A 1 367 ? -13.421 -1.461 28.205 1.00 92.19 367 ILE A N 1
ATOM 2878 C CA . ILE A 1 367 ? -12.848 -2.729 28.682 1.00 92.19 367 ILE A CA 1
ATOM 2879 C C . ILE A 1 367 ? -13.929 -3.657 29.226 1.00 92.19 367 ILE A C 1
ATOM 2881 O O . ILE A 1 367 ? -13.969 -4.809 28.821 1.00 92.19 367 ILE A O 1
ATOM 2885 N N . LYS A 1 368 ? -14.852 -3.163 30.058 1.00 91.81 368 LYS A N 1
ATOM 2886 C CA . LYS A 1 368 ? -15.962 -3.976 30.578 1.00 91.81 368 LYS A CA 1
ATOM 2887 C C . LYS A 1 368 ? -16.827 -4.565 29.468 1.00 91.81 368 LYS A C 1
ATOM 2889 O O . LYS A 1 368 ? -17.235 -5.713 29.576 1.00 91.81 368 LYS A O 1
ATOM 2894 N N . LEU A 1 369 ? -17.097 -3.800 28.410 1.00 92.62 369 LEU A N 1
ATOM 2895 C CA . LEU A 1 369 ? -17.846 -4.289 27.250 1.00 92.62 369 LEU A CA 1
ATOM 2896 C C . LEU A 1 369 ? -17.099 -5.413 26.512 1.00 92.62 369 LEU A C 1
ATOM 2898 O O . LEU A 1 369 ? -17.722 -6.352 26.022 1.00 92.62 369 LEU A O 1
ATOM 2902 N N . LEU A 1 370 ? -15.771 -5.308 26.439 1.00 93.25 370 LEU A N 1
ATOM 2903 C CA . LEU A 1 370 ? -14.883 -6.304 25.844 1.00 93.25 370 LEU A CA 1
ATOM 2904 C C . LEU A 1 370 ? -14.483 -7.419 26.820 1.00 93.25 370 LEU A C 1
ATOM 2906 O O . LEU A 1 370 ? -13.779 -8.334 26.412 1.00 93.25 370 LEU A O 1
ATOM 2910 N N . THR A 1 371 ? -14.910 -7.408 28.080 1.00 92.81 371 THR A N 1
ATOM 2911 C CA . THR A 1 371 ? -14.675 -8.515 29.017 1.00 92.81 371 THR A CA 1
ATOM 2912 C C . THR A 1 371 ? -15.767 -9.563 28.835 1.00 92.81 371 THR A C 1
ATOM 2914 O O . THR A 1 371 ? -16.951 -9.239 28.762 1.00 92.81 371 THR A O 1
ATOM 2917 N N . HIS A 1 372 ? -15.381 -10.832 28.726 1.00 88.94 372 HIS A N 1
ATOM 2918 C CA . HIS A 1 372 ? -16.332 -11.935 28.668 1.00 88.94 372 HIS A CA 1
ATOM 2919 C C . HIS A 1 372 ? -16.686 -12.397 30.087 1.00 88.94 372 HIS A C 1
ATOM 2921 O O . HIS A 1 372 ? -15.808 -12.714 30.885 1.00 88.94 372 HIS A O 1
ATOM 2927 N N . GLU A 1 373 ? -17.978 -12.453 30.402 1.00 84.25 373 GLU A N 1
ATOM 2928 C CA . GLU A 1 373 ? -18.472 -13.052 31.642 1.00 84.25 373 GLU A CA 1
ATOM 2929 C C . GLU A 1 373 ? -19.020 -14.449 31.344 1.00 84.25 373 GLU A C 1
ATOM 2931 O O . GLU A 1 373 ? -19.943 -14.595 30.537 1.00 84.25 373 GLU A O 1
ATOM 2936 N N . ASP A 1 374 ? -18.462 -15.464 32.010 1.00 70.19 374 ASP A N 1
ATOM 2937 C CA . ASP A 1 374 ? -18.850 -16.873 31.877 1.00 70.19 374 ASP A CA 1
ATOM 2938 C C . ASP A 1 374 ? -20.159 -17.156 32.637 1.00 70.19 374 ASP A C 1
ATOM 2940 O O . ASP A 1 374 ? -20.190 -17.838 33.660 1.00 70.19 374 ASP A O 1
ATOM 2944 N N . ASN A 1 375 ? -21.250 -16.549 32.163 1.00 71.81 375 ASN A N 1
ATOM 2945 C CA . ASN A 1 375 ? -22.604 -16.754 32.667 1.00 71.81 375 ASN A CA 1
ATOM 2946 C C . ASN A 1 375 ? -23.484 -17.333 31.545 1.00 71.81 375 ASN A C 1
ATOM 2948 O O . ASN A 1 375 ? -23.453 -16.871 30.404 1.00 71.81 375 ASN A O 1
ATOM 2952 N N . GLU A 1 376 ? -24.342 -18.313 31.855 1.00 60.34 376 GLU A N 1
ATOM 2953 C CA . GLU A 1 376 ? -25.179 -19.003 30.850 1.00 60.34 376 GLU A CA 1
ATOM 2954 C C . GLU A 1 376 ? -26.119 -18.065 30.061 1.00 60.34 376 GLU A C 1
ATOM 2956 O O . GLU A 1 376 ? -26.586 -18.412 28.969 1.00 60.34 376 GLU A O 1
ATOM 2961 N N . THR A 1 377 ? -26.387 -16.866 30.584 1.00 63.78 377 THR A N 1
ATOM 2962 C CA . THR A 1 377 ? -27.325 -15.879 30.033 1.00 63.78 377 THR A CA 1
ATOM 2963 C C . THR A 1 377 ? -26.678 -14.773 29.195 1.00 63.78 377 THR A C 1
ATOM 2965 O O . THR A 1 377 ? -27.401 -14.089 28.471 1.00 63.78 377 THR A O 1
ATOM 2968 N N . THR A 1 378 ? -25.359 -14.562 29.264 1.00 67.50 378 THR A N 1
ATOM 2969 C CA . THR A 1 378 ? -24.686 -13.447 28.574 1.00 67.50 378 THR A CA 1
ATOM 2970 C C . THR A 1 378 ? -24.327 -13.808 27.133 1.00 67.50 378 THR A C 1
ATOM 2972 O O . THR A 1 378 ? -23.708 -14.830 26.847 1.00 67.50 378 THR A O 1
ATOM 2975 N N . THR A 1 379 ? -24.740 -12.968 26.182 1.00 77.56 379 THR A N 1
ATOM 2976 C CA . THR A 1 379 ? -24.280 -13.049 24.790 1.00 77.56 379 THR A CA 1
ATOM 2977 C C . THR A 1 379 ? -22.870 -12.486 24.692 1.00 77.56 379 THR A C 1
ATOM 2979 O O . THR A 1 379 ? -22.635 -11.354 25.114 1.00 77.56 379 THR A O 1
ATOM 2982 N N . VAL A 1 380 ? -21.950 -13.244 24.099 1.00 85.44 380 VAL A N 1
ATOM 2983 C CA . VAL A 1 380 ? -20.576 -12.791 23.871 1.00 85.44 380 VAL A CA 1
ATOM 2984 C C . VAL A 1 380 ? -20.573 -11.613 22.900 1.00 85.44 380 VAL A C 1
ATOM 2986 O O . VAL A 1 380 ? -20.983 -11.744 21.749 1.00 85.44 380 VAL A O 1
ATOM 2989 N N . PHE A 1 381 ? -20.106 -10.460 23.366 1.00 90.38 381 PHE A N 1
ATOM 2990 C CA . PHE A 1 381 ? -19.911 -9.277 22.534 1.00 90.38 381 PHE A CA 1
ATOM 2991 C C . PHE A 1 381 ? -18.688 -9.462 21.631 1.00 90.38 381 PHE A C 1
ATOM 2993 O O . PHE A 1 381 ? -17.642 -9.782 22.173 1.00 90.38 381 PHE A O 1
ATOM 3000 N N . MET A 1 382 ? -18.774 -9.270 20.308 1.00 92.94 382 MET A N 1
ATOM 3001 C CA . MET A 1 382 ? -17.666 -9.552 19.363 1.00 92.94 382 MET A CA 1
ATOM 3002 C C . MET A 1 382 ? -17.020 -10.944 19.582 1.00 92.94 382 MET A C 1
ATOM 3004 O O . MET A 1 382 ? -15.872 -11.052 20.025 1.00 92.94 382 MET A O 1
ATOM 3008 N N . PRO A 1 383 ? -17.759 -12.039 19.321 1.00 92.69 383 PRO A N 1
ATOM 3009 C CA . PRO A 1 383 ? -17.302 -13.399 19.613 1.00 92.69 383 PRO A CA 1
ATOM 3010 C C . PRO A 1 383 ? -16.134 -13.881 18.744 1.00 92.69 383 PRO A C 1
ATOM 3012 O O . PRO A 1 383 ? -15.466 -14.832 19.134 1.00 92.69 383 PRO A O 1
ATOM 3015 N N . PHE A 1 384 ? -15.885 -13.247 17.596 1.00 95.44 384 PHE A N 1
ATOM 3016 C CA . PHE A 1 384 ? -14.845 -13.637 16.635 1.00 95.44 384 PHE A CA 1
ATOM 3017 C C . PHE A 1 384 ? -13.563 -12.802 16.737 1.00 95.44 384 PHE A C 1
ATOM 3019 O O . PHE A 1 384 ? -12.706 -12.918 15.869 1.00 95.44 384 PHE A O 1
ATOM 3026 N N . LEU A 1 385 ? -13.441 -11.951 17.759 1.00 96.62 385 LEU A N 1
ATOM 3027 C CA . LEU A 1 385 ? -12.310 -11.043 17.917 1.00 96.62 385 LEU A CA 1
ATOM 3028 C C . LEU A 1 385 ? -11.016 -11.820 18.208 1.00 96.62 385 LEU A C 1
ATOM 3030 O O . LEU A 1 385 ? -10.920 -12.495 19.229 1.00 96.62 385 LEU A O 1
ATOM 3034 N N . GLU A 1 386 ? -10.022 -11.676 17.335 1.00 96.31 386 GLU A N 1
ATOM 3035 C CA . GLU A 1 386 ? -8.704 -12.317 17.423 1.00 96.31 386 GLU A CA 1
ATOM 3036 C C . GLU A 1 386 ? -7.591 -11.291 17.677 1.00 96.31 386 GLU A C 1
ATOM 3038 O O . GLU A 1 386 ? -6.636 -11.573 18.400 1.00 96.31 386 GLU A O 1
ATOM 3043 N N . GLU A 1 387 ? -7.713 -10.088 17.118 1.00 96.75 387 GLU A N 1
ATOM 3044 C CA . GLU A 1 387 ? -6.715 -9.029 17.236 1.00 96.75 387 GLU A CA 1
ATOM 3045 C C . GLU A 1 387 ? -7.333 -7.756 17.806 1.00 96.75 387 GLU A C 1
ATOM 3047 O O . GLU A 1 387 ? -8.334 -7.241 17.300 1.00 96.75 387 GLU A O 1
ATOM 3052 N N . LEU A 1 388 ? -6.714 -7.223 18.855 1.00 95.56 388 LEU A N 1
ATOM 3053 C CA . LEU A 1 388 ? -7.210 -6.054 19.565 1.00 95.56 388 LEU A CA 1
ATOM 3054 C C . LEU A 1 388 ? -6.095 -5.038 19.780 1.00 95.56 388 LEU A C 1
ATOM 3056 O O . LEU A 1 388 ? -5.079 -5.355 20.395 1.00 95.56 388 LEU A O 1
ATOM 3060 N N . ARG A 1 389 ? -6.308 -3.800 19.332 1.00 92.81 389 ARG A N 1
ATOM 3061 C CA . ARG A 1 389 ? -5.413 -2.673 19.615 1.00 92.81 389 ARG A CA 1
ATOM 3062 C C . ARG A 1 389 ? -6.189 -1.489 20.164 1.00 92.81 389 ARG A C 1
ATOM 3064 O O . ARG A 1 389 ? -7.062 -0.974 19.468 1.00 92.81 389 ARG A O 1
ATOM 3071 N N . LEU A 1 390 ? -5.888 -1.050 21.382 1.00 89.75 390 LEU A N 1
ATOM 3072 C CA . LEU A 1 390 ? -6.615 0.037 22.049 1.00 89.75 390 LEU A CA 1
ATOM 3073 C C . LEU A 1 390 ? -5.660 1.070 22.657 1.00 89.75 390 LEU A C 1
ATOM 3075 O O . LEU A 1 390 ? -4.604 0.717 23.179 1.00 89.75 390 LEU A O 1
ATOM 3079 N N . GLY A 1 391 ? -6.058 2.342 22.618 1.00 83.62 391 GLY A N 1
ATOM 3080 C CA . GLY A 1 391 ? -5.430 3.432 23.369 1.00 83.62 391 GLY A CA 1
ATOM 3081 C C . GLY A 1 391 ? -6.219 3.794 24.633 1.00 83.62 391 GLY A C 1
ATOM 3082 O O . GLY A 1 391 ? -7.438 3.679 24.643 1.00 83.62 391 GLY A O 1
ATOM 3083 N N . PHE A 1 392 ? -5.551 4.239 25.697 1.00 78.50 392 PHE A N 1
ATOM 3084 C CA . PHE A 1 392 ? -6.184 4.719 26.932 1.00 78.50 392 PHE A CA 1
ATOM 3085 C C . PHE A 1 392 ? -5.349 5.820 27.575 1.00 78.50 392 PHE A C 1
ATOM 3087 O O . PHE A 1 392 ? -4.147 5.636 27.731 1.00 78.50 392 PHE A O 1
ATOM 3094 N N . ASP A 1 393 ? -5.956 6.899 28.065 1.00 73.31 393 ASP A N 1
ATOM 3095 C CA . ASP A 1 393 ? -5.228 7.869 28.900 1.00 73.31 393 ASP A CA 1
ATOM 3096 C C . ASP A 1 393 ? -4.996 7.371 30.330 1.00 73.31 393 ASP A C 1
ATOM 3098 O O . ASP A 1 393 ? -3.921 7.541 30.906 1.00 73.31 393 ASP A O 1
ATOM 3102 N N . ASN A 1 394 ? -6.015 6.774 30.950 1.00 74.06 394 ASN A N 1
ATOM 3103 C CA . ASN A 1 394 ? -5.924 6.310 32.330 1.00 74.06 394 ASN A CA 1
ATOM 3104 C C . ASN A 1 394 ? -6.932 5.189 32.592 1.00 74.06 394 ASN A C 1
ATOM 3106 O O . ASN A 1 394 ? -8.140 5.426 32.619 1.00 74.06 394 ASN A O 1
ATOM 3110 N N . ILE A 1 395 ? -6.434 3.984 32.867 1.00 81.00 395 ILE A N 1
ATOM 3111 C CA . ILE A 1 395 ? -7.259 2.839 33.252 1.00 81.00 395 ILE A CA 1
ATOM 3112 C C . ILE A 1 395 ? -6.685 2.167 34.511 1.00 81.00 395 ILE A C 1
ATOM 3114 O O . ILE A 1 395 ? -5.470 2.175 34.702 1.00 81.00 395 ILE A O 1
ATOM 3118 N N . PRO A 1 396 ? -7.521 1.649 35.430 1.00 85.44 396 PRO A N 1
ATOM 3119 C CA . PRO A 1 396 ? -7.039 0.902 36.587 1.00 85.44 396 PRO A CA 1
ATOM 3120 C C . PRO A 1 396 ? -6.183 -0.313 36.210 1.00 85.44 396 PRO A C 1
ATOM 3122 O O . PRO A 1 396 ? -6.506 -1.040 35.272 1.00 85.44 396 PRO A O 1
ATOM 3125 N N . ASP A 1 397 ? -5.135 -0.546 37.004 1.00 83.94 397 ASP A N 1
ATOM 3126 C CA . ASP A 1 397 ? -4.279 -1.732 36.919 1.00 83.94 397 ASP A CA 1
ATOM 3127 C C . ASP A 1 397 ? -5.101 -3.020 37.053 1.00 83.94 397 ASP A C 1
ATOM 3129 O O . ASP A 1 397 ? -5.987 -3.117 37.907 1.00 83.94 397 ASP A O 1
ATOM 3133 N N . GLY A 1 398 ? -4.776 -4.025 36.249 1.00 84.44 398 GLY A N 1
ATOM 3134 C CA . GLY A 1 398 ? -5.365 -5.360 36.313 1.00 84.44 398 GLY A CA 1
ATOM 3135 C C . GLY A 1 398 ? -6.592 -5.555 35.421 1.00 84.44 398 GLY A C 1
ATOM 3136 O O . GLY A 1 398 ? -6.928 -6.694 35.112 1.00 84.44 398 GLY A O 1
ATOM 3137 N N . LEU A 1 399 ? -7.249 -4.484 34.966 1.00 89.88 399 LEU A N 1
ATOM 3138 C CA . LEU A 1 399 ? -8.462 -4.609 34.148 1.00 89.88 399 LEU A CA 1
ATOM 3139 C C . LEU A 1 399 ? -8.184 -5.134 32.739 1.00 89.88 399 LEU A C 1
ATOM 3141 O O . LEU A 1 399 ? -8.982 -5.899 32.200 1.00 89.88 399 LEU A O 1
ATOM 3145 N N . VAL A 1 400 ? -7.068 -4.721 32.137 1.00 88.19 400 VAL A N 1
ATOM 3146 C CA . VAL A 1 400 ? -6.687 -5.170 30.792 1.00 88.19 400 VAL A CA 1
ATOM 3147 C C . VAL A 1 400 ? -6.375 -6.659 30.826 1.00 88.19 400 VAL A C 1
ATOM 3149 O O . VAL A 1 400 ? -6.865 -7.416 29.992 1.00 88.19 400 VAL A O 1
ATOM 3152 N N . SER A 1 401 ? -5.602 -7.088 31.821 1.00 88.00 401 SER A N 1
ATOM 3153 C CA . SER A 1 401 ? -5.272 -8.497 32.005 1.00 88.00 401 SER A CA 1
ATOM 3154 C C . SER A 1 401 ? -6.493 -9.363 32.289 1.00 88.00 401 SER A C 1
ATOM 3156 O O . SER A 1 401 ? -6.608 -10.430 31.691 1.00 88.00 401 SER A O 1
ATOM 3158 N N . ASP A 1 402 ? -7.431 -8.902 33.119 1.00 91.25 402 ASP A N 1
ATOM 3159 C CA . ASP A 1 402 ? -8.683 -9.624 33.376 1.00 91.25 402 ASP A CA 1
ATOM 3160 C C . ASP A 1 402 ? -9.531 -9.765 32.100 1.00 91.25 402 ASP A C 1
ATOM 3162 O O . ASP A 1 402 ? -10.065 -10.840 31.823 1.00 91.25 402 ASP A O 1
ATOM 3166 N N . MET A 1 403 ? -9.602 -8.715 31.274 1.00 93.56 403 MET A N 1
ATOM 3167 C CA . MET A 1 403 ? -10.289 -8.759 29.980 1.00 93.56 403 MET A CA 1
ATOM 3168 C C . MET A 1 403 ? -9.638 -9.762 29.020 1.00 93.56 403 MET A C 1
ATOM 3170 O O . MET A 1 403 ? -10.336 -10.621 28.482 1.00 93.56 403 MET A O 1
ATOM 3174 N N . VAL A 1 404 ? -8.314 -9.718 28.852 1.00 91.62 404 VAL A N 1
ATOM 3175 C CA . VAL A 1 404 ? -7.592 -10.646 27.963 1.00 91.62 404 VAL A CA 1
ATOM 3176 C C . VAL A 1 404 ? -7.757 -12.092 28.432 1.00 91.62 404 VAL A C 1
ATOM 3178 O O . VAL A 1 404 ? -8.095 -12.959 27.630 1.00 91.62 404 VAL A O 1
ATOM 3181 N N . LEU A 1 405 ? -7.589 -12.352 29.733 1.00 90.31 405 LEU A N 1
ATOM 3182 C CA . LEU A 1 405 ? -7.735 -13.691 30.315 1.00 90.31 405 LEU A CA 1
ATOM 3183 C C . LEU A 1 405 ? -9.164 -14.234 30.200 1.00 90.31 405 LEU A C 1
ATOM 3185 O O . LEU A 1 405 ? -9.341 -15.442 30.089 1.00 90.31 405 LEU A O 1
ATOM 3189 N N . SER A 1 406 ? -10.181 -13.367 30.174 1.00 91.19 406 SER A N 1
ATOM 3190 C CA . SER A 1 406 ? -11.566 -13.795 29.937 1.00 91.19 406 SER A CA 1
ATOM 3191 C C . SER A 1 406 ? -11.823 -14.306 28.510 1.00 91.19 406 SER A C 1
ATOM 3193 O O . SER A 1 406 ? -12.834 -14.967 28.267 1.00 91.19 406 SER A O 1
ATOM 3195 N N . ARG A 1 407 ? -10.916 -14.007 27.568 1.00 91.25 407 ARG A N 1
ATOM 3196 C CA . ARG A 1 407 ? -11.028 -14.316 26.131 1.00 91.25 407 ARG A CA 1
ATOM 3197 C C . ARG A 1 407 ? -9.875 -15.167 25.599 1.00 91.25 407 ARG A C 1
ATOM 3199 O O . ARG A 1 407 ? -9.716 -15.278 24.388 1.00 91.25 407 ARG A O 1
ATOM 3206 N N . TYR A 1 408 ? -9.042 -15.720 26.476 1.00 89.75 408 TYR A N 1
ATOM 3207 C CA . TYR A 1 408 ? -7.901 -16.532 26.078 1.00 89.75 408 TYR A CA 1
ATOM 3208 C C . TYR A 1 408 ? -7.765 -17.769 26.961 1.00 89.75 408 TYR A C 1
ATOM 3210 O O . TYR A 1 408 ? -7.543 -17.675 28.169 1.00 89.75 408 TYR A O 1
ATOM 3218 N N . GLU A 1 409 ? -7.827 -18.938 26.331 1.00 84.88 409 GLU A N 1
ATOM 3219 C CA . GLU A 1 409 ? -7.518 -20.223 26.952 1.00 84.88 409 GLU A CA 1
ATOM 3220 C C . GLU A 1 409 ? -6.255 -20.821 26.332 1.00 84.88 409 GLU A C 1
ATOM 3222 O O . GLU A 1 409 ? -6.204 -21.084 25.130 1.00 84.88 409 GLU A O 1
ATOM 3227 N N . ALA A 1 410 ? -5.237 -21.065 27.162 1.00 73.62 410 ALA A N 1
ATOM 3228 C CA . ALA A 1 410 ? -3.965 -21.613 26.705 1.00 73.62 410 ALA A CA 1
ATOM 3229 C C . ALA A 1 410 ? -4.132 -23.033 26.116 1.00 73.62 410 ALA A C 1
ATOM 3231 O O . ALA A 1 410 ? -4.744 -23.897 26.767 1.00 73.62 410 ALA A O 1
ATOM 3232 N N . PRO A 1 411 ? -3.551 -23.319 24.936 1.00 67.12 411 PRO A N 1
ATOM 3233 C CA . PRO A 1 411 ? -3.624 -24.643 24.330 1.00 67.12 411 PRO A CA 1
ATOM 3234 C C . PRO A 1 411 ? -2.998 -25.705 25.250 1.00 67.12 411 PRO A C 1
ATOM 3236 O O . PRO A 1 411 ? -1.908 -25.539 25.788 1.00 67.12 411 PRO A O 1
ATOM 3239 N N . GLY A 1 412 ? -3.724 -26.806 25.475 1.00 60.94 412 GLY A N 1
ATOM 3240 C CA . GLY A 1 412 ? -3.282 -27.925 26.323 1.00 60.94 412 GLY A CA 1
ATOM 3241 C C . GLY A 1 412 ? -3.833 -27.938 27.755 1.00 60.94 412 GLY A C 1
ATOM 3242 O O . GLY A 1 412 ? -3.785 -28.982 28.407 1.00 60.94 412 GLY A O 1
ATOM 3243 N N . ARG A 1 413 ? -4.456 -26.853 28.240 1.00 54.94 413 ARG A N 1
ATOM 3244 C CA . ARG A 1 413 ? -5.330 -26.908 29.429 1.00 54.94 413 ARG A CA 1
ATOM 3245 C C . ARG A 1 413 ? -6.737 -27.325 29.003 1.00 54.94 413 ARG A C 1
ATOM 3247 O O . ARG A 1 413 ? -7.644 -26.509 28.913 1.00 54.94 413 ARG A O 1
ATOM 3254 N N . GLY A 1 414 ? -6.914 -28.609 28.702 1.00 44.84 414 GLY A N 1
ATOM 3255 C CA . GLY A 1 414 ? -8.227 -29.155 28.367 1.00 44.84 414 GLY A CA 1
ATOM 3256 C C . GLY A 1 414 ? -9.199 -29.010 29.539 1.00 44.84 414 GLY A C 1
ATOM 3257 O O . GLY A 1 414 ? -9.121 -29.769 30.502 1.00 44.84 414 GLY A O 1
ATOM 3258 N N . THR A 1 415 ? -10.141 -28.072 29.449 1.00 46.94 415 THR A N 1
ATOM 3259 C CA . THR A 1 415 ? -11.413 -28.205 30.159 1.00 46.94 415 THR A CA 1
ATOM 3260 C C . THR A 1 415 ? -12.386 -28.891 29.210 1.00 46.94 415 THR A C 1
ATOM 3262 O O . THR A 1 415 ? -12.667 -28.418 28.114 1.00 46.94 415 THR A O 1
ATOM 3265 N N . THR A 1 416 ? -12.896 -30.048 29.621 1.00 44.38 416 THR A N 1
ATOM 3266 C CA . THR A 1 416 ? -13.915 -30.849 28.923 1.00 44.38 416 THR A CA 1
ATOM 3267 C C . THR A 1 416 ? -15.304 -30.195 28.958 1.00 44.38 416 THR A C 1
ATOM 3269 O O . THR A 1 416 ? -16.316 -30.886 29.027 1.00 44.38 416 THR A O 1
ATOM 3272 N N . ALA A 1 417 ? -15.373 -28.864 28.945 1.00 45.59 417 ALA A N 1
ATOM 3273 C CA . ALA A 1 417 ? -16.618 -28.115 28.922 1.00 45.59 417 ALA A CA 1
ATOM 3274 C C . ALA A 1 417 ? -16.838 -27.569 27.509 1.00 45.59 417 ALA A C 1
ATOM 3276 O O . ALA A 1 417 ? -16.411 -26.469 27.160 1.00 45.59 417 ALA A O 1
ATOM 3277 N N . THR A 1 418 ? -17.519 -28.366 26.687 1.00 43.94 418 THR A N 1
ATOM 3278 C CA . THR A 1 418 ? -18.143 -27.939 25.430 1.00 43.94 418 THR A CA 1
ATOM 3279 C C . THR A 1 418 ? -19.268 -26.941 25.729 1.00 43.94 418 THR A C 1
ATOM 3281 O O . THR A 1 418 ? -20.446 -27.284 25.667 1.00 43.94 418 THR A O 1
ATOM 3284 N N . SER A 1 419 ? -18.913 -25.710 26.099 1.00 49.78 419 SER A N 1
ATOM 3285 C CA . SER A 1 419 ? -19.842 -24.579 26.080 1.00 49.78 419 SER A CA 1
ATOM 3286 C C . SER A 1 419 ? -19.857 -24.017 24.662 1.00 49.78 419 SER A C 1
ATOM 3288 O O . SER A 1 419 ? -18.841 -23.542 24.159 1.00 49.78 419 SER A O 1
ATOM 3290 N N . THR A 1 420 ? -21.013 -24.052 24.002 1.00 50.81 420 THR A N 1
ATOM 3291 C CA . THR A 1 420 ? -21.229 -23.504 22.650 1.00 50.81 420 THR A CA 1
ATOM 3292 C C . THR A 1 420 ? -21.218 -21.967 22.607 1.00 50.81 420 THR A C 1
ATOM 3294 O O . THR A 1 420 ? -21.654 -21.382 21.618 1.00 50.81 420 THR A O 1
ATOM 3297 N N . LYS A 1 421 ? -20.774 -21.301 23.683 1.00 65.38 421 LYS A N 1
ATOM 3298 C CA . LYS A 1 421 ? -20.811 -19.843 23.867 1.00 65.38 421 LYS A CA 1
ATOM 3299 C C . LYS A 1 421 ? -19.452 -19.230 24.237 1.00 65.38 421 LYS A C 1
ATOM 3301 O O . LYS A 1 421 ? -19.436 -18.120 24.746 1.00 65.38 421 LYS A O 1
ATOM 3306 N N . LYS A 1 422 ? -18.319 -19.906 24.024 1.00 76.25 422 LYS A N 1
ATOM 3307 C CA . LYS A 1 422 ? -17.004 -19.287 24.283 1.00 76.25 422 LYS A CA 1
ATOM 3308 C C . LYS A 1 422 ? -16.576 -18.356 23.134 1.00 76.25 422 LYS A C 1
ATOM 3310 O O . LYS A 1 422 ? -16.835 -18.696 21.976 1.00 76.25 422 LYS A O 1
ATOM 3315 N N . PRO A 1 423 ? -15.934 -17.205 23.425 1.00 86.19 423 PRO A N 1
ATOM 3316 C CA . PRO A 1 423 ? -15.294 -16.383 22.399 1.00 86.19 423 PRO A CA 1
ATOM 3317 C C . PRO A 1 423 ? -14.140 -17.138 21.726 1.00 86.19 423 PRO A C 1
ATOM 3319 O O . PRO A 1 423 ? -13.542 -18.037 22.318 1.00 86.19 423 PRO A O 1
ATOM 3322 N N . VAL A 1 424 ? -13.808 -16.743 20.497 1.00 90.56 424 VAL A N 1
ATOM 3323 C CA . VAL A 1 424 ? -12.543 -17.119 19.857 1.00 90.56 424 VAL A CA 1
ATOM 3324 C C . VAL A 1 424 ? -11.380 -16.554 20.680 1.00 90.56 424 VAL A C 1
ATOM 3326 O O . VAL A 1 424 ? -11.479 -15.458 21.231 1.00 90.56 424 VAL A O 1
ATOM 3329 N N . ASN A 1 425 ? -10.289 -17.319 20.773 1.00 92.50 425 ASN A N 1
ATOM 3330 C CA . ASN A 1 425 ? -9.084 -16.887 21.472 1.00 92.50 425 ASN A CA 1
ATOM 3331 C C . ASN A 1 425 ? -8.466 -15.655 20.800 1.00 92.50 425 ASN A C 1
ATOM 3333 O O . ASN A 1 425 ? -8.233 -15.654 19.589 1.00 92.50 425 ASN A O 1
ATOM 3337 N N . LEU A 1 426 ? -8.105 -14.661 21.614 1.00 93.12 426 LEU A N 1
ATOM 3338 C CA . LEU A 1 426 ? -7.220 -13.581 21.180 1.00 93.12 426 LEU A CA 1
ATOM 3339 C C . LEU A 1 426 ? -5.856 -14.153 20.761 1.00 93.12 426 LEU A C 1
ATOM 3341 O O . LEU A 1 426 ? -5.312 -15.028 21.434 1.00 93.12 426 LEU A O 1
ATOM 3345 N N . LYS A 1 427 ? -5.305 -13.618 19.671 1.00 91.94 427 LYS A N 1
ATOM 3346 C CA . LYS A 1 427 ? -3.987 -13.941 19.099 1.00 91.94 427 LYS A CA 1
ATOM 3347 C C . LYS A 1 427 ? -3.025 -12.757 19.151 1.00 91.94 427 LYS A C 1
ATOM 3349 O O . LYS A 1 427 ? -1.814 -12.949 19.237 1.00 91.94 427 LYS A O 1
ATOM 3354 N N . TYR A 1 428 ? -3.546 -11.531 19.116 1.00 90.50 428 TYR A N 1
ATOM 3355 C CA . TYR A 1 428 ? -2.740 -10.316 19.203 1.00 90.50 428 TYR A CA 1
ATOM 3356 C C . TYR A 1 428 ? -3.433 -9.261 20.063 1.00 90.50 428 TYR A C 1
ATOM 3358 O O . TYR A 1 428 ? -4.595 -8.924 19.837 1.00 90.50 428 TYR A O 1
ATOM 3366 N N . VAL A 1 429 ? -2.709 -8.709 21.033 1.00 88.00 429 VAL A N 1
ATOM 3367 C CA . VAL A 1 429 ? -3.195 -7.633 21.897 1.00 88.00 429 VAL A CA 1
ATOM 3368 C C . VAL A 1 429 ? -2.147 -6.535 21.977 1.00 88.00 429 VAL A C 1
ATOM 3370 O O . VAL A 1 429 ? -1.029 -6.775 22.420 1.00 88.00 429 VAL A O 1
ATOM 3373 N N . GLU A 1 430 ? -2.517 -5.314 21.610 1.00 86.88 430 GLU A N 1
ATOM 3374 C CA . GLU A 1 430 ? -1.684 -4.127 21.784 1.00 86.88 430 GLU A CA 1
ATOM 3375 C C . GLU A 1 430 ? -2.436 -3.056 22.569 1.00 86.88 430 GLU A C 1
ATOM 3377 O O . GLU A 1 430 ? -3.566 -2.695 22.246 1.00 86.88 430 GLU A O 1
ATOM 3382 N N . MET A 1 431 ? -1.816 -2.548 23.626 1.00 84.56 431 MET A N 1
ATOM 3383 C CA . MET A 1 431 ? -2.421 -1.542 24.494 1.00 84.56 431 MET A CA 1
ATOM 3384 C C . MET A 1 431 ? -1.482 -0.356 24.601 1.00 84.56 431 MET A C 1
ATOM 3386 O O . MET A 1 431 ? -0.328 -0.516 24.995 1.00 84.56 431 MET A O 1
ATOM 3390 N N . VAL A 1 432 ? -1.974 0.829 24.258 1.00 79.31 432 VAL A N 1
ATOM 3391 C CA . VAL A 1 432 ? -1.220 2.081 24.334 1.00 79.31 432 VAL A CA 1
ATOM 3392 C C . VAL A 1 432 ? -1.767 2.910 25.489 1.00 79.31 432 VAL A C 1
ATOM 3394 O O . VAL A 1 432 ? -2.923 3.314 25.468 1.00 79.31 432 VAL A O 1
ATOM 3397 N N . PHE A 1 433 ? -0.940 3.188 26.492 1.00 74.19 433 PHE A N 1
ATOM 3398 C CA . PHE A 1 433 ? -1.314 3.995 27.653 1.00 74.19 433 PHE A CA 1
ATOM 3399 C C . PHE A 1 433 ? -0.705 5.398 27.560 1.00 74.19 433 PHE A C 1
ATOM 3401 O O . PHE A 1 433 ? 0.508 5.533 27.376 1.00 74.19 433 PHE A O 1
ATOM 3408 N N . GLY A 1 434 ? -1.523 6.435 27.727 1.00 63.69 434 GLY A N 1
ATOM 3409 C CA . GLY A 1 434 ? -1.090 7.818 27.888 1.00 63.69 434 GLY A CA 1
ATOM 3410 C C . GLY A 1 434 ? -0.368 8.010 29.222 1.00 63.69 434 GLY A C 1
ATOM 3411 O O . GLY A 1 434 ? -0.778 7.495 30.266 1.00 63.69 434 GLY A O 1
ATOM 3412 N N . GLN A 1 435 ? 0.758 8.722 29.215 1.00 56.66 435 GLN A N 1
ATOM 3413 C CA . GLN A 1 435 ? 1.492 9.004 30.447 1.00 56.66 435 GLN A CA 1
ATOM 3414 C C . GLN A 1 435 ? 0.905 10.196 31.212 1.00 56.66 435 GLN A C 1
ATOM 3416 O O . GLN A 1 435 ? 0.797 11.304 30.698 1.00 56.66 435 GLN A O 1
ATOM 3421 N N . PHE A 1 436 ? 0.608 9.979 32.496 1.00 41.34 436 PHE A N 1
ATOM 3422 C CA . PHE A 1 436 ? 0.264 11.035 33.449 1.00 41.34 436 PHE A CA 1
ATOM 3423 C C . PHE A 1 436 ? 1.517 11.450 34.233 1.00 41.34 436 PHE A C 1
ATOM 3425 O O . PHE A 1 436 ? 1.930 10.758 35.172 1.00 41.34 436 PHE A O 1
ATOM 3432 N N . GLU A 1 437 ? 2.112 12.593 33.896 1.00 44.31 437 GLU A N 1
ATOM 3433 C CA . GLU A 1 437 ? 3.174 13.186 34.711 1.00 44.31 437 GLU A CA 1
ATOM 3434 C C . GLU A 1 437 ? 2.564 13.810 35.976 1.00 44.31 437 GLU A C 1
ATOM 3436 O O . GLU A 1 437 ? 1.754 14.736 35.916 1.00 44.31 437 GLU A O 1
ATOM 3441 N N . ARG A 1 438 ? 2.929 13.306 37.162 1.00 32.78 438 ARG A N 1
ATOM 3442 C CA . ARG A 1 438 ? 2.591 13.952 38.440 1.00 32.78 438 ARG A CA 1
ATOM 3443 C C . ARG A 1 438 ? 3.877 14.477 39.066 1.00 32.78 438 ARG A C 1
ATOM 3445 O O . ARG A 1 438 ? 4.674 13.700 39.588 1.00 32.78 438 ARG A O 1
ATOM 3452 N N . PHE A 1 439 ? 4.071 15.791 39.024 1.00 33.94 439 PHE A N 1
ATOM 3453 C CA . PHE A 1 439 ? 5.171 16.452 39.721 1.00 33.94 439 PHE A CA 1
ATOM 3454 C C . PHE A 1 439 ? 4.823 16.581 41.204 1.00 33.94 439 PHE A C 1
ATOM 3456 O O . PHE A 1 439 ? 3.912 17.313 41.584 1.00 33.94 439 PHE A O 1
ATOM 3463 N N . ILE A 1 440 ? 5.551 15.866 42.059 1.00 29.81 440 ILE A N 1
ATOM 3464 C CA . ILE A 1 440 ? 5.500 16.043 43.513 1.00 29.81 440 ILE A CA 1
ATOM 3465 C C . ILE A 1 440 ? 6.898 16.501 43.937 1.00 29.81 440 ILE A C 1
ATOM 3467 O O . ILE A 1 440 ? 7.871 15.780 43.736 1.00 29.81 440 ILE A O 1
ATOM 3471 N N . HIS A 1 441 ? 7.010 17.713 44.491 1.00 27.66 441 HIS A N 1
ATOM 3472 C CA . HIS A 1 441 ? 8.277 18.293 44.970 1.00 27.66 441 HIS A CA 1
ATOM 3473 C C . HIS A 1 441 ? 9.423 18.291 43.932 1.00 27.66 441 HIS A C 1
ATOM 3475 O O . HIS A 1 441 ? 10.565 17.974 44.259 1.00 27.66 441 HIS A O 1
ATOM 3481 N N . GLY A 1 442 ? 9.131 18.606 42.664 1.00 29.92 442 GLY A N 1
ATOM 3482 C CA . GLY A 1 442 ? 10.161 18.721 41.620 1.00 29.92 442 GLY A CA 1
ATOM 3483 C C . GLY A 1 442 ? 10.803 17.397 41.180 1.00 29.92 442 GLY A C 1
ATOM 3484 O O . GLY A 1 442 ? 11.818 17.419 40.488 1.00 29.92 442 GLY A O 1
ATOM 3485 N N . LYS A 1 443 ? 10.230 16.242 41.553 1.00 25.38 443 LYS A N 1
ATOM 3486 C CA . LYS A 1 443 ? 10.664 14.917 41.085 1.00 25.38 443 LYS A CA 1
ATOM 3487 C C . LYS A 1 443 ? 9.583 14.277 40.210 1.00 25.38 443 LYS A C 1
ATOM 3489 O O . LYS A 1 443 ? 8.444 14.124 40.650 1.00 25.38 443 LYS A O 1
ATOM 3494 N N . LEU A 1 444 ? 9.957 13.898 38.984 1.00 35.12 444 LEU A N 1
ATOM 3495 C CA . LEU A 1 444 ? 9.145 13.065 38.095 1.00 35.12 444 LEU A CA 1
ATOM 3496 C C . LEU A 1 444 ? 9.130 11.639 38.656 1.00 35.12 444 LEU A C 1
ATOM 3498 O O . LEU A 1 444 ? 10.183 11.041 38.873 1.00 35.12 444 LEU A O 1
ATOM 3502 N N . LEU A 1 445 ? 7.942 11.110 38.933 1.00 32.50 445 LEU A N 1
ATOM 3503 C CA . LEU A 1 445 ? 7.769 9.802 39.556 1.00 32.50 445 LEU A CA 1
ATOM 3504 C C . LEU A 1 445 ? 7.062 8.873 38.561 1.00 32.50 445 LEU A C 1
ATOM 3506 O O . LEU A 1 445 ? 5.845 8.708 38.613 1.00 32.50 445 LEU A O 1
ATOM 3510 N N . VAL A 1 446 ? 7.824 8.274 37.637 1.00 38.88 446 VAL A N 1
ATOM 3511 C CA . VAL A 1 446 ? 7.313 7.262 36.697 1.00 38.88 446 VAL A CA 1
ATOM 3512 C C . VAL A 1 446 ? 7.181 5.934 37.446 1.00 38.88 446 VAL A C 1
ATOM 3514 O O . VAL A 1 446 ? 8.102 5.125 37.511 1.00 38.88 446 VAL A O 1
ATOM 3517 N N . ARG A 1 447 ? 6.040 5.711 38.102 1.00 44.16 447 ARG A N 1
ATOM 3518 C CA . ARG A 1 447 ? 5.635 4.365 38.530 1.00 44.16 447 ARG A CA 1
ATOM 3519 C C . ARG A 1 447 ? 4.781 3.782 37.415 1.00 44.16 447 ARG A C 1
ATOM 3521 O O . ARG A 1 447 ? 3.762 4.385 37.088 1.00 44.16 447 ARG A O 1
ATOM 3528 N N . SER A 1 448 ? 5.161 2.622 36.868 1.00 52.72 448 SER A N 1
ATOM 3529 C CA . SER A 1 448 ? 4.257 1.868 35.995 1.00 52.72 448 SER A CA 1
ATOM 3530 C C . SER A 1 448 ? 2.960 1.626 36.770 1.00 52.72 448 SER A C 1
ATOM 3532 O O . SER A 1 448 ? 2.955 0.977 37.818 1.00 52.72 448 SER A O 1
ATOM 3534 N N . ARG A 1 449 ? 1.867 2.244 36.311 1.00 63.78 449 ARG A N 1
ATOM 3535 C CA . ARG A 1 449 ? 0.539 2.110 36.926 1.00 63.78 449 ARG A CA 1
ATOM 3536 C C . ARG A 1 449 ? -0.111 0.754 36.622 1.00 63.78 449 ARG A C 1
ATOM 3538 O O . ARG A 1 449 ? -1.185 0.511 37.137 1.00 63.78 449 ARG A O 1
ATOM 3545 N N . HIS A 1 450 ? 0.552 -0.097 35.834 1.00 72.06 450 HIS A N 1
ATOM 3546 C CA . HIS A 1 450 ? 0.030 -1.340 35.256 1.00 72.06 450 HIS A CA 1
ATOM 3547 C C . HIS A 1 450 ? 0.843 -2.581 35.675 1.00 72.06 450 HIS A C 1
ATOM 3549 O O . HIS A 1 450 ? 1.229 -3.403 34.844 1.00 72.06 450 HIS A O 1
ATOM 3555 N N . ARG A 1 451 ? 1.214 -2.692 36.957 1.00 73.12 451 ARG A N 1
ATOM 3556 C CA . ARG A 1 451 ? 2.054 -3.802 37.445 1.00 73.12 451 ARG A CA 1
ATOM 3557 C C . ARG A 1 451 ? 1.310 -5.129 37.434 1.00 73.12 451 ARG A C 1
ATOM 3559 O O . ARG A 1 451 ? 1.922 -6.143 37.108 1.00 73.12 451 ARG A O 1
ATOM 3566 N N . ALA A 1 452 ? 0.037 -5.132 37.820 1.00 74.69 452 ALA A N 1
ATOM 3567 C CA . ALA A 1 452 ? -0.789 -6.331 37.809 1.00 74.69 452 ALA A CA 1
ATOM 3568 C C . ALA A 1 452 ? -1.034 -6.807 36.373 1.00 74.69 452 ALA A C 1
ATOM 3570 O O . ALA A 1 452 ? -0.920 -8.006 36.120 1.00 74.69 452 ALA A O 1
ATOM 3571 N N . ASP A 1 453 ? -1.278 -5.880 35.441 1.00 76.50 453 ASP A N 1
ATOM 3572 C CA . ASP A 1 453 ? -1.417 -6.214 34.019 1.00 76.50 453 ASP A CA 1
ATOM 3573 C C . ASP A 1 453 ? -0.141 -6.843 33.453 1.00 76.50 453 ASP A C 1
ATOM 3575 O O . ASP A 1 453 ? -0.193 -7.937 32.892 1.00 76.50 453 ASP A O 1
ATOM 3579 N N . ILE A 1 454 ? 1.019 -6.212 33.671 1.00 71.81 454 ILE A N 1
ATOM 3580 C CA . ILE A 1 454 ? 2.317 -6.748 33.230 1.00 71.81 454 ILE A CA 1
ATOM 3581 C C . ILE A 1 454 ? 2.576 -8.126 33.847 1.00 71.81 454 ILE A C 1
ATOM 3583 O O . ILE A 1 454 ? 2.976 -9.052 33.144 1.00 71.81 454 ILE A O 1
ATOM 3587 N N . ALA A 1 455 ? 2.340 -8.276 35.153 1.00 72.44 455 ALA A N 1
ATOM 3588 C CA . ALA A 1 455 ? 2.594 -9.528 35.853 1.00 72.44 455 ALA A CA 1
ATOM 3589 C C . ALA A 1 455 ? 1.704 -10.665 35.340 1.00 72.44 455 ALA A C 1
ATOM 3591 O O . ALA A 1 455 ? 2.206 -11.758 35.123 1.00 72.44 455 ALA A O 1
ATOM 3592 N N . LYS A 1 456 ? 0.403 -10.433 35.128 1.00 76.19 456 LYS A N 1
ATOM 3593 C CA . LYS A 1 456 ? -0.527 -11.470 34.650 1.00 76.19 456 LYS A CA 1
ATOM 3594 C C . LYS A 1 456 ? -0.299 -11.823 33.177 1.00 76.19 456 LYS A C 1
ATOM 3596 O O . LYS A 1 456 ? -0.324 -13.002 32.832 1.00 76.19 456 LYS A O 1
ATOM 3601 N N . LEU A 1 457 ? -0.073 -10.823 32.322 1.00 77.00 457 LEU A N 1
ATOM 3602 C CA . LEU A 1 457 ? 0.059 -11.016 30.873 1.00 77.00 457 LEU A CA 1
ATOM 3603 C C . LEU A 1 457 ? 1.439 -11.540 30.462 1.00 77.00 457 LEU A C 1
ATOM 3605 O O . LEU A 1 457 ? 1.545 -12.306 29.506 1.00 77.00 457 LEU A O 1
ATOM 3609 N N . GLY A 1 458 ? 2.491 -11.190 31.208 1.00 66.94 458 GLY A N 1
ATOM 3610 C CA . GLY A 1 458 ? 3.859 -11.614 30.908 1.00 66.94 458 GLY A CA 1
ATOM 3611 C C . GLY A 1 458 ? 4.060 -13.133 30.895 1.00 66.94 458 GLY A C 1
ATOM 3612 O O . GLY A 1 458 ? 4.933 -13.617 30.186 1.00 66.94 458 GLY A O 1
ATOM 3613 N N . PHE A 1 459 ? 3.240 -13.898 31.626 1.00 68.06 459 PHE A N 1
ATOM 3614 C CA . PHE A 1 459 ? 3.322 -15.366 31.653 1.00 68.06 459 PHE A CA 1
ATOM 3615 C C . PHE A 1 459 ? 2.563 -16.068 30.521 1.00 68.06 459 PHE A C 1
ATOM 3617 O O . PHE A 1 459 ? 2.743 -17.271 30.347 1.00 68.06 459 PHE A O 1
ATOM 3624 N N . ILE A 1 460 ? 1.687 -15.360 29.800 1.00 69.31 460 ILE A N 1
ATOM 3625 C CA . ILE A 1 460 ? 0.843 -15.951 28.747 1.00 69.31 460 ILE A CA 1
ATOM 3626 C C . ILE A 1 460 ? 1.208 -15.484 27.338 1.00 69.31 460 ILE A C 1
ATOM 3628 O O . ILE A 1 460 ? 0.762 -16.105 26.378 1.00 69.31 460 ILE A O 1
ATOM 3632 N N . SER A 1 461 ? 2.008 -14.422 27.207 1.00 70.19 461 SER A N 1
ATOM 3633 C CA . SER A 1 461 ? 2.515 -13.991 25.906 1.00 70.19 461 SER A CA 1
ATOM 3634 C C . SER A 1 461 ? 3.487 -15.036 25.346 1.00 70.19 461 SER A C 1
ATOM 3636 O O . SER A 1 461 ? 4.447 -15.413 26.016 1.00 70.19 461 SER A O 1
ATOM 3638 N N . GLY A 1 462 ? 3.261 -15.477 24.112 1.00 68.69 462 GLY A N 1
ATOM 3639 C CA . GLY A 1 462 ? 4.034 -16.525 23.441 1.00 68.69 462 GLY A CA 1
ATOM 3640 C C . GLY A 1 462 ? 3.634 -16.665 21.971 1.00 68.69 462 GLY A C 1
ATOM 3641 O O . GLY A 1 462 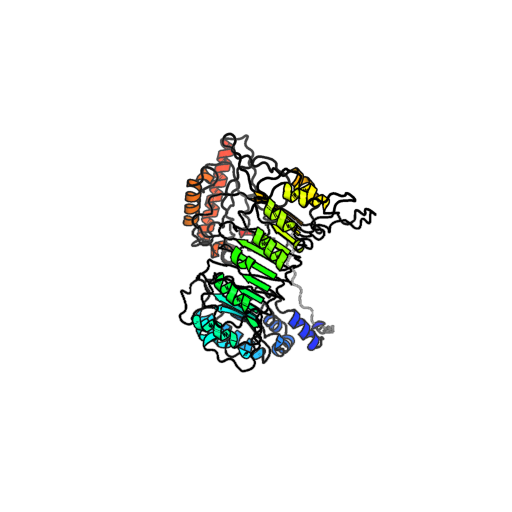? 3.069 -15.734 21.401 1.00 68.69 462 GLY A O 1
ATOM 3642 N N . ASP A 1 463 ? 3.903 -17.823 21.364 1.00 68.56 463 ASP A N 1
ATOM 3643 C CA . ASP A 1 463 ? 3.638 -18.057 19.933 1.00 68.56 463 ASP A CA 1
ATOM 3644 C C . ASP A 1 463 ? 2.136 -18.009 19.580 1.00 68.56 463 ASP A C 1
ATOM 3646 O O . ASP A 1 463 ? 1.775 -17.583 18.486 1.00 68.56 463 ASP A O 1
ATOM 3650 N N . ASP A 1 464 ? 1.258 -18.389 20.518 1.00 78.75 464 ASP A N 1
ATOM 3651 C CA . ASP A 1 464 ? -0.200 -18.440 20.314 1.00 78.75 464 ASP A CA 1
ATOM 3652 C C . ASP A 1 464 ? -0.928 -17.122 20.649 1.00 78.75 464 ASP A C 1
ATOM 3654 O O . ASP A 1 464 ? -2.063 -16.914 20.216 1.00 78.75 464 ASP A O 1
ATOM 3658 N N . LEU A 1 465 ? -0.292 -16.233 21.422 1.00 82.31 465 LEU A N 1
ATOM 3659 C CA . LEU A 1 465 ? -0.823 -14.921 21.804 1.00 82.31 465 LEU A CA 1
ATOM 3660 C C . LEU A 1 465 ? 0.323 -13.919 21.974 1.00 82.31 465 LEU A C 1
ATOM 3662 O O . LEU A 1 465 ? 1.085 -13.986 22.940 1.00 82.31 465 LEU A O 1
ATOM 3666 N N . LYS A 1 466 ? 0.409 -12.943 21.068 1.00 82.56 466 LYS A N 1
ATOM 3667 C CA . LYS A 1 466 ? 1.368 -11.835 21.154 1.00 82.56 466 LYS A CA 1
ATOM 3668 C C . LYS A 1 466 ? 0.751 -10.659 21.908 1.00 82.56 466 LYS A C 1
ATOM 3670 O O . LYS A 1 466 ? -0.306 -10.166 21.521 1.00 82.56 466 LYS A O 1
ATOM 3675 N N . ILE A 1 467 ? 1.424 -10.184 22.956 1.00 77.88 467 ILE A N 1
ATOM 3676 C CA . ILE A 1 467 ? 0.967 -9.042 23.759 1.00 77.88 467 ILE A CA 1
ATOM 3677 C C . ILE A 1 467 ? 2.013 -7.929 23.739 1.00 77.88 467 ILE A C 1
ATOM 3679 O O . ILE A 1 467 ? 3.183 -8.161 24.038 1.00 77.88 467 ILE A O 1
ATOM 3683 N N . ILE A 1 468 ? 1.577 -6.708 23.433 1.00 78.06 468 ILE A N 1
ATOM 3684 C CA . ILE A 1 468 ? 2.389 -5.491 23.474 1.00 78.06 468 ILE A CA 1
ATOM 3685 C C . ILE A 1 468 ? 1.706 -4.469 24.385 1.00 78.06 468 ILE A C 1
ATOM 3687 O O . ILE A 1 468 ? 0.550 -4.106 24.182 1.00 78.06 468 ILE A O 1
ATOM 3691 N N . LEU A 1 469 ? 2.428 -3.985 25.396 1.00 78.62 469 LEU A N 1
ATOM 3692 C CA . LEU A 1 469 ? 1.984 -2.894 26.265 1.00 78.62 469 LEU A CA 1
ATOM 3693 C C . LEU A 1 469 ? 2.926 -1.702 26.068 1.00 78.62 469 LEU A C 1
ATOM 3695 O O . LEU A 1 469 ? 4.086 -1.746 26.477 1.00 78.62 469 LEU A O 1
ATOM 3699 N N . SER A 1 470 ? 2.417 -0.644 25.447 1.00 72.31 470 SER A N 1
ATOM 3700 C CA . SER A 1 470 ? 3.154 0.568 25.095 1.00 72.31 470 SER A CA 1
ATOM 3701 C C . SER A 1 470 ? 2.760 1.716 26.025 1.00 72.31 470 SER A C 1
ATOM 3703 O O . SER A 1 470 ? 1.580 1.942 26.275 1.00 72.31 470 SER A O 1
ATOM 3705 N N . PHE A 1 471 ? 3.732 2.479 26.529 1.00 68.94 471 PHE A N 1
ATOM 3706 C CA . PHE A 1 471 ? 3.493 3.615 27.432 1.00 68.94 471 PHE A CA 1
ATOM 3707 C C . PHE A 1 471 ? 3.957 4.912 26.767 1.00 68.94 471 PHE A C 1
ATOM 3709 O O . PHE A 1 471 ? 5.132 5.274 26.853 1.00 68.94 471 PHE A O 1
ATOM 3716 N N . ALA A 1 472 ? 3.044 5.614 26.099 1.00 54.72 472 ALA A N 1
ATOM 3717 C CA . ALA A 1 472 ? 3.356 6.809 25.326 1.00 54.72 472 ALA A CA 1
ATOM 3718 C C . ALA A 1 472 ? 3.573 8.034 26.235 1.00 54.72 472 ALA A C 1
ATOM 3720 O O . ALA A 1 472 ? 2.654 8.485 26.921 1.00 54.72 472 ALA A O 1
ATOM 3721 N N . THR A 1 473 ? 4.777 8.614 26.217 1.00 43.19 473 THR A N 1
ATOM 3722 C CA . THR A 1 473 ? 5.024 9.985 26.699 1.00 43.19 473 THR A CA 1
ATOM 3723 C C . THR A 1 473 ? 4.285 10.964 25.788 1.00 43.19 473 THR A C 1
ATOM 3725 O O . THR A 1 473 ? 4.715 11.195 24.657 1.00 43.19 473 THR A O 1
ATOM 3728 N N . PHE A 1 474 ? 3.180 11.549 26.247 1.00 33.59 474 PHE A N 1
ATOM 3729 C CA . PHE A 1 474 ? 2.533 12.639 25.518 1.00 33.59 474 PHE A CA 1
ATOM 3730 C C . PHE A 1 474 ? 3.309 13.932 25.809 1.00 33.59 474 PHE A C 1
ATOM 3732 O O . PHE A 1 474 ? 3.224 14.461 26.913 1.00 33.59 474 PHE A O 1
ATOM 3739 N N . ILE A 1 475 ? 4.094 14.430 24.847 1.00 29.58 475 ILE A N 1
ATOM 3740 C CA . ILE A 1 475 ? 4.667 15.785 24.902 1.00 29.58 475 ILE A CA 1
ATOM 3741 C C . ILE A 1 475 ? 3.688 16.708 24.155 1.00 29.58 475 ILE A C 1
ATOM 3743 O O . ILE A 1 475 ? 3.631 16.645 22.926 1.00 29.58 475 ILE A O 1
ATOM 3747 N N . PRO A 1 476 ? 2.907 17.572 24.834 1.00 25.17 476 PRO A N 1
ATOM 3748 C CA . PRO A 1 476 ? 1.809 18.325 24.212 1.00 25.17 476 PRO A CA 1
ATOM 3749 C C . PRO A 1 476 ? 2.219 19.443 23.228 1.00 25.17 476 PRO A C 1
ATOM 3751 O O . PRO A 1 476 ? 1.379 20.260 22.862 1.00 25.17 476 PRO A O 1
ATOM 3754 N N . SER A 1 477 ? 3.483 19.536 22.799 1.00 25.73 477 SER A N 1
ATOM 3755 C CA . SER A 1 477 ? 4.004 20.666 22.006 1.00 25.73 477 SER A CA 1
ATOM 3756 C C . SER A 1 477 ? 4.442 20.337 20.571 1.00 25.73 477 SER A C 1
ATOM 3758 O O . SER A 1 477 ? 4.808 21.251 19.838 1.00 25.73 477 SER A O 1
ATOM 3760 N N . LEU A 1 478 ? 4.325 19.091 20.101 1.00 29.23 478 LEU A N 1
ATOM 3761 C CA . LEU A 1 478 ? 4.711 18.703 18.728 1.00 29.23 478 LEU A CA 1
ATOM 3762 C C . LEU A 1 478 ? 3.716 19.122 17.620 1.00 29.23 478 LEU A C 1
ATOM 3764 O O . LEU A 1 478 ? 3.886 18.746 16.466 1.00 29.23 478 LEU A O 1
ATOM 3768 N N . GLN A 1 479 ? 2.712 19.947 17.937 1.00 28.14 479 GLN A N 1
ATOM 3769 C CA . GLN A 1 479 ? 1.783 20.532 16.956 1.00 28.14 479 GLN A CA 1
ATOM 3770 C C . GLN A 1 479 ? 2.215 21.900 16.394 1.00 28.14 479 GLN A C 1
ATOM 3772 O O . GLN A 1 479 ? 1.456 22.517 15.647 1.00 28.14 479 GLN A O 1
ATOM 3777 N N . ARG A 1 480 ? 3.418 22.407 16.696 1.00 24.83 480 ARG A N 1
ATOM 3778 C CA . ARG A 1 480 ? 3.932 23.624 16.041 1.00 24.83 480 ARG A CA 1
ATOM 3779 C C . ARG A 1 480 ? 5.407 23.504 15.675 1.00 24.83 480 ARG A C 1
ATOM 3781 O O . ARG A 1 480 ? 6.261 23.570 16.547 1.00 24.83 480 ARG A O 1
ATOM 3788 N N . GLY A 1 481 ? 5.671 23.463 14.370 1.00 23.78 481 GLY A N 1
ATOM 3789 C CA . GLY A 1 481 ? 6.977 23.763 13.781 1.00 23.78 481 GLY A CA 1
ATOM 3790 C C . GLY A 1 481 ? 7.909 22.559 13.710 1.00 23.78 481 GLY A C 1
ATOM 3791 O O . GLY A 1 481 ? 8.326 22.016 14.727 1.00 23.78 481 GLY A O 1
ATOM 3792 N N . GLY A 1 482 ? 8.225 22.143 12.485 1.00 27.14 482 GLY A N 1
ATOM 3793 C CA . GLY A 1 482 ? 9.063 20.985 12.217 1.00 27.14 482 GLY A CA 1
ATOM 3794 C C . GLY A 1 482 ? 10.497 21.122 12.719 1.00 27.14 482 GLY A C 1
ATOM 3795 O O . GLY A 1 482 ? 11.061 22.210 12.758 1.00 27.14 482 GLY A O 1
ATOM 3796 N N . LEU A 1 483 ? 11.101 19.972 13.004 1.00 28.64 483 LEU A N 1
ATOM 3797 C CA . LEU A 1 483 ? 12.538 19.741 12.913 1.00 28.64 483 LEU A CA 1
ATOM 3798 C C . LEU A 1 483 ? 12.702 18.327 12.342 1.00 28.64 483 LEU A C 1
ATOM 3800 O O . LEU A 1 483 ? 12.285 17.348 12.955 1.00 28.64 483 LEU A O 1
ATOM 3804 N N . GLY A 1 484 ? 13.203 18.267 11.106 1.00 26.53 484 GLY A N 1
ATOM 3805 C CA . GLY A 1 484 ? 13.261 17.071 10.269 1.00 26.53 484 GLY A CA 1
ATOM 3806 C C . GLY A 1 484 ? 13.993 15.898 10.918 1.00 26.53 484 GLY A C 1
ATOM 3807 O O . GLY A 1 484 ? 15.033 16.079 11.550 1.00 26.53 484 GLY A O 1
ATOM 3808 N N . GLY A 1 485 ? 13.427 14.704 10.723 1.00 28.09 485 GLY A N 1
ATOM 3809 C CA . GLY A 1 485 ? 13.985 13.442 11.209 1.00 28.09 485 GLY A CA 1
ATOM 3810 C C . GLY A 1 485 ? 12.977 12.409 11.725 1.00 28.09 485 GLY A C 1
ATOM 3811 O O . GLY A 1 485 ? 13.350 11.599 12.558 1.00 28.09 485 GLY A O 1
ATOM 3812 N N . LEU A 1 486 ? 11.722 12.409 11.260 1.00 26.86 486 LEU A N 1
ATOM 3813 C CA . LEU A 1 486 ? 10.809 11.252 11.355 1.00 26.86 486 LEU A CA 1
ATOM 3814 C C . LEU A 1 486 ? 10.553 10.684 9.950 1.00 26.86 486 LEU A C 1
ATOM 3816 O O . LEU A 1 486 ? 9.421 10.447 9.542 1.00 26.86 486 LEU A O 1
ATOM 3820 N N . GLY A 1 487 ? 11.632 10.526 9.184 1.00 22.58 487 GLY A N 1
ATOM 3821 C CA . GLY A 1 487 ? 11.621 9.803 7.921 1.00 22.58 487 GLY A CA 1
ATOM 3822 C C . GLY A 1 487 ? 11.982 8.347 8.175 1.00 22.58 487 GLY A C 1
ATOM 3823 O O . GLY A 1 487 ? 13.132 8.056 8.480 1.00 22.58 487 GLY A O 1
ATOM 3824 N N . ALA A 1 488 ? 10.976 7.481 8.055 1.00 26.53 488 ALA A N 1
ATOM 3825 C CA . ALA A 1 488 ? 11.086 6.065 7.721 1.00 26.53 488 ALA A CA 1
ATOM 3826 C C . ALA A 1 488 ? 12.061 5.222 8.554 1.00 26.53 488 ALA A C 1
ATOM 3828 O O . ALA A 1 488 ? 13.161 4.976 8.096 1.00 26.53 488 ALA A O 1
ATOM 3829 N N . TYR A 1 489 ? 11.606 4.705 9.702 1.00 23.47 489 TYR A N 1
ATOM 3830 C CA . TYR A 1 489 ? 11.857 3.323 10.138 1.00 23.47 489 TYR A CA 1
ATOM 3831 C C . TYR A 1 489 ? 10.829 2.938 11.222 1.00 23.47 489 TYR A C 1
ATOM 3833 O O . TYR A 1 489 ? 10.974 3.300 12.389 1.00 23.47 489 TYR A O 1
ATOM 3841 N N . GLU A 1 490 ? 9.785 2.190 10.852 1.00 22.72 490 GLU A N 1
ATOM 3842 C CA . GLU A 1 490 ? 9.085 1.312 11.799 1.00 22.72 490 GLU A CA 1
ATOM 3843 C C . GLU A 1 490 ? 10.034 0.143 12.107 1.00 22.72 490 GLU A C 1
ATOM 3845 O O . GLU A 1 490 ? 10.065 -0.849 11.384 1.00 22.72 490 GLU A O 1
ATOM 3850 N N . TYR A 1 491 ? 10.866 0.275 13.143 1.00 22.06 491 TYR A N 1
ATOM 3851 C CA . TYR A 1 491 ? 11.540 -0.881 13.732 1.00 22.06 491 TYR A CA 1
ATOM 3852 C C . TYR A 1 491 ? 10.699 -1.410 14.893 1.00 22.06 491 TYR A C 1
ATOM 3854 O O . TYR A 1 491 ? 10.542 -0.746 15.920 1.00 22.06 491 TYR A O 1
ATOM 3862 N N . ASP A 1 492 ? 10.194 -2.632 14.716 1.00 21.55 492 ASP A N 1
ATOM 3863 C CA . ASP A 1 492 ? 9.781 -3.536 15.787 1.00 21.55 492 ASP A CA 1
ATOM 3864 C C . ASP A 1 492 ? 10.916 -3.642 16.821 1.00 21.55 492 ASP A C 1
ATOM 3866 O O . ASP A 1 492 ? 11.906 -4.348 16.613 1.00 21.55 492 ASP A O 1
ATOM 3870 N N . PHE A 1 493 ? 10.780 -2.956 17.955 1.00 20.84 493 PHE A N 1
ATOM 3871 C CA . PHE A 1 493 ? 11.586 -3.240 19.138 1.00 20.84 493 PHE A CA 1
ATOM 3872 C C . PHE A 1 493 ? 10.775 -4.121 20.094 1.00 20.84 493 PHE A C 1
ATOM 3874 O O . PHE A 1 493 ? 9.800 -3.648 20.684 1.00 20.84 493 PHE A O 1
ATOM 3881 N N . PRO A 1 494 ? 11.171 -5.387 20.316 1.00 21.72 494 PRO A N 1
ATOM 3882 C CA . PRO A 1 494 ? 10.663 -6.153 21.437 1.00 21.72 494 PRO A CA 1
ATOM 3883 C C . PRO A 1 494 ? 11.297 -5.583 22.709 1.00 21.72 494 PRO A C 1
ATOM 3885 O O . PRO A 1 494 ? 12.425 -5.919 23.069 1.00 21.72 494 PRO A O 1
ATOM 3888 N N . LEU A 1 495 ? 10.584 -4.697 23.406 1.00 23.88 495 LEU A N 1
ATOM 3889 C CA . LEU A 1 495 ? 10.930 -4.358 24.783 1.00 23.88 495 LEU A CA 1
ATOM 3890 C C . LEU A 1 495 ? 10.600 -5.569 25.659 1.00 23.88 495 LEU A C 1
ATOM 3892 O O . LEU A 1 495 ? 9.478 -5.747 26.129 1.00 23.88 495 LEU A O 1
ATOM 3896 N N . ALA A 1 496 ? 11.604 -6.425 25.842 1.00 23.88 496 ALA A N 1
ATOM 3897 C CA . ALA A 1 496 ? 11.601 -7.476 26.841 1.00 23.88 496 ALA A CA 1
ATOM 3898 C C . ALA A 1 496 ? 11.326 -6.856 28.220 1.00 23.88 496 ALA A C 1
ATOM 3900 O O . ALA A 1 496 ? 12.112 -6.064 28.742 1.00 23.88 496 ALA A O 1
ATOM 3901 N N . GLY A 1 497 ? 10.187 -7.206 28.812 1.00 24.70 497 GLY A N 1
ATOM 3902 C CA . GLY A 1 497 ? 9.889 -6.872 30.194 1.00 24.70 497 GLY A CA 1
ATOM 3903 C C . GLY A 1 497 ? 10.660 -7.783 31.144 1.00 24.70 497 GLY A C 1
ATOM 3904 O O . GLY A 1 497 ? 10.517 -8.996 31.064 1.00 24.70 497 GLY A O 1
ATOM 3905 N N . ALA A 1 498 ? 11.423 -7.200 32.072 1.00 24.19 498 ALA A N 1
ATOM 3906 C CA . ALA A 1 498 ? 11.431 -7.590 33.485 1.00 24.19 498 ALA A CA 1
ATOM 3907 C C . ALA A 1 498 ? 12.362 -6.691 34.322 1.00 24.19 498 ALA A C 1
ATOM 3909 O O . ALA A 1 498 ? 13.524 -6.493 33.994 1.00 24.19 498 ALA A O 1
ATOM 3910 N N . ALA A 1 499 ? 11.829 -6.262 35.471 1.00 26.67 499 ALA A N 1
ATOM 3911 C CA . ALA A 1 499 ? 12.533 -5.858 36.691 1.00 26.67 499 ALA A CA 1
ATOM 3912 C C . ALA A 1 499 ? 13.390 -4.573 36.680 1.00 26.67 499 ALA A C 1
ATOM 3914 O O . ALA A 1 499 ? 14.605 -4.620 36.562 1.00 26.67 499 ALA A O 1
ATOM 3915 N N . ALA A 1 500 ? 12.763 -3.444 37.028 1.00 24.59 500 ALA A N 1
ATOM 3916 C CA . ALA A 1 500 ? 13.285 -2.522 38.048 1.00 24.59 500 ALA A CA 1
ATOM 3917 C C . ALA A 1 500 ? 12.198 -1.505 38.420 1.00 24.59 500 ALA A C 1
ATOM 3919 O O . ALA A 1 500 ? 11.826 -0.643 37.628 1.00 24.59 500 ALA A O 1
ATOM 3920 N N . SER A 1 501 ? 11.658 -1.602 39.636 1.00 29.02 501 SER A N 1
ATOM 3921 C CA . SER A 1 501 ? 10.865 -0.517 40.203 1.00 29.02 501 SER A CA 1
ATOM 3922 C C . SER A 1 501 ? 11.779 0.435 40.959 1.00 29.02 501 SER A C 1
ATOM 3924 O O . SER A 1 501 ? 11.992 0.242 42.149 1.00 29.02 501 SER A O 1
ATOM 3926 N N . GLU A 1 502 ? 12.268 1.477 40.301 1.00 28.97 502 GLU A N 1
ATOM 3927 C CA . GLU A 1 502 ? 12.786 2.671 40.969 1.00 28.97 502 GLU A CA 1
ATOM 3928 C C . GLU A 1 502 ? 12.655 3.871 40.023 1.00 28.97 502 GLU A C 1
ATOM 3930 O O . GLU A 1 502 ? 12.701 3.726 38.806 1.00 28.97 502 GLU A O 1
ATOM 3935 N N . ALA A 1 503 ? 12.334 5.036 40.586 1.00 30.95 503 ALA A N 1
ATOM 3936 C CA . ALA A 1 503 ? 11.859 6.210 39.860 1.00 30.95 503 ALA A CA 1
ATOM 3937 C C . ALA A 1 503 ? 12.879 6.708 38.818 1.00 30.95 503 ALA A C 1
ATOM 3939 O O . ALA A 1 503 ? 13.876 7.333 39.173 1.00 30.95 503 ALA A O 1
ATOM 3940 N N . LEU A 1 504 ? 12.596 6.479 37.536 1.00 31.44 504 LEU A N 1
ATOM 3941 C CA . LEU A 1 504 ? 13.372 7.032 36.430 1.00 31.44 504 LEU A CA 1
ATOM 3942 C C . LEU A 1 504 ? 12.863 8.441 36.094 1.00 31.44 504 LEU A C 1
ATOM 3944 O O . LEU A 1 504 ? 11.720 8.624 35.678 1.00 31.44 504 LEU A O 1
ATOM 3948 N N . GLN A 1 505 ? 13.726 9.444 36.275 1.00 36.72 505 GLN A N 1
ATOM 3949 C CA . GLN A 1 505 ? 13.637 10.685 35.504 1.00 36.72 505 GLN A CA 1
ATOM 3950 C C . GLN A 1 505 ? 13.803 10.303 34.028 1.00 36.72 505 GLN A C 1
ATOM 3952 O O . GLN A 1 505 ? 14.830 9.730 33.672 1.00 36.72 505 GLN A O 1
ATOM 3957 N N . SER A 1 506 ? 12.824 10.606 33.175 1.00 38.88 506 SER A N 1
ATOM 3958 C CA . SER A 1 506 ? 12.985 10.471 31.727 1.00 38.88 506 SER A CA 1
ATOM 3959 C C . SER A 1 506 ? 14.005 11.507 31.261 1.00 38.88 506 SER A C 1
ATOM 3961 O O . SER A 1 506 ? 13.772 12.714 31.337 1.00 38.88 506 SER A O 1
ATOM 3963 N N . ILE A 1 507 ? 15.171 11.027 30.848 1.00 44.28 507 ILE A N 1
ATOM 3964 C CA . ILE A 1 507 ? 16.297 11.844 30.411 1.00 44.28 507 ILE A CA 1
ATOM 3965 C C . ILE A 1 507 ? 16.532 11.510 28.949 1.00 44.28 507 ILE A C 1
ATOM 3967 O O . ILE A 1 507 ? 16.774 10.352 28.616 1.00 44.28 507 ILE A O 1
ATOM 3971 N N . LEU A 1 508 ? 16.483 12.520 28.084 1.00 47.28 508 LEU A N 1
ATOM 3972 C CA . LEU A 1 508 ? 16.900 12.350 26.700 1.00 47.28 508 LEU A CA 1
ATOM 3973 C C . LEU A 1 508 ? 18.432 12.297 26.664 1.00 47.28 508 LEU A C 1
ATOM 3975 O O . LEU A 1 508 ? 19.099 13.307 26.929 1.00 47.28 508 LEU A O 1
ATOM 3979 N N . VAL A 1 509 ? 18.967 11.115 26.360 1.00 54.00 509 VAL A N 1
ATOM 3980 C CA . VAL A 1 509 ? 20.385 10.880 26.076 1.00 54.00 509 VAL A CA 1
ATOM 3981 C C . VAL A 1 509 ? 20.532 10.787 24.558 1.00 54.00 509 VAL A C 1
ATOM 3983 O O . VAL A 1 509 ? 20.128 9.778 23.990 1.00 54.00 509 VAL A O 1
ATOM 3986 N N . PRO A 1 510 ? 21.071 11.821 23.889 1.00 58.12 510 PRO A N 1
ATOM 3987 C CA . PRO A 1 510 ? 21.317 11.734 22.461 1.00 58.12 510 PRO A CA 1
ATOM 3988 C C . PRO A 1 510 ? 22.470 10.757 22.186 1.00 58.12 510 PRO A C 1
ATOM 3990 O O . PRO A 1 510 ? 23.541 10.878 22.794 1.00 58.12 510 PRO A O 1
ATOM 3993 N N . GLY A 1 511 ? 22.220 9.807 21.297 1.00 66.00 511 GLY A N 1
ATOM 3994 C CA . GLY A 1 511 ? 23.149 8.906 20.630 1.00 66.00 511 GLY A CA 1
ATOM 3995 C C . GLY A 1 511 ? 24.177 9.570 19.705 1.00 66.00 511 GLY A C 1
ATOM 3996 O O . GLY A 1 511 ? 24.349 10.792 19.661 1.00 66.00 511 GLY A O 1
ATOM 3997 N N . ASN A 1 512 ? 24.869 8.711 18.953 1.00 72.12 512 ASN A N 1
ATOM 3998 C CA . ASN A 1 512 ? 25.842 9.106 17.932 1.00 72.12 512 ASN A CA 1
ATOM 3999 C C . ASN A 1 512 ? 25.199 9.308 16.542 1.00 72.12 512 ASN A C 1
ATOM 4001 O O . ASN A 1 512 ? 25.863 9.819 15.643 1.00 72.12 512 ASN A O 1
ATOM 4005 N N . HIS A 1 513 ? 23.911 8.970 16.369 1.00 75.31 513 HIS A N 1
ATOM 4006 C CA . HIS A 1 513 ? 23.187 9.034 15.085 1.00 75.31 513 HIS A CA 1
ATOM 4007 C C . HIS A 1 513 ? 22.280 10.268 14.938 1.00 75.31 513 HIS A C 1
ATOM 4009 O O . HIS A 1 513 ? 21.818 10.589 13.848 1.00 75.31 513 HIS A O 1
ATOM 4015 N N . GLU A 1 514 ? 22.066 11.027 16.005 1.00 72.56 514 GLU A N 1
ATOM 4016 C CA . GLU A 1 514 ? 21.341 12.300 16.044 1.00 72.56 514 GLU A CA 1
ATOM 4017 C C . GLU A 1 514 ? 21.856 13.336 15.037 1.00 72.56 514 GLU A C 1
ATOM 4019 O O . GLU A 1 514 ? 21.086 14.210 14.631 1.00 72.56 514 GLU A O 1
ATOM 4024 N N . PRO A 1 515 ? 23.136 13.312 14.620 1.00 73.44 515 PRO A N 1
ATOM 4025 C CA . PRO A 1 515 ? 23.614 14.170 13.551 1.00 73.44 515 PRO A CA 1
ATOM 4026 C C . PRO A 1 515 ? 23.247 13.711 12.136 1.00 73.44 515 PRO A C 1
ATOM 4028 O O . PRO A 1 515 ? 23.627 14.415 11.202 1.00 73.44 515 PRO A O 1
ATOM 4031 N N . TYR A 1 516 ? 22.526 12.603 11.932 1.00 79.06 516 TYR A N 1
ATOM 4032 C CA . TYR A 1 516 ? 22.155 12.126 10.593 1.00 79.06 516 TYR A CA 1
ATOM 4033 C C . TYR A 1 516 ? 21.486 13.233 9.770 1.00 79.06 516 TYR A C 1
ATOM 4035 O O . TYR A 1 516 ? 20.647 13.994 10.256 1.00 79.06 516 TYR A O 1
ATOM 4043 N N . ARG A 1 517 ? 21.908 13.350 8.509 1.00 71.94 517 ARG A N 1
ATOM 4044 C CA . ARG A 1 517 ? 21.521 14.400 7.551 1.00 71.94 517 ARG A CA 1
ATOM 4045 C C . ARG A 1 517 ? 21.896 15.829 7.990 1.00 71.94 517 ARG A C 1
ATOM 4047 O O . ARG A 1 517 ? 21.486 16.819 7.377 1.00 71.94 517 ARG A O 1
ATOM 4054 N N . SER A 1 518 ? 22.732 15.991 9.014 1.00 75.50 518 SER A N 1
ATOM 4055 C CA . SER A 1 518 ? 23.221 17.277 9.535 1.00 75.50 518 SER A CA 1
ATOM 4056 C C . SER A 1 518 ? 24.717 17.211 9.871 1.00 75.50 518 SER A C 1
ATOM 4058 O O . SER A 1 5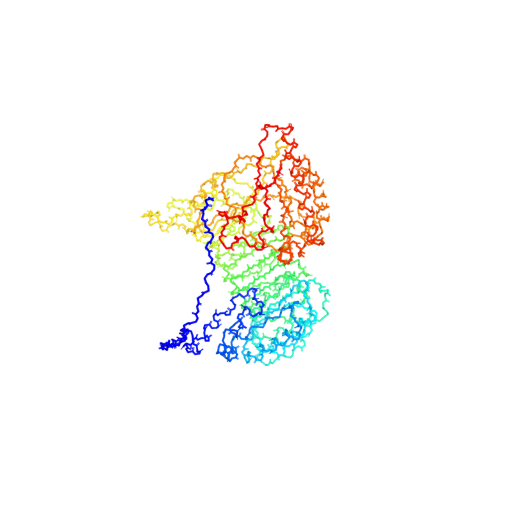18 ? 25.373 16.210 9.600 1.00 75.50 518 SER A O 1
ATOM 4060 N N . THR A 1 519 ? 25.284 18.294 10.405 1.00 79.12 519 THR A N 1
ATOM 4061 C CA . THR A 1 519 ? 26.653 18.295 10.944 1.00 79.12 519 THR A CA 1
ATOM 4062 C C . THR A 1 519 ? 26.611 18.069 12.455 1.00 79.12 519 THR A C 1
ATOM 4064 O O . THR A 1 519 ? 25.620 18.403 13.111 1.00 79.12 519 THR A O 1
ATOM 4067 N N . LEU A 1 520 ? 27.707 17.582 13.046 1.00 75.69 520 LEU A N 1
ATOM 4068 C CA . LEU A 1 520 ? 27.838 17.469 14.508 1.00 75.69 520 LEU A CA 1
ATOM 4069 C C . LEU A 1 520 ? 27.539 18.798 15.216 1.00 75.69 520 LEU A C 1
ATOM 4071 O O . LEU A 1 520 ? 26.861 18.824 16.242 1.00 75.69 520 LEU A O 1
ATOM 4075 N N . THR A 1 521 ? 28.016 19.909 14.657 1.00 77.94 521 THR A N 1
ATOM 4076 C CA . THR A 1 521 ? 27.803 21.259 15.195 1.00 77.94 521 THR A CA 1
ATOM 4077 C C . THR A 1 521 ? 26.331 21.654 15.182 1.00 77.94 521 THR A C 1
ATOM 4079 O O . THR A 1 521 ? 25.820 22.155 16.183 1.00 77.94 521 THR A O 1
ATOM 4082 N N . GLU A 1 522 ? 25.641 21.401 14.072 1.00 67.12 522 GLU A N 1
ATOM 4083 C CA . GLU A 1 522 ? 24.231 21.749 13.900 1.00 67.12 522 GLU A CA 1
ATOM 4084 C C . GLU A 1 522 ? 23.331 20.894 14.797 1.00 67.12 522 GLU A C 1
ATOM 4086 O O . GLU A 1 522 ? 22.455 21.420 15.484 1.00 67.12 522 GLU A O 1
ATOM 4091 N N . SER A 1 523 ? 23.601 19.590 14.870 1.00 73.69 523 SER A N 1
ATOM 4092 C CA . SER A 1 523 ? 22.894 18.676 15.770 1.00 73.69 523 SER A CA 1
ATOM 4093 C C . SER A 1 523 ? 23.095 19.074 17.242 1.00 73.69 523 SER A C 1
ATOM 4095 O O . SER A 1 523 ? 22.128 19.221 17.992 1.00 73.69 523 SER A O 1
ATOM 4097 N N . ARG A 1 524 ? 24.330 19.406 17.652 1.00 71.62 524 ARG A N 1
ATOM 4098 C CA . ARG A 1 524 ? 24.623 19.929 19.003 1.00 71.62 524 ARG A CA 1
ATOM 4099 C C . ARG A 1 524 ? 23.910 21.253 19.286 1.00 71.62 524 ARG A C 1
ATOM 4101 O O . ARG A 1 524 ? 23.403 21.435 20.392 1.00 71.62 524 ARG A O 1
ATOM 4108 N N . ARG A 1 525 ? 23.843 22.171 18.314 1.00 71.19 525 ARG A N 1
ATOM 4109 C CA . ARG A 1 525 ? 23.118 23.447 18.443 1.00 71.19 525 ARG A CA 1
ATOM 4110 C C . ARG A 1 525 ? 21.625 23.209 18.677 1.00 71.19 525 ARG A C 1
ATOM 4112 O O . ARG A 1 525 ? 21.085 23.741 19.644 1.00 71.19 525 ARG A O 1
ATOM 4119 N N . ARG A 1 526 ? 20.992 22.348 17.873 1.00 63.19 526 ARG A N 1
ATOM 4120 C CA . ARG A 1 526 ? 19.576 21.964 18.030 1.00 63.19 526 ARG A CA 1
ATOM 4121 C C . ARG A 1 526 ? 19.307 21.318 19.384 1.00 63.19 526 ARG A C 1
ATOM 4123 O O . ARG A 1 526 ? 18.340 21.673 20.047 1.00 63.19 526 ARG A O 1
ATOM 4130 N N . LEU A 1 527 ? 20.195 20.433 19.840 1.00 62.00 527 LEU A N 1
ATOM 4131 C CA . LEU A 1 527 ? 20.102 19.822 21.169 1.00 62.00 527 LEU A CA 1
ATOM 4132 C C . LEU A 1 527 ? 20.229 20.856 22.299 1.00 62.00 527 LEU A C 1
ATOM 4134 O O . LEU A 1 527 ? 19.545 20.734 23.318 1.00 62.00 527 LEU A O 1
ATOM 4138 N N . ARG A 1 528 ? 21.068 21.889 22.140 1.00 60.78 528 ARG A N 1
ATOM 4139 C CA . ARG A 1 528 ? 21.161 23.003 23.102 1.00 60.78 528 ARG A CA 1
ATOM 4140 C C . ARG A 1 528 ? 19.893 23.849 23.116 1.00 60.78 528 ARG A C 1
ATOM 4142 O O . ARG A 1 528 ? 19.396 24.145 24.197 1.00 60.78 528 ARG A O 1
ATOM 4149 N N . GLU A 1 529 ? 19.366 24.206 21.950 1.00 60.19 529 GLU A N 1
ATOM 4150 C CA . GLU A 1 529 ? 18.116 24.968 21.818 1.00 60.19 529 GLU A CA 1
ATOM 4151 C C . GLU A 1 529 ? 16.939 24.198 22.418 1.00 60.19 529 GLU A C 1
ATOM 4153 O O . GLU A 1 529 ? 16.209 24.728 23.256 1.00 60.19 529 GLU A O 1
ATOM 4158 N N . PHE A 1 530 ? 16.836 22.908 22.098 1.00 57.16 530 PHE A N 1
ATOM 4159 C CA . PHE A 1 530 ? 15.872 22.000 22.705 1.00 57.16 530 PHE A CA 1
ATOM 4160 C C . PHE A 1 530 ? 16.035 21.949 24.229 1.00 57.16 530 PHE A C 1
ATOM 4162 O O . PHE A 1 530 ? 15.059 22.108 24.961 1.00 57.16 530 PHE A O 1
ATOM 4169 N N . SER A 1 531 ? 17.266 21.812 24.731 1.00 55.53 531 SER A N 1
ATOM 4170 C CA . SER A 1 531 ? 17.523 21.801 26.172 1.00 55.53 531 SER A CA 1
ATOM 4171 C C . SER A 1 531 ? 17.233 23.136 26.866 1.00 55.53 531 SER A C 1
ATOM 4173 O O . SER A 1 531 ? 16.997 23.119 28.076 1.00 55.53 531 SER A O 1
ATOM 4175 N N . ALA A 1 532 ? 17.343 24.267 26.172 1.00 57.31 532 ALA A N 1
ATOM 4176 C CA . ALA A 1 532 ? 17.060 25.589 26.725 1.00 57.31 532 ALA A CA 1
ATOM 4177 C C . ALA A 1 532 ? 15.549 25.838 26.827 1.00 57.31 532 ALA A C 1
ATOM 4179 O O . ALA A 1 532 ? 15.094 26.470 27.777 1.00 57.31 532 ALA A O 1
ATOM 4180 N N . LEU A 1 533 ? 14.781 25.291 25.881 1.00 50.25 533 LEU A N 1
ATOM 4181 C CA . LEU A 1 533 ? 13.318 25.349 25.858 1.00 50.25 533 LEU A CA 1
ATOM 4182 C C . LEU A 1 533 ? 12.664 24.409 26.884 1.00 50.25 533 LEU A C 1
ATOM 4184 O O . LEU A 1 533 ? 11.544 24.666 27.319 1.00 50.25 533 LEU A O 1
ATOM 4188 N N . HIS A 1 534 ? 13.361 23.344 27.294 1.00 51.16 534 HIS A N 1
ATOM 4189 C CA . HIS A 1 534 ? 12.836 22.328 28.205 1.00 51.16 534 HIS A CA 1
ATOM 4190 C C . HIS A 1 534 ? 13.615 22.322 29.525 1.00 51.16 534 HIS A C 1
ATOM 4192 O O . HIS A 1 534 ? 14.691 21.727 29.655 1.00 51.16 534 HIS A O 1
ATOM 4198 N N . SER A 1 535 ? 13.047 22.984 30.534 1.00 50.75 535 SER A N 1
ATOM 4199 C CA . SER A 1 535 ? 13.568 23.042 31.899 1.00 50.75 535 SER A CA 1
ATOM 4200 C C . SER A 1 535 ? 13.676 21.635 32.514 1.00 50.75 535 SER A C 1
ATOM 4202 O O . SER A 1 535 ? 12.727 21.142 33.112 1.00 50.75 535 SER A O 1
ATOM 4204 N N . ALA A 1 536 ? 14.870 21.033 32.403 1.00 50.00 536 ALA A N 1
ATOM 4205 C CA . ALA A 1 536 ? 15.405 19.905 33.190 1.00 50.00 536 ALA A CA 1
ATOM 4206 C C . ALA A 1 536 ? 15.418 18.456 32.627 1.00 50.00 536 ALA A C 1
ATOM 4208 O O . ALA A 1 536 ? 15.744 17.559 33.403 1.00 50.00 536 ALA A O 1
ATOM 4209 N N . ALA A 1 537 ? 15.220 18.183 31.327 1.00 52.69 537 ALA A N 1
ATOM 4210 C CA . ALA A 1 537 ? 15.208 16.781 30.832 1.00 52.69 537 ALA A CA 1
ATOM 4211 C C . ALA A 1 537 ? 16.188 16.401 29.695 1.00 52.69 537 ALA A C 1
ATOM 4213 O O . ALA A 1 537 ? 16.249 15.231 29.319 1.00 52.69 537 ALA A O 1
ATOM 4214 N N . THR A 1 538 ? 17.003 17.324 29.171 1.00 47.56 538 THR A N 1
ATOM 4215 C CA . THR A 1 538 ? 17.952 17.030 28.072 1.00 47.56 538 THR A CA 1
ATOM 4216 C C . THR A 1 538 ? 19.407 17.123 28.522 1.00 47.56 538 THR A C 1
ATOM 4218 O O . THR A 1 538 ? 19.828 18.135 29.097 1.00 47.56 538 THR A O 1
ATOM 4221 N N . VAL A 1 539 ? 20.195 16.084 28.231 1.00 52.28 539 VAL A N 1
ATOM 4222 C CA . VAL A 1 539 ? 21.646 16.074 28.466 1.00 52.28 539 VAL A CA 1
ATOM 4223 C C . VAL A 1 539 ? 22.358 16.644 27.235 1.00 52.28 539 VAL A C 1
ATOM 4225 O O . VAL A 1 539 ? 22.571 15.953 26.243 1.00 52.28 539 VAL A O 1
ATOM 4228 N N . THR A 1 540 ? 22.737 17.923 27.290 1.00 53.06 540 THR A N 1
ATOM 4229 C CA . THR A 1 540 ? 23.647 18.530 26.300 1.00 53.06 540 THR A CA 1
ATOM 4230 C C . THR A 1 540 ? 25.092 18.090 26.556 1.00 53.06 540 THR A C 1
ATOM 4232 O O . THR A 1 540 ? 25.410 17.748 27.693 1.00 53.06 540 THR A O 1
ATOM 4235 N N . PRO A 1 541 ? 26.009 18.157 25.572 1.00 51.41 541 PRO A N 1
ATOM 4236 C CA . PRO A 1 541 ? 27.431 17.862 25.787 1.00 51.41 541 PRO A CA 1
ATOM 4237 C C . PRO A 1 541 ? 28.088 18.656 26.932 1.00 51.41 541 PRO A C 1
ATOM 4239 O O . PRO A 1 541 ? 28.932 18.120 27.643 1.00 51.41 541 PRO A O 1
ATOM 4242 N N . GLU A 1 542 ? 27.675 19.904 27.189 1.00 50.66 542 GLU A N 1
ATOM 4243 C CA . GLU A 1 542 ? 28.154 20.655 28.364 1.00 50.66 542 GLU A CA 1
ATOM 4244 C C . GLU A 1 542 ? 27.553 20.144 29.686 1.00 50.66 542 GLU A C 1
ATOM 4246 O O . GLU A 1 542 ? 28.242 20.093 30.708 1.00 50.66 542 GLU A O 1
ATOM 4251 N N . LYS A 1 543 ? 26.282 19.716 29.679 1.00 51.97 543 LYS A N 1
ATOM 4252 C CA . LYS A 1 543 ? 25.647 19.057 30.833 1.00 51.97 543 LYS A CA 1
ATOM 4253 C C . LYS A 1 543 ? 26.218 17.653 31.081 1.00 51.97 543 LYS A C 1
ATOM 4255 O O . LYS A 1 543 ? 26.320 17.262 32.241 1.00 51.97 543 LYS A O 1
ATOM 4260 N N . ARG A 1 544 ? 26.679 16.940 30.034 1.00 54.97 544 ARG A N 1
ATOM 4261 C CA . ARG A 1 544 ? 27.436 15.671 30.146 1.00 54.97 544 ARG A CA 1
ATOM 4262 C C . ARG A 1 544 ? 28.646 15.858 31.058 1.00 54.97 544 ARG A C 1
ATOM 4264 O O . ARG A 1 544 ? 28.826 15.087 31.989 1.00 54.97 544 ARG A O 1
ATOM 4271 N N . ARG A 1 545 ? 29.411 16.940 30.865 1.00 51.81 545 ARG A N 1
ATOM 4272 C CA . ARG A 1 545 ? 30.630 17.234 31.642 1.00 51.81 545 ARG A CA 1
ATOM 4273 C C . ARG A 1 545 ? 30.386 17.631 33.104 1.00 51.81 545 ARG A C 1
ATOM 4275 O O . ARG A 1 545 ? 31.340 17.675 33.869 1.00 51.81 545 ARG A O 1
ATOM 4282 N N . SER A 1 546 ? 29.143 17.916 33.499 1.00 44.84 546 SER A N 1
ATOM 4283 C CA . SER A 1 546 ? 28.792 18.390 34.849 1.00 44.84 546 SER A CA 1
ATOM 4284 C C . SER A 1 546 ? 27.900 17.432 35.649 1.00 44.84 546 SER A C 1
ATOM 4286 O O . SER A 1 546 ? 27.743 17.635 36.852 1.00 44.84 546 SER A O 1
ATOM 4288 N N . SER A 1 547 ? 27.334 16.377 35.041 1.00 47.81 547 SER A N 1
ATOM 4289 C CA . SER A 1 547 ? 26.492 15.397 35.747 1.00 47.81 547 SER A CA 1
ATOM 4290 C C . SER A 1 547 ? 27.175 14.028 35.873 1.00 47.81 547 SER A C 1
ATOM 4292 O O . SER A 1 547 ? 27.262 13.280 34.906 1.00 47.81 547 SER A O 1
ATOM 4294 N N . LEU A 1 548 ? 27.598 13.675 37.091 1.00 49.00 548 LEU A N 1
ATOM 4295 C CA . LEU A 1 548 ? 28.344 12.455 37.474 1.00 49.00 548 LEU A CA 1
ATOM 4296 C C . LEU A 1 548 ? 27.501 11.153 37.473 1.00 49.00 548 LEU A C 1
ATOM 4298 O O . LEU A 1 548 ? 27.732 10.238 38.266 1.00 49.00 548 LEU A O 1
ATOM 4302 N N . SER A 1 549 ? 26.448 11.079 36.663 1.00 43.22 549 SER A N 1
ATOM 4303 C CA . SER A 1 549 ? 25.586 9.896 36.556 1.00 43.22 549 SER A CA 1
ATOM 4304 C C . SER A 1 549 ? 24.734 10.005 35.303 1.00 43.22 549 SER A C 1
ATOM 4306 O O . SER A 1 549 ? 23.775 10.773 35.354 1.00 43.22 549 SER A O 1
ATOM 4308 N N . ARG A 1 550 ? 25.053 9.292 34.217 1.00 51.28 550 ARG A N 1
ATOM 4309 C CA . ARG A 1 550 ? 24.111 8.899 33.144 1.00 51.28 550 ARG A CA 1
ATOM 4310 C C . ARG A 1 550 ? 24.834 8.090 32.062 1.00 51.28 550 ARG A C 1
ATOM 4312 O O . ARG A 1 550 ? 26.019 8.309 31.836 1.00 51.28 550 ARG A O 1
ATOM 4319 N N . ASP A 1 551 ? 24.090 7.195 31.419 1.00 48.34 551 ASP A N 1
ATOM 4320 C CA . ASP A 1 551 ? 24.515 6.378 30.280 1.00 48.34 551 ASP A CA 1
ATOM 4321 C C . ASP A 1 551 ? 24.907 7.272 29.093 1.00 48.34 551 ASP A C 1
ATOM 4323 O O . ASP A 1 551 ? 24.184 8.215 28.765 1.00 48.34 551 ASP A O 1
ATOM 4327 N N . VAL A 1 552 ? 26.065 7.014 28.476 1.00 52.69 552 VAL A N 1
ATOM 4328 C CA . VAL A 1 552 ? 26.586 7.786 27.336 1.00 52.69 552 VAL A CA 1
ATOM 4329 C C . VAL A 1 552 ? 27.038 6.808 26.248 1.00 52.69 552 VAL A C 1
ATOM 4331 O O . VAL A 1 552 ? 27.845 5.925 26.542 1.00 52.69 552 VAL A O 1
ATOM 4334 N N . PRO A 1 553 ? 26.552 6.940 25.003 1.00 58.28 553 PRO A N 1
ATOM 4335 C CA . PRO A 1 553 ? 27.108 6.201 23.879 1.00 58.28 553 PRO A CA 1
ATOM 4336 C C . PRO A 1 553 ? 28.503 6.748 23.569 1.00 58.28 553 PRO A C 1
ATOM 4338 O O . PRO A 1 553 ? 28.670 7.955 23.427 1.00 58.28 553 PRO A O 1
ATOM 4341 N N . LEU A 1 554 ? 29.491 5.856 23.500 1.00 66.31 554 LEU A N 1
ATOM 4342 C CA . LEU A 1 554 ? 30.886 6.187 23.214 1.00 66.31 554 LEU A CA 1
ATOM 4343 C C . LEU A 1 554 ? 31.194 5.938 21.738 1.00 66.31 554 LEU A C 1
ATOM 4345 O O . LEU A 1 554 ? 30.806 4.898 21.198 1.00 66.31 554 LEU A O 1
ATOM 4349 N N . TRP A 1 555 ? 31.934 6.841 21.096 1.00 77.94 555 TRP A N 1
ATOM 4350 C CA . TRP A 1 555 ? 32.564 6.535 19.807 1.00 77.94 555 TRP A CA 1
ATOM 4351 C C . TRP A 1 555 ? 33.572 5.393 19.983 1.00 77.94 555 TRP A C 1
ATOM 4353 O O . TRP A 1 555 ? 34.342 5.367 20.949 1.00 77.94 555 TRP A O 1
ATOM 4363 N N . SER A 1 556 ? 33.568 4.424 19.068 1.00 81.56 556 SER A N 1
ATOM 4364 C CA . SER A 1 556 ? 34.468 3.271 19.152 1.00 81.56 556 SER A CA 1
ATOM 4365 C C . SER A 1 556 ? 35.904 3.616 18.726 1.00 81.56 556 SER A C 1
ATOM 4367 O O . SER A 1 556 ? 36.145 4.597 18.028 1.00 81.56 556 SER A O 1
ATOM 4369 N N . ALA A 1 557 ? 36.892 2.822 19.133 1.00 83.25 557 ALA A N 1
ATOM 4370 C CA . ALA A 1 557 ? 38.242 2.921 18.587 1.00 83.25 557 ALA A CA 1
ATOM 4371 C C . ALA A 1 557 ? 38.303 2.133 17.278 1.00 83.25 557 ALA A C 1
ATOM 4373 O O . ALA A 1 557 ? 38.389 0.906 17.311 1.00 83.25 557 ALA A O 1
ATOM 4374 N N . ILE A 1 558 ? 38.270 2.818 16.135 1.00 83.75 558 ILE A N 1
ATOM 4375 C CA . ILE A 1 558 ? 38.396 2.130 14.850 1.00 83.75 558 ILE A CA 1
ATOM 4376 C C . ILE A 1 558 ? 39.838 1.658 14.653 1.00 83.75 558 ILE A C 1
ATOM 4378 O O . ILE A 1 558 ? 40.790 2.414 14.848 1.00 83.75 558 ILE A O 1
ATOM 4382 N N . ASP A 1 559 ? 39.982 0.396 14.255 1.00 81.50 559 ASP A N 1
ATOM 4383 C CA . ASP A 1 559 ? 41.262 -0.200 13.897 1.00 81.50 559 ASP A CA 1
ATOM 4384 C C . ASP A 1 559 ? 41.820 0.446 12.612 1.00 81.50 559 ASP A C 1
ATOM 4386 O O . ASP A 1 559 ? 41.182 0.339 11.555 1.00 81.50 559 ASP A O 1
ATOM 4390 N N . PRO A 1 560 ? 43.002 1.095 12.665 1.00 81.31 560 PRO A N 1
ATOM 4391 C CA . PRO A 1 560 ? 43.623 1.707 11.497 1.00 81.31 560 PRO A CA 1
ATOM 4392 C C . PRO A 1 560 ? 43.855 0.731 10.337 1.00 81.31 560 PRO A C 1
ATOM 4394 O O . PRO A 1 560 ? 43.793 1.154 9.182 1.00 81.31 560 PRO A O 1
ATOM 4397 N N . GLU A 1 561 ? 44.083 -0.561 10.613 1.00 81.12 561 GLU A N 1
ATOM 4398 C CA . GLU A 1 561 ? 44.293 -1.579 9.569 1.00 81.12 561 GLU A CA 1
ATOM 4399 C C . GLU A 1 561 ? 43.026 -1.825 8.734 1.00 81.12 561 GLU A C 1
ATOM 4401 O O . GLU A 1 561 ? 43.103 -2.147 7.547 1.00 81.12 561 GLU A O 1
ATOM 4406 N N . HIS A 1 562 ? 41.853 -1.592 9.325 1.00 81.44 562 HIS A N 1
ATOM 4407 C CA . HIS A 1 562 ? 40.544 -1.817 8.710 1.00 81.44 562 HIS A CA 1
ATOM 4408 C C . HIS A 1 562 ? 39.800 -0.517 8.359 1.00 81.44 562 HIS A C 1
ATOM 4410 O O . HIS A 1 562 ? 38.654 -0.548 7.900 1.00 81.44 562 HIS A O 1
ATOM 4416 N N . MET A 1 563 ? 40.462 0.633 8.518 1.00 81.50 563 MET A N 1
ATOM 4417 C CA . MET A 1 563 ? 39.864 1.966 8.430 1.00 81.50 563 MET A CA 1
ATOM 4418 C C . MET A 1 563 ? 39.097 2.215 7.126 1.00 81.50 563 MET A C 1
ATOM 4420 O O . MET A 1 563 ? 37.977 2.715 7.158 1.00 81.50 563 MET A O 1
ATOM 4424 N N . GLY A 1 564 ? 39.678 1.839 5.981 1.00 77.88 564 GLY A N 1
ATOM 4425 C CA . GLY A 1 564 ? 39.062 2.050 4.664 1.00 77.88 564 GLY A CA 1
ATOM 4426 C C . GLY A 1 564 ? 37.823 1.183 4.408 1.00 77.88 564 GLY A C 1
ATOM 4427 O O . GLY A 1 564 ? 36.903 1.596 3.702 1.00 77.88 564 GLY A O 1
ATOM 4428 N N . LEU A 1 565 ? 37.765 -0.013 5.002 1.00 80.25 565 LEU A N 1
ATOM 4429 C CA . LEU A 1 565 ? 36.593 -0.888 4.913 1.00 80.25 565 LEU A CA 1
ATOM 4430 C C . LEU A 1 565 ? 35.482 -0.403 5.850 1.00 80.25 565 LEU A C 1
ATOM 4432 O O . LEU A 1 565 ? 34.310 -0.403 5.486 1.00 80.25 565 LEU A O 1
ATOM 4436 N N . ILE A 1 566 ? 35.845 0.053 7.047 1.00 80.25 566 ILE A N 1
ATOM 4437 C CA . ILE A 1 566 ? 34.883 0.563 8.027 1.00 80.25 566 ILE A CA 1
ATOM 4438 C C . ILE A 1 566 ? 34.286 1.898 7.571 1.00 80.25 566 ILE A C 1
ATOM 4440 O O . ILE A 1 566 ? 33.076 2.089 7.692 1.00 80.25 566 ILE A O 1
ATOM 4444 N N . SER A 1 567 ? 35.093 2.794 6.994 1.00 80.94 567 SER A N 1
ATOM 4445 C CA . SER A 1 567 ? 34.617 4.101 6.526 1.00 80.94 567 SER A CA 1
ATOM 4446 C C . SER A 1 567 ? 33.607 4.006 5.380 1.00 80.94 567 SER A C 1
ATOM 4448 O O . SER A 1 567 ? 32.732 4.857 5.258 1.00 80.94 567 SER A O 1
ATOM 4450 N N . THR A 1 568 ? 33.689 2.950 4.569 1.00 75.94 568 THR A N 1
ATOM 4451 C CA . THR A 1 568 ? 32.744 2.674 3.476 1.00 75.94 568 THR A CA 1
ATOM 4452 C C . THR A 1 568 ? 31.512 1.889 3.936 1.00 75.94 568 THR A C 1
ATOM 4454 O O . THR A 1 568 ? 30.431 2.026 3.353 1.00 75.94 568 THR A O 1
ATOM 4457 N N . ALA A 1 569 ? 31.647 1.076 4.987 1.00 72.38 569 ALA A N 1
ATOM 4458 C CA . ALA A 1 569 ? 30.571 0.238 5.507 1.00 72.38 569 ALA A CA 1
ATOM 4459 C C . ALA A 1 569 ? 29.653 0.958 6.510 1.00 72.38 569 ALA A C 1
ATOM 4461 O O . ALA A 1 569 ? 28.451 0.693 6.514 1.00 72.38 569 ALA A O 1
ATOM 4462 N N . LEU A 1 570 ? 30.183 1.851 7.355 1.00 74.19 570 LEU A N 1
ATOM 4463 C CA . LEU A 1 570 ? 29.386 2.535 8.375 1.00 74.19 570 LEU A CA 1
ATOM 4464 C C . LEU A 1 570 ? 28.526 3.655 7.784 1.00 74.19 570 LEU A C 1
ATOM 4466 O O . LEU A 1 570 ? 29.008 4.553 7.098 1.00 74.19 570 LEU A O 1
ATOM 4470 N N . ASN A 1 571 ? 27.244 3.632 8.143 1.00 77.81 571 ASN A N 1
ATOM 4471 C CA . ASN A 1 571 ? 26.264 4.639 7.742 1.00 77.81 571 ASN A CA 1
ATOM 4472 C C . ASN A 1 571 ? 26.564 6.033 8.315 1.00 77.81 571 ASN A C 1
ATOM 4474 O O . ASN A 1 571 ? 26.178 7.034 7.719 1.00 77.81 571 ASN A O 1
ATOM 4478 N N . ASP A 1 572 ? 27.306 6.116 9.420 1.00 78.31 572 ASP A N 1
ATOM 4479 C CA . ASP A 1 572 ? 27.671 7.386 10.055 1.00 78.31 572 ASP A CA 1
ATOM 4480 C C . ASP A 1 572 ? 28.500 8.273 9.123 1.00 78.31 572 ASP A C 1
ATOM 4482 O O . ASP A 1 572 ? 28.198 9.455 8.979 1.00 78.31 572 ASP A O 1
ATOM 4486 N N . PHE A 1 573 ? 29.474 7.695 8.414 1.00 82.88 573 PHE A N 1
ATOM 4487 C CA . PHE A 1 573 ? 30.293 8.420 7.436 1.00 82.88 573 PHE A CA 1
ATOM 4488 C C . PHE A 1 573 ? 29.524 8.791 6.160 1.00 82.88 573 PHE A C 1
ATOM 4490 O O . PHE A 1 573 ? 29.951 9.677 5.426 1.00 82.88 573 PHE A O 1
ATOM 4497 N N . LYS A 1 574 ? 28.385 8.134 5.895 1.00 79.69 574 LYS A N 1
ATOM 4498 C CA . LYS A 1 574 ? 27.516 8.431 4.744 1.00 79.69 574 LYS A CA 1
ATOM 4499 C C . LYS A 1 574 ? 26.511 9.531 5.058 1.00 79.69 574 LYS A C 1
ATOM 4501 O O . LYS A 1 574 ? 26.235 10.379 4.219 1.00 79.69 574 LYS A O 1
ATOM 4506 N N . HIS A 1 575 ? 25.941 9.510 6.261 1.00 78.69 575 HIS A N 1
ATOM 4507 C CA . HIS A 1 575 ? 24.791 10.346 6.595 1.00 78.69 575 HIS A CA 1
ATOM 4508 C C . HIS A 1 575 ? 25.125 11.528 7.507 1.00 78.69 575 HIS A C 1
ATOM 4510 O O . HIS A 1 575 ? 24.330 12.468 7.566 1.00 78.69 575 HIS A O 1
ATOM 4516 N N . ILE A 1 576 ? 26.264 11.539 8.207 1.00 78.75 576 ILE A N 1
ATOM 4517 C CA . ILE A 1 576 ? 26.692 12.692 9.012 1.00 78.75 576 ILE A CA 1
ATOM 4518 C C . ILE A 1 576 ? 27.618 13.568 8.168 1.00 78.75 576 ILE A C 1
ATOM 4520 O O . ILE A 1 576 ? 28.727 13.181 7.805 1.00 78.75 576 ILE A O 1
ATOM 4524 N N . ARG A 1 577 ? 27.170 14.790 7.868 1.00 79.88 577 ARG A N 1
ATOM 4525 C CA . ARG A 1 577 ? 27.921 15.722 7.020 1.00 79.88 577 ARG A CA 1
ATOM 4526 C C . ARG A 1 577 ? 29.229 16.128 7.696 1.00 79.88 577 ARG A C 1
ATOM 4528 O O . ARG A 1 577 ? 29.216 16.612 8.831 1.00 79.88 577 ARG A O 1
ATOM 4535 N N . TYR A 1 578 ? 30.326 15.992 6.949 1.00 87.06 578 TYR A N 1
ATOM 4536 C CA . TYR A 1 578 ? 31.699 16.292 7.376 1.00 87.06 578 TYR A CA 1
ATOM 4537 C C . TYR A 1 578 ? 32.225 15.413 8.521 1.00 87.06 578 TYR A C 1
ATOM 4539 O O . TYR A 1 578 ? 33.162 15.813 9.208 1.00 87.06 578 TYR A O 1
ATOM 4547 N N . LEU A 1 579 ? 31.632 14.238 8.751 1.00 86.38 579 LEU A N 1
ATOM 4548 C CA . LEU A 1 579 ? 32.244 13.230 9.609 1.00 86.38 579 LEU A CA 1
ATOM 4549 C C . LEU A 1 579 ? 33.206 12.391 8.764 1.00 86.38 579 LEU A C 1
ATOM 4551 O O . LEU A 1 579 ? 32.775 11.667 7.873 1.00 86.38 579 LEU A O 1
ATOM 4555 N N . ASP A 1 580 ? 34.498 12.490 9.053 1.00 87.94 580 ASP A N 1
ATOM 4556 C CA . ASP A 1 580 ? 35.549 11.675 8.444 1.00 87.94 580 ASP A CA 1
ATOM 4557 C C . ASP A 1 580 ? 36.259 10.808 9.507 1.00 87.94 580 ASP A C 1
ATOM 4559 O O . ASP A 1 580 ? 36.061 11.010 10.712 1.00 87.94 580 ASP A O 1
ATOM 4563 N N . PRO A 1 581 ? 37.052 9.798 9.100 1.00 86.56 581 PRO A N 1
ATOM 4564 C CA . PRO A 1 581 ? 37.775 8.933 10.032 1.00 86.56 581 PRO A CA 1
ATOM 4565 C C . PRO A 1 581 ? 38.663 9.663 11.045 1.00 86.56 581 PRO A C 1
ATOM 4567 O O . PRO A 1 581 ? 38.786 9.218 12.186 1.00 86.56 581 PRO A O 1
ATOM 4570 N N . GLU A 1 582 ? 39.271 10.783 10.648 1.00 85.19 582 GLU A N 1
ATOM 4571 C CA . GLU A 1 582 ? 40.123 11.588 11.525 1.00 85.19 582 GLU A CA 1
ATOM 4572 C C . GLU A 1 582 ? 39.285 12.250 12.624 1.00 85.19 582 GLU A C 1
ATOM 4574 O O . GLU A 1 582 ? 39.565 12.086 13.813 1.00 85.19 582 GLU A O 1
ATOM 4579 N N . THR A 1 583 ? 38.189 12.901 12.237 1.00 84.31 583 THR A N 1
ATOM 4580 C CA . THR A 1 583 ? 37.205 13.510 13.136 1.00 84.31 583 THR A CA 1
ATOM 4581 C C . THR A 1 583 ? 36.596 12.469 14.073 1.00 84.31 583 THR A C 1
ATOM 4583 O O . THR A 1 583 ? 36.478 12.714 15.273 1.00 84.31 583 THR A O 1
ATOM 4586 N N . TYR A 1 584 ? 36.258 11.283 13.561 1.00 87.06 584 TYR A N 1
ATOM 4587 C CA . TYR A 1 584 ? 35.760 10.162 14.364 1.00 87.06 584 TYR A CA 1
ATOM 4588 C C . TYR A 1 584 ? 36.785 9.735 15.428 1.00 87.06 584 TYR A C 1
ATOM 4590 O O . TYR A 1 584 ? 36.444 9.576 16.602 1.00 87.06 584 TYR A O 1
ATOM 4598 N N . GLY A 1 585 ? 38.061 9.606 15.047 1.00 84.56 585 GLY A N 1
ATOM 4599 C CA . GLY A 1 585 ? 39.149 9.275 15.969 1.00 84.56 585 GLY A CA 1
ATOM 4600 C C . GLY A 1 585 ? 39.384 10.343 17.043 1.00 84.56 585 GLY A C 1
ATOM 4601 O O . GLY A 1 585 ? 39.635 10.005 18.204 1.00 84.56 585 GLY A O 1
ATOM 4602 N N . VAL A 1 586 ? 39.255 11.625 16.685 1.00 84.69 586 VAL A N 1
ATOM 4603 C CA . VAL A 1 586 ? 39.315 12.744 17.640 1.00 84.69 586 VAL A CA 1
ATOM 4604 C C . VAL A 1 586 ? 38.173 12.652 18.650 1.00 84.69 586 VAL A C 1
ATOM 4606 O O . VAL A 1 586 ? 38.429 12.710 19.852 1.00 84.69 586 VAL A O 1
ATOM 4609 N N . LEU A 1 587 ? 36.936 12.431 18.193 1.00 83.12 587 LEU A N 1
ATOM 4610 C CA . LEU A 1 587 ? 35.768 12.292 19.071 1.00 83.12 587 LEU A CA 1
ATOM 4611 C C . LEU A 1 587 ? 35.915 11.115 20.043 1.00 83.12 587 LEU A C 1
ATOM 4613 O O . LEU A 1 587 ? 35.638 11.265 21.233 1.00 83.12 587 LEU A O 1
ATOM 4617 N N . HIS A 1 588 ? 36.422 9.978 19.561 1.00 84.75 588 HIS A N 1
ATOM 4618 C CA . HIS A 1 588 ? 36.750 8.833 20.409 1.00 84.75 588 HIS A CA 1
ATOM 4619 C C . HIS A 1 588 ? 37.763 9.196 21.508 1.00 84.75 588 HIS A C 1
ATOM 4621 O O . HIS A 1 588 ? 37.553 8.874 22.680 1.00 84.75 588 HIS A O 1
ATOM 4627 N N . GLN A 1 589 ? 38.860 9.879 21.162 1.00 81.62 589 GLN A N 1
ATOM 4628 C CA . GLN A 1 589 ? 39.873 10.269 22.149 1.00 81.62 589 GLN A CA 1
ATOM 4629 C C . GLN A 1 589 ? 39.342 11.280 23.166 1.00 81.62 589 GLN A C 1
ATOM 4631 O O . GLN A 1 589 ? 39.631 11.137 24.355 1.00 81.62 589 GLN A O 1
ATOM 4636 N N . GLU A 1 590 ? 38.561 12.268 22.726 1.00 79.56 590 GLU A N 1
ATOM 4637 C CA . GLU A 1 590 ? 37.943 13.255 23.616 1.00 79.56 590 GLU A CA 1
ATOM 4638 C C . GLU A 1 590 ? 37.032 12.589 24.656 1.00 79.56 590 GLU A C 1
ATOM 4640 O O . GLU A 1 590 ? 37.122 12.899 25.846 1.00 79.56 590 GLU A O 1
ATOM 4645 N N . GLU A 1 591 ? 36.185 11.647 24.233 1.00 75.19 591 GLU A N 1
ATOM 4646 C CA . GLU A 1 591 ? 35.281 10.932 25.138 1.00 75.19 591 GLU A CA 1
ATOM 4647 C C . GLU A 1 591 ? 36.022 9.972 26.070 1.00 75.19 591 GLU A C 1
ATOM 4649 O O . GLU A 1 591 ? 35.675 9.864 27.249 1.00 75.19 591 GLU A O 1
ATOM 4654 N N . ARG A 1 592 ? 37.083 9.325 25.578 1.00 75.94 592 ARG A N 1
ATOM 4655 C CA . ARG A 1 592 ? 37.923 8.436 26.384 1.00 75.94 592 ARG A CA 1
ATOM 4656 C C . ARG A 1 592 ? 38.663 9.195 27.485 1.00 75.94 59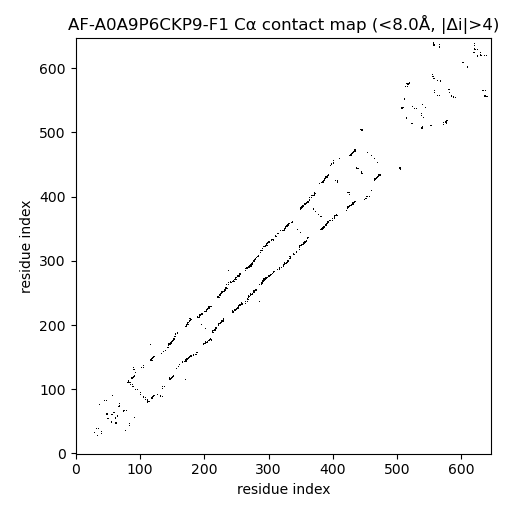2 ARG A C 1
ATOM 4658 O O . ARG A 1 592 ? 38.605 8.778 28.637 1.00 75.94 592 ARG A O 1
ATOM 4665 N N . ILE A 1 593 ? 39.331 10.303 27.147 1.00 77.69 593 ILE A N 1
ATOM 4666 C CA . ILE A 1 593 ? 40.045 11.152 28.120 1.00 77.69 593 ILE A CA 1
ATOM 4667 C C . ILE A 1 593 ? 39.071 11.656 29.183 1.00 77.69 593 ILE A C 1
ATOM 4669 O O . ILE A 1 593 ? 39.335 11.539 30.377 1.00 77.69 593 ILE A O 1
ATOM 4673 N N . TRP A 1 594 ? 37.911 12.146 28.750 1.00 73.75 594 TRP A N 1
ATOM 4674 C CA . TRP A 1 594 ? 36.878 12.625 29.657 1.00 73.75 594 TRP A CA 1
ATOM 4675 C C . TRP A 1 594 ? 36.365 11.530 30.604 1.00 73.75 594 TRP A C 1
ATOM 4677 O O . TRP A 1 594 ? 36.224 11.774 31.805 1.00 73.75 594 TRP A O 1
ATOM 4687 N N . SER A 1 595 ? 36.111 10.322 30.086 1.00 71.12 595 SER A N 1
ATOM 4688 C CA . SER A 1 595 ? 35.677 9.185 30.903 1.00 71.12 595 SER A CA 1
ATOM 4689 C C . SER A 1 595 ? 36.707 8.862 31.989 1.00 71.12 595 SER A C 1
ATOM 4691 O O . SER A 1 595 ? 36.329 8.640 33.140 1.00 71.12 595 SER A O 1
ATOM 4693 N N . SER A 1 596 ? 37.995 8.886 31.641 1.00 72.56 596 SER A N 1
ATOM 4694 C CA . SER A 1 596 ? 39.089 8.658 32.586 1.00 72.56 596 SER A CA 1
ATOM 4695 C C . SER A 1 596 ? 39.171 9.724 33.675 1.00 72.56 596 SER A C 1
ATOM 4697 O O . SER A 1 596 ? 39.229 9.415 34.866 1.00 72.56 596 SER A O 1
ATOM 4699 N N . GLU A 1 597 ? 39.106 10.997 33.289 1.00 74.75 597 GLU A N 1
ATOM 4700 C CA . GLU A 1 597 ? 39.157 12.118 34.231 1.00 74.75 597 GLU A CA 1
ATOM 4701 C C . GLU A 1 597 ? 37.984 12.097 35.218 1.00 74.75 597 GLU A C 1
ATOM 4703 O O . GLU A 1 597 ? 38.176 12.312 36.417 1.00 74.75 597 GLU A O 1
ATOM 4708 N N . ILE A 1 598 ? 36.769 11.787 34.752 1.00 71.75 598 ILE A N 1
ATOM 4709 C CA . ILE A 1 598 ? 35.595 11.688 35.627 1.00 71.75 598 ILE A CA 1
ATOM 4710 C C . ILE A 1 598 ? 35.723 10.552 36.636 1.00 71.75 598 ILE A C 1
ATOM 4712 O O . ILE A 1 598 ? 35.341 10.728 37.796 1.00 71.75 598 ILE A O 1
ATOM 4716 N N . ILE A 1 599 ? 36.243 9.396 36.220 1.00 71.62 599 ILE A N 1
ATOM 4717 C CA . ILE A 1 599 ? 36.435 8.257 37.120 1.00 71.62 599 ILE A CA 1
ATOM 4718 C C . ILE A 1 599 ? 37.386 8.649 38.257 1.00 71.62 599 ILE A C 1
ATOM 4720 O O . ILE A 1 599 ? 37.081 8.379 39.421 1.00 71.62 599 ILE A O 1
ATOM 4724 N N . GLU A 1 600 ? 38.487 9.337 37.950 1.00 73.50 600 GLU A N 1
ATOM 4725 C CA . GLU A 1 600 ? 39.439 9.815 38.959 1.00 73.50 600 GLU A CA 1
ATOM 4726 C C . GLU A 1 600 ? 38.835 10.889 39.879 1.00 73.50 600 GLU A C 1
ATOM 4728 O O . GLU A 1 600 ? 39.006 10.825 41.100 1.00 73.50 600 GLU A O 1
ATOM 4733 N N . VAL A 1 601 ? 38.042 11.818 39.335 1.00 73.00 601 VAL A N 1
ATOM 4734 C CA . VAL A 1 601 ? 37.311 12.818 40.135 1.00 73.00 601 VAL A CA 1
ATOM 4735 C C . VAL A 1 601 ? 36.320 12.153 41.098 1.00 73.00 601 VAL A C 1
ATOM 4737 O O . VAL A 1 601 ? 36.268 12.529 42.272 1.00 73.00 601 VAL A O 1
ATOM 4740 N N . ILE A 1 602 ? 35.563 11.143 40.651 1.00 68.62 602 ILE A N 1
ATOM 4741 C CA . ILE A 1 602 ? 34.610 10.412 41.505 1.00 68.62 602 ILE A CA 1
ATOM 4742 C C . ILE A 1 602 ? 35.349 9.609 42.577 1.00 68.62 602 ILE A C 1
ATOM 4744 O O . ILE A 1 602 ? 34.959 9.660 43.744 1.00 68.62 602 ILE A O 1
ATOM 4748 N N . LYS A 1 603 ? 36.431 8.906 42.214 1.00 70.38 603 LYS A N 1
ATOM 4749 C CA . LYS A 1 603 ? 37.253 8.149 43.173 1.00 70.38 603 LYS A CA 1
ATOM 4750 C C . LYS A 1 603 ? 37.807 9.049 44.281 1.00 70.38 603 LYS A C 1
ATOM 4752 O O . LYS A 1 603 ? 37.817 8.636 45.439 1.00 70.38 603 LYS A O 1
ATOM 4757 N N . ALA A 1 604 ? 38.247 10.261 43.937 1.00 75.12 604 ALA A N 1
ATOM 4758 C CA . ALA A 1 604 ? 38.821 11.207 44.891 1.00 75.12 604 ALA A CA 1
ATOM 4759 C C . ALA A 1 604 ? 37.762 11.935 45.742 1.00 75.12 604 ALA A C 1
ATOM 4761 O O . ALA A 1 604 ? 37.963 12.119 46.943 1.00 75.12 604 ALA A O 1
ATOM 4762 N N . GLY A 1 605 ? 36.649 12.363 45.136 1.00 72.19 605 GLY A N 1
ATOM 4763 C CA . GLY A 1 605 ? 35.633 13.196 45.791 1.00 72.19 605 GLY A CA 1
ATOM 4764 C C . GLY A 1 605 ? 34.513 12.423 46.492 1.00 72.19 605 GLY A C 1
ATOM 4765 O O . GLY A 1 605 ? 33.959 12.905 47.479 1.00 72.19 605 GLY A O 1
ATOM 4766 N N . GLU A 1 606 ? 34.177 11.224 46.012 1.00 75.56 606 GLU A N 1
ATOM 4767 C CA . GLU A 1 606 ? 33.032 10.431 46.476 1.00 75.56 606 GLU A CA 1
ATOM 4768 C C . GLU A 1 606 ? 33.383 8.929 46.580 1.00 75.56 606 GLU A C 1
ATOM 4770 O O . GLU 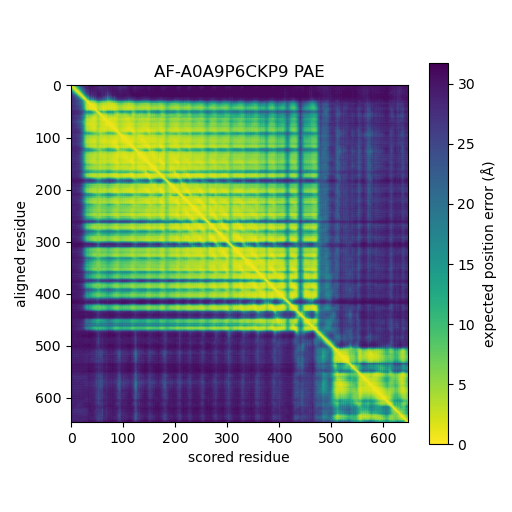A 1 606 ? 32.758 8.093 45.924 1.00 75.56 606 GLU A O 1
ATOM 4775 N N . PRO A 1 607 ? 34.337 8.525 47.444 1.00 72.19 607 PRO A N 1
ATOM 4776 C CA . PRO A 1 607 ? 34.877 7.155 47.477 1.00 72.19 607 PRO A CA 1
ATOM 4777 C C . PRO A 1 607 ? 33.849 6.070 47.848 1.00 72.19 607 PRO A C 1
ATOM 4779 O O . PRO A 1 607 ? 34.103 4.881 47.679 1.00 72.19 607 PRO A O 1
ATOM 4782 N N . GLN A 1 608 ? 32.683 6.466 48.364 1.00 70.06 608 GLN A N 1
ATOM 4783 C CA . GLN A 1 608 ? 31.573 5.572 48.714 1.00 70.06 608 GLN A CA 1
ATOM 4784 C C . GLN A 1 608 ? 30.644 5.275 47.520 1.00 70.06 608 GLN A C 1
ATOM 4786 O O . GLN A 1 608 ? 29.765 4.414 47.616 1.00 70.06 608 GLN A O 1
ATOM 4791 N N . ARG A 1 609 ? 30.785 6.003 46.404 1.00 62.12 609 ARG A N 1
ATOM 4792 C CA . ARG A 1 609 ? 29.903 5.906 45.237 1.00 62.12 609 ARG A CA 1
ATOM 4793 C C . ARG A 1 609 ? 30.297 4.717 44.366 1.00 62.12 609 ARG A C 1
ATOM 4795 O O . ARG A 1 609 ? 31.448 4.567 43.973 1.00 62.12 609 ARG A O 1
ATOM 4802 N N . ARG A 1 610 ? 29.323 3.862 44.044 1.00 58.91 610 ARG A N 1
ATOM 4803 C CA . ARG A 1 610 ? 29.517 2.734 43.123 1.00 58.91 610 ARG A CA 1
ATOM 4804 C C . ARG A 1 610 ? 29.255 3.189 41.690 1.00 58.91 610 ARG A C 1
ATOM 4806 O O . ARG A 1 610 ? 28.156 3.644 41.386 1.00 58.91 610 ARG A O 1
ATOM 4813 N N . LEU A 1 611 ? 30.252 3.043 40.821 1.00 58.53 611 LEU A N 1
ATOM 4814 C CA . LEU A 1 611 ? 30.112 3.219 39.376 1.00 58.53 611 LEU A CA 1
ATOM 4815 C C . LEU A 1 611 ? 29.640 1.905 38.749 1.00 58.53 611 LEU A C 1
ATOM 4817 O O . LEU A 1 611 ? 30.229 0.854 38.989 1.00 58.53 611 LEU A O 1
ATOM 4821 N N . THR A 1 612 ? 28.578 1.977 37.952 1.00 52.91 612 THR A N 1
ATOM 4822 C CA . THR A 1 612 ? 28.127 0.876 37.091 1.00 52.91 612 THR A CA 1
ATOM 4823 C C . THR A 1 612 ? 28.196 1.374 35.658 1.00 52.91 612 THR A C 1
ATOM 4825 O O . THR A 1 612 ? 27.642 2.428 35.359 1.00 52.91 612 THR A O 1
ATOM 4828 N N . MET A 1 613 ? 28.911 0.650 34.799 1.00 54.44 613 MET A N 1
ATOM 4829 C CA . MET A 1 613 ? 29.071 0.990 33.389 1.00 54.44 613 MET A CA 1
ATOM 4830 C C . MET A 1 613 ? 28.216 0.028 32.570 1.00 54.44 613 MET A C 1
ATOM 4832 O O . MET A 1 613 ? 28.458 -1.179 32.588 1.00 54.44 613 MET A O 1
ATOM 4836 N N . PHE A 1 614 ? 27.196 0.554 31.897 1.00 45.50 614 PHE A N 1
ATOM 4837 C CA . PHE A 1 614 ? 26.369 -0.218 30.980 1.00 45.50 614 PHE A CA 1
ATOM 4838 C C . PHE A 1 614 ? 26.979 -0.134 29.584 1.00 45.50 614 PHE A C 1
ATOM 4840 O O . PHE A 1 614 ? 27.190 0.953 29.054 1.00 45.50 614 PHE A O 1
ATOM 4847 N N . THR A 1 615 ? 27.271 -1.283 28.986 1.00 50.44 615 THR A N 1
ATOM 4848 C CA . THR A 1 615 ? 27.653 -1.384 27.578 1.00 50.44 615 THR A CA 1
ATOM 4849 C C . THR A 1 615 ? 26.586 -2.189 26.848 1.00 50.44 615 THR A C 1
ATOM 4851 O O . THR A 1 615 ? 25.991 -3.111 27.415 1.00 50.44 615 THR A O 1
ATOM 4854 N N . HIS A 1 616 ? 26.317 -1.858 25.583 1.00 50.09 616 HIS A N 1
ATOM 4855 C CA . HIS A 1 616 ? 25.602 -2.794 24.722 1.00 50.09 616 HIS A CA 1
ATOM 4856 C C . HIS A 1 616 ? 26.402 -4.099 24.655 1.00 50.09 616 HIS A C 1
ATOM 4858 O O . HIS A 1 616 ? 27.634 -4.084 24.682 1.00 50.09 616 HIS A O 1
ATOM 4864 N N . HIS A 1 617 ? 25.709 -5.235 24.583 1.00 47.31 617 HIS A N 1
ATOM 4865 C CA . HIS A 1 617 ? 26.358 -6.534 24.460 1.00 47.31 617 HIS A CA 1
ATOM 4866 C C . HIS A 1 617 ? 27.038 -6.653 23.084 1.00 47.31 617 HIS A C 1
ATOM 4868 O O . HIS A 1 617 ? 26.437 -7.115 22.118 1.00 47.31 617 HIS A O 1
ATOM 4874 N N . ALA A 1 618 ? 28.284 -6.188 22.993 1.00 53.34 618 ALA A N 1
ATOM 4875 C CA . ALA A 1 618 ? 29.106 -6.205 21.790 1.00 53.34 618 ALA A CA 1
ATOM 4876 C C . ALA A 1 618 ? 30.205 -7.258 21.959 1.00 53.34 618 ALA A C 1
ATOM 4878 O O . ALA A 1 618 ? 31.269 -7.017 22.527 1.00 53.34 618 ALA A O 1
ATOM 4879 N N . LEU A 1 619 ? 29.903 -8.474 21.520 1.00 53.41 619 LEU A N 1
ATOM 4880 C CA . LEU A 1 619 ? 30.790 -9.613 21.658 1.00 53.41 619 LEU A CA 1
ATOM 4881 C C . LEU A 1 619 ? 31.888 -9.573 20.585 1.00 53.41 619 LEU A C 1
ATOM 4883 O O . LEU A 1 619 ? 31.690 -10.083 19.484 1.00 53.41 619 LEU A O 1
ATOM 4887 N N . THR A 1 620 ? 33.036 -8.971 20.891 1.00 54.06 620 THR A N 1
ATOM 4888 C CA . THR A 1 620 ? 34.166 -8.845 19.945 1.00 54.06 620 THR A CA 1
ATOM 4889 C C . THR A 1 620 ? 35.412 -9.635 20.353 1.00 54.06 620 THR A C 1
ATOM 4891 O O . THR A 1 620 ? 36.330 -9.786 19.553 1.00 54.06 620 THR A O 1
ATOM 4894 N N . LEU A 1 621 ? 35.437 -10.201 21.564 1.00 57.22 621 LEU A N 1
ATOM 4895 C CA . LEU A 1 621 ? 36.569 -10.971 22.089 1.00 57.22 621 LEU A CA 1
ATOM 4896 C C . LEU A 1 621 ? 36.381 -12.485 21.920 1.00 57.22 621 LEU A C 1
ATOM 4898 O O . LEU A 1 621 ? 35.268 -12.998 21.737 1.00 57.22 621 LEU A O 1
ATOM 4902 N N . LYS A 1 622 ? 37.498 -13.216 21.996 1.00 50.62 622 LYS A N 1
ATOM 4903 C CA . LYS A 1 622 ? 37.515 -14.684 22.013 1.00 50.62 622 LYS A CA 1
ATOM 4904 C C . LYS A 1 622 ? 36.729 -15.181 23.230 1.00 50.62 622 LYS A C 1
ATOM 4906 O O . LYS A 1 622 ? 36.794 -14.562 24.285 1.00 50.62 622 LYS A O 1
ATOM 4911 N N . ASP A 1 623 ? 35.970 -16.260 23.062 1.00 53.62 623 ASP A N 1
ATOM 4912 C CA . ASP A 1 623 ? 35.140 -16.916 24.092 1.00 53.62 623 ASP A CA 1
ATOM 4913 C C . ASP A 1 623 ? 33.864 -16.173 24.524 1.00 53.62 623 ASP A C 1
ATOM 4915 O O . ASP A 1 623 ? 33.019 -16.758 25.200 1.00 53.62 623 ASP A O 1
ATOM 4919 N N . VAL A 1 624 ? 33.669 -14.927 24.078 1.00 53.72 624 VAL A N 1
ATOM 4920 C CA . VAL A 1 624 ? 32.408 -14.193 24.263 1.00 53.72 624 VAL A CA 1
ATOM 4921 C C . VAL A 1 624 ? 31.672 -13.966 22.937 1.00 53.72 624 VAL A C 1
ATOM 4923 O O . VAL A 1 624 ? 30.455 -13.895 22.944 1.00 53.72 624 VAL A O 1
ATOM 4926 N N . SER A 1 625 ? 32.361 -13.939 21.790 1.00 56.16 625 SER A N 1
ATOM 4927 C CA . SER A 1 625 ? 31.772 -13.784 20.446 1.00 56.16 625 SER A CA 1
ATOM 4928 C C . SER A 1 625 ? 31.355 -15.088 19.774 1.00 56.16 625 SER A C 1
ATOM 4930 O O . SER A 1 625 ? 31.990 -16.130 19.919 1.00 56.16 625 SER A O 1
ATOM 4932 N N . HIS A 1 626 ? 30.276 -15.030 18.981 1.00 56.59 626 HIS A N 1
ATOM 4933 C CA . HIS A 1 626 ? 29.949 -16.117 18.062 1.00 56.59 626 HIS A CA 1
ATOM 4934 C C . HIS A 1 626 ? 31.088 -16.245 17.042 1.00 56.59 626 HIS A C 1
ATOM 4936 O O . HIS A 1 626 ? 31.481 -15.258 16.423 1.00 56.59 626 HIS A O 1
ATOM 4942 N N . SER A 1 627 ? 31.560 -17.470 16.799 1.00 59.28 627 SER A N 1
ATOM 4943 C CA . SER A 1 627 ? 32.741 -17.792 15.973 1.00 59.28 627 SER A CA 1
ATOM 4944 C C . SER A 1 627 ? 32.781 -17.190 14.559 1.00 59.28 627 SER A C 1
ATOM 4946 O O . SER A 1 627 ? 33.838 -17.178 13.940 1.00 59.28 627 SER A O 1
ATOM 4948 N N . ARG A 1 628 ? 31.651 -16.689 14.039 1.00 58.25 628 ARG A N 1
ATOM 4949 C CA . ARG A 1 628 ? 31.539 -16.053 12.717 1.00 58.25 628 ARG A CA 1
ATOM 4950 C C . ARG A 1 628 ? 31.887 -14.558 12.705 1.00 58.25 628 ARG A C 1
ATOM 4952 O O . ARG A 1 628 ? 32.053 -14.008 11.624 1.00 58.25 628 ARG A O 1
ATOM 4959 N N . TYR A 1 629 ? 31.903 -13.908 13.870 1.00 58.34 629 TYR A N 1
ATOM 4960 C CA . TYR A 1 629 ? 32.188 -12.473 14.038 1.00 58.34 629 TYR A CA 1
ATOM 4961 C C . TYR A 1 629 ? 33.496 -12.223 14.798 1.00 58.34 629 TYR A C 1
ATOM 4963 O O . TYR A 1 629 ? 33.935 -11.081 14.919 1.00 58.34 629 TYR A O 1
ATOM 4971 N N . TYR A 1 630 ? 34.110 -13.297 15.295 1.00 59.41 630 TYR A N 1
ATOM 4972 C CA . TYR A 1 630 ? 35.435 -13.277 15.889 1.00 59.41 630 TYR A CA 1
ATOM 4973 C C . TYR A 1 630 ? 36.464 -12.815 14.848 1.00 59.41 630 TYR A C 1
ATOM 4975 O O . TYR A 1 630 ? 36.512 -13.376 13.754 1.00 59.41 630 TYR A O 1
ATOM 4983 N N . ASP A 1 631 ? 37.256 -11.794 15.189 1.00 63.03 631 ASP A N 1
ATOM 4984 C CA . ASP A 1 631 ? 38.307 -11.217 14.330 1.00 63.03 631 ASP A CA 1
ATOM 4985 C C . ASP A 1 631 ? 37.801 -10.612 13.001 1.00 63.03 631 ASP A C 1
ATOM 4987 O O . ASP A 1 631 ? 38.536 -10.472 12.025 1.00 63.03 631 ASP A O 1
ATOM 4991 N N . GLY A 1 632 ? 36.514 -10.249 12.936 1.00 67.44 632 GLY A N 1
ATOM 4992 C CA . GLY A 1 632 ? 35.949 -9.596 11.758 1.00 67.44 632 GLY A CA 1
ATOM 4993 C C . GLY A 1 632 ? 36.522 -8.182 11.555 1.00 67.44 632 GLY A C 1
ATOM 4994 O O . GLY A 1 632 ? 36.640 -7.439 12.535 1.00 67.44 632 GLY A O 1
ATOM 4995 N N . PRO A 1 633 ? 36.778 -7.747 10.305 1.00 68.06 633 PRO A N 1
ATOM 4996 C CA . PRO A 1 633 ? 37.384 -6.443 10.010 1.00 68.06 633 PRO A CA 1
ATOM 4997 C C . PRO A 1 633 ? 36.497 -5.253 10.409 1.00 68.06 633 PRO A C 1
ATOM 4999 O O . PRO A 1 633 ? 36.971 -4.130 10.476 1.00 68.06 633 PRO A O 1
ATOM 5002 N N . SER A 1 634 ? 35.209 -5.472 10.690 1.00 69.75 634 SER A N 1
ATOM 5003 C CA . SER A 1 634 ? 34.272 -4.442 11.155 1.00 69.75 634 SER A CA 1
ATOM 5004 C C . SER A 1 634 ? 34.080 -4.421 12.675 1.00 69.75 634 SER A C 1
ATOM 5006 O O . SER A 1 634 ? 33.298 -3.622 13.173 1.00 69.75 634 SER A O 1
ATOM 5008 N N . SER A 1 635 ? 34.726 -5.311 13.431 1.00 70.56 635 SER A N 1
ATOM 5009 C CA . SER A 1 635 ? 34.480 -5.474 14.874 1.00 70.56 635 SER A CA 1
ATOM 5010 C C . SER A 1 635 ? 34.814 -4.216 15.693 1.00 70.56 635 SER A C 1
ATOM 5012 O O . SER A 1 635 ? 34.052 -3.842 16.586 1.00 70.56 635 SER A O 1
ATOM 5014 N N . SER A 1 636 ? 35.888 -3.510 15.331 1.00 74.12 636 SER A N 1
ATOM 5015 C CA . SER A 1 636 ? 36.328 -2.254 15.960 1.00 74.12 636 SER A CA 1
ATOM 5016 C C . SER A 1 636 ? 35.366 -1.073 15.740 1.00 74.12 636 SER A C 1
ATOM 5018 O O . SER A 1 636 ? 35.410 -0.074 16.458 1.00 74.12 636 SER A O 1
ATOM 5020 N N . ALA A 1 637 ? 34.423 -1.190 14.800 1.00 71.62 637 ALA A N 1
ATOM 5021 C CA . ALA A 1 637 ? 33.353 -0.211 14.621 1.00 71.62 637 ALA A CA 1
ATOM 5022 C C . ALA A 1 637 ? 32.290 -0.254 15.734 1.00 71.62 637 ALA A C 1
ATOM 5024 O O . ALA A 1 637 ? 31.549 0.706 15.908 1.00 71.62 637 ALA A O 1
ATOM 5025 N N . PHE A 1 638 ? 32.203 -1.357 16.483 1.00 71.12 638 PHE A N 1
ATOM 5026 C CA . PHE A 1 638 ? 31.105 -1.598 17.427 1.00 71.12 638 PHE A CA 1
ATOM 5027 C C . PHE A 1 638 ? 31.563 -1.751 18.880 1.00 71.12 638 PHE A C 1
ATOM 5029 O O . PHE A 1 638 ? 30.728 -1.756 19.784 1.00 71.12 638 PHE A O 1
ATOM 5036 N N . ALA A 1 639 ? 32.869 -1.881 19.128 1.00 69.62 639 ALA A N 1
ATOM 5037 C CA . ALA A 1 639 ? 33.416 -2.015 20.472 1.00 69.62 639 ALA A CA 1
ATOM 5038 C C . ALA A 1 639 ? 34.818 -1.406 20.589 1.00 69.62 639 ALA A C 1
ATOM 5040 O O . ALA A 1 639 ? 35.594 -1.407 19.637 1.00 69.62 639 ALA A O 1
ATOM 5041 N N . THR A 1 640 ? 35.151 -0.957 21.799 1.00 72.75 640 THR A N 1
ATOM 5042 C CA . THR A 1 640 ? 36.491 -0.505 22.191 1.00 72.75 640 THR A CA 1
ATOM 5043 C C . THR A 1 640 ? 36.993 -1.391 23.322 1.00 72.75 640 THR A C 1
ATOM 5045 O O . THR A 1 640 ? 36.305 -1.532 24.331 1.00 72.75 640 THR A O 1
ATOM 5048 N N . GLU A 1 641 ? 38.203 -1.938 23.192 1.00 71.00 641 GLU A N 1
ATOM 5049 C CA . GLU A 1 641 ? 38.863 -2.640 24.295 1.00 71.00 641 GLU A CA 1
ATOM 5050 C C . GLU A 1 641 ? 39.423 -1.640 25.319 1.00 71.00 641 GLU A C 1
ATOM 5052 O O . GLU A 1 641 ? 40.231 -0.768 24.983 1.00 71.00 641 GLU A O 1
ATOM 5057 N N . LEU A 1 642 ? 39.013 -1.789 26.577 1.00 67.62 642 LEU A N 1
ATOM 5058 C CA . LEU A 1 642 ? 39.398 -0.925 27.694 1.00 67.62 642 LEU A CA 1
ATOM 5059 C C . LEU A 1 642 ? 40.177 -1.673 28.790 1.00 67.62 642 LEU A C 1
ATOM 5061 O O . LEU A 1 642 ? 40.756 -1.022 29.654 1.00 67.62 642 LEU A O 1
ATOM 5065 N N . THR A 1 643 ? 40.267 -3.009 28.766 1.00 63.72 643 THR A N 1
ATOM 5066 C CA . THR A 1 643 ? 40.908 -3.800 29.839 1.00 63.72 643 THR A CA 1
ATOM 5067 C C . THR A 1 643 ? 42.418 -3.597 29.950 1.00 63.72 643 THR A C 1
ATOM 5069 O O . THR A 1 643 ? 42.990 -3.775 31.023 1.00 63.72 643 THR A O 1
ATOM 5072 N N . ASN A 1 644 ? 43.083 -3.246 28.847 1.00 58.78 644 ASN A N 1
ATOM 5073 C CA . ASN A 1 644 ? 44.546 -3.180 28.767 1.00 58.78 644 ASN A CA 1
ATOM 5074 C C . ASN A 1 644 ? 45.111 -1.778 29.036 1.00 58.78 644 ASN A C 1
ATOM 5076 O O . ASN A 1 644 ? 46.300 -1.535 28.812 1.00 58.78 644 ASN A O 1
ATOM 5080 N N . ARG A 1 645 ? 44.278 -0.826 29.464 1.00 54.25 645 ARG A N 1
ATOM 5081 C CA . ARG A 1 645 ? 44.685 0.554 29.742 1.00 54.25 645 ARG A CA 1
ATOM 5082 C C . ARG A 1 645 ? 44.040 1.021 31.047 1.00 54.25 645 ARG A C 1
ATOM 5084 O O . ARG A 1 645 ? 42.967 0.536 31.388 1.00 54.25 645 ARG A O 1
ATOM 5091 N N . PRO A 1 646 ? 44.679 1.930 31.800 1.00 51.34 646 PRO A N 1
ATOM 5092 C CA . PRO A 1 646 ? 44.012 2.553 32.934 1.00 51.34 646 PRO A CA 1
ATOM 5093 C C . PRO A 1 646 ? 42.761 3.282 32.423 1.00 51.34 646 PRO A C 1
ATOM 5095 O O . PRO A 1 646 ? 42.873 4.121 31.526 1.00 51.34 646 PRO A O 1
ATOM 5098 N N . CYS A 1 647 ? 41.597 2.896 32.957 1.00 48.28 647 CYS A N 1
ATOM 5099 C CA . CYS A 1 647 ? 40.370 3.678 32.855 1.00 48.28 647 CYS A CA 1
ATOM 5100 C C . CYS A 1 647 ? 40.491 4.898 33.743 1.00 48.28 647 CYS A C 1
ATOM 5102 O O . CYS A 1 647 ? 40.688 4.729 34.971 1.00 48.28 647 CYS A O 1
#

Solvent-accessible surface area (backbone atoms only — not comparable to full-atom values): 37665 Å² total; per-residue (Å²): 135,84,88,87,82,86,85,78,90,82,85,80,83,91,79,83,90,77,91,73,87,74,77,79,73,71,78,79,72,52,73,74,80,72,51,56,70,66,62,52,46,54,51,52,59,70,56,40,80,83,51,88,87,68,64,79,77,89,39,74,87,30,53,59,51,29,49,46,72,73,38,77,66,44,24,55,51,55,68,70,37,29,84,63,30,26,68,45,74,49,57,69,51,95,91,52,59,66,72,61,52,51,50,48,54,51,47,31,55,65,41,14,56,95,50,61,25,36,41,40,43,51,82,60,99,86,50,56,62,69,60,47,53,54,49,46,64,66,52,54,85,50,51,37,38,24,31,33,38,35,40,65,40,50,67,68,57,48,53,53,59,53,69,52,87,72,61,97,71,37,46,29,31,35,45,34,43,36,46,55,99,78,73,78,77,62,86,65,37,68,50,45,26,46,47,50,55,70,31,87,52,38,25,34,44,34,39,33,47,75,59,80,50,58,80,64,56,45,58,44,49,62,22,30,33,42,35,37,40,24,80,38,33,49,57,56,50,51,59,50,53,62,45,22,70,52,26,30,37,41,36,38,57,29,31,35,65,59,87,62,93,72,78,85,64,79,33,70,30,68,50,23,29,35,42,36,39,28,26,58,46,73,52,53,70,57,41,65,32,44,32,36,47,44,25,28,32,41,34,44,32,52,84,49,92,66,48,57,90,46,69,66,32,56,50,50,24,47,60,72,17,66,21,58,24,37,32,42,35,42,36,54,58,77,60,60,48,69,58,53,53,56,48,62,67,34,79,34,42,45,54,20,28,34,43,36,38,53,34,50,67,42,46,65,67,58,51,58,60,61,33,55,68,101,47,101,84,60,79,65,65,46,35,47,34,28,32,42,35,42,29,25,45,69,69,72,55,37,53,66,33,5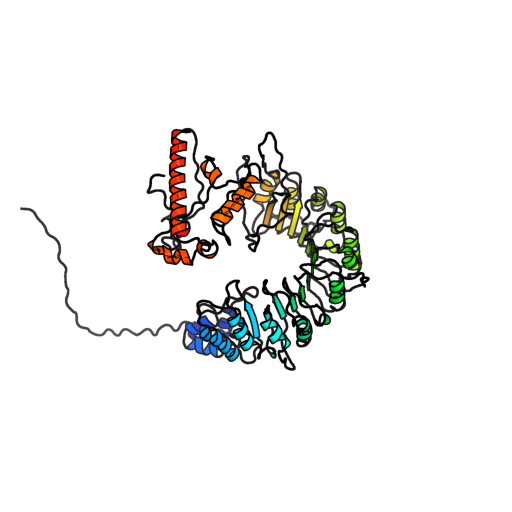3,25,50,54,48,34,45,77,66,90,84,69,82,71,95,67,90,60,98,71,69,54,42,53,45,39,36,40,36,39,37,34,44,57,81,87,56,77,58,94,90,40,61,61,59,66,80,70,43,58,54,22,51,61,60,42,64,78,62,48,48,97,72,23,44,69,43,83,43,77,44,77,74,68,95,64,84,86,62,81,90,77,93,81,89,76,86,77,95,72,91,72,85,80,79,85,81,91,78,95,65,69,52,67,78,63,52,66,75,61,89,63,70,22,54,82,32,30,66,68,55,36,52,49,51,47,45,54,53,34,68,75,38,93,85,40,54,59,34,78,72,49,56,79,73,48,102,74,78,87,75,80,74,63,36,55,66,47,78,94,32,41,75,61,39,57,72,66,42,62,59,52,73,36,22,51,90,47,44,74,67,58,47,51,50,52,21,50,55,52,49,53,50,54,31,53,50,50,52,50,41,56,74,76,41,74,88,64,84,85,80,85,89,70,79,95,61,53,58,48,89,96,68,25,62,82,88,48,48,83,40,74,60,42,29,70,69,38,60,92,57,89,92,49,93,100

Foldseek 3Di:
DDDDDDDDDDDDDDDDDDDDDDPPPPPPPPPLNVDDLVVVVVVLLVQAAPDPPDGDDDDCPGPPNVQLVPDVVSVVSSLQDLSRLQEAEAEADPPDPLVVNLVSLLSSVVSNPLAAHAYHYDYDPPGDVVSSLSSLVSCLLVQQRHQHYADADDLSSQVSLLPRDHDDHRNHAEYAYHYDPPHDDHPCLQSSQLSQVSPLNHAHYHAAEPSDHDNPNHQLCNHAEYHHQYEDEPVVVLVSQQNHANHAYYAANHYEHHPDPDQRAAGEHARHAEDAHEYQDQCLSVLQRYAYQNYAEYAYAYDDDDANPPLVSVVVSCVRNVHAYQYYHAHGEDDAQVSVVVNLPRPNNLNHQAYHHPYQNDELVVLVLLADDPDPPDAHRSQNHAEDHDEHADYAAPSNLNSLVSQADDPPPDDVDPDVRHGHHHAEYEYEYEDDFDDDPNATFDDPNHPNVCVNVVVVDDNRHHYHYHYDHDPPPPPDDDDDDPPDDPDDDPPDDDDDPDGDDQADADDLCQLFQHAPVVSLVVLVVVPVVDPDHYQRPVNVLVDLDDAHHAQFDQDPVLQVVQCVPDCSNVGHPPDDPVNSNVRNVVVVVSVLVSVVVCCVPPVPDDDDHDDDQLQADPPSDDPVNHPPSNSRRRHYDDPVDRD

Secondary structure (DSSP, 8-state):
-----PPPP---PPPPP-------PPP---GGGGS-HHHHHHHHHHTS---SSSPPPP-TTSTTHHHHTT-HHHHHHHHT-GGGS-EEEE---TTS-HHHHHHHHHHHHHHHTTSPEEEEE---TT--HHHHHHHHHHHGGGGGGEEEEEEEE-HHHHHHHHHPPP-SS----EEEEEE-TT----SGGGGHHHHHTT-TT--EEEE-TT--S-STT--GGG-SEEEEEEEEEHHHHHHHHHH-SS--EEEEEEEE--SS-PPPPPEE-TT--EEEEEESS--HHHHHHEE-TT--EEEEEESS----S-HHHHHHHHHHHT---SEEEEE--S--HHHHHHHHTSGGGTT-SEEEE--TT--HHHHHHHSPP--TTPPPSSTT--EEEEEES---TTHHHHHHHHT---TT-------TTPPPPP-EEEEEEE----EETTEE----S-HHHHHHHHTT-SSS-EEEEEEE---TTTTS---S---S-------------S-----B---SSTTTTSBHHHHHHHHHHHHHHSTT-B--HHHHTT-S----PPPP---GGGHHHHHHH-HHHHHSBT--HHHHHHHHHHHHHHHHHHHHHHHHH-TTPPP---------STTTS-TTTTT-TTGGGT----TTS--

Sequence (647 aa):
MGVFPVLPKTYIPAIKSTVCSQTVIPPIRGIIDTLPIEVLGEIFVHCLPRSNIAPPIPTLQTAPLQLCHVSSRWKRIAMSMPSLWTMIILAPMPNVPEAAYLSMIAMFIDLSKSRPLRIDISMEEDDDLEILIKGFSLILPEIDRWKYANIIMSEEICELLVGAPVGPKPLLEELFLDMLPYDQRLEDADHLPATFSKFPRLHVLKLYPDFFAPFNGIPWSQLIDIYICTGIPIDEVFEILGQCRRLVRCVLGSVIEPTSDTKPYDVVLPSLASLQMRLEWDVTCFLSCLTCPALVQLSLGCSHAPPIRAPNVLKKFLSRSSCKLEEFHWKLGGVAESEIIDCMKMPALQHVKTLIIHSLDLSISTIKLLTHEDNETTTVFMPFLEELRLGFDNIPDGLVSDMVLSRYEAPGRGTTATSTKKPVNLKYVEMVFGQFERFIHGKLLVRSRHRADIAKLGFISGDDLKIILSFATFIPSLQRGGLGGLGAYEYDFPLAGAAASEALQSILVPGNHEPYRSTLTESRRRLREFSALHSAATVTPEKRRSSLSRDVPLWSAIDPEHMGLISTALNDFKHIRYLDPETYGVLHQEERIWSSEIIEVIKAGEPQRRLTMFTHHALTLKDVSHSRYYDGPSSSAFATELTNRPC

Nearest PDB structures (foldseek):
  7cm9-assembly2_D  TM=2.137E-01  e=7.879E+00  Psychrobacter sp.

pLDDT: mean 74.74, std 21.04, range [20.84, 98.56]